Protein AF-A0A0G4J5B7-F1 (afdb_monomer_lite)

Secondary structure (DSSP, 8-state):
---HHHHHHHHHHHHHHHHHHHHHS--GGGTTS-HHHHHHHHHHHHHHHHHHHHTTPPPPTT--HHHHHHHHHHHHHHHHHHHHS----TTSHHHHHHHHHHHHHHHHHHHHHHHHHHHHHHHT-----PPP-PPPPPP---------------------------------------------------------HHHHHHHHHHHHHHHHHHHHHHHHHHHHHHHHHHHHHHHHHHHHHHHHHHHHHHHHHHHHHHHHHHHHHHHHHHHHHHHHHHHHHHHHHHHHHHHHHH-TTSHHHHHHHHHHHHHHHHHHHHHHHHHHHHHHHHHHHHTS---------------------S-TTSTT-S-TT--S-TTTHHHHHHHHHHTT-TT--EEEEE--SSTTSS-SHHHHHHHHHHHHHHHHHTT-EEEEE--SSS--HHHHEEESSS---S-HHHHHHHS-EEEEEE-SSS--HHHHHHHHHSHHHH-SEEEEEE----HIIIIIT-HHHHHHHHHHT---SHHHHH-HHHHHHHHHHHHHHHEEE-HHHHHHHHHHHHHTT-TTS--EEEE--B--S--TTSSPPBPGGGHHHHHHHHHHHHHHHHTT-S-PPPB--------TT--SS-SHHHHHHHHHHHHHHHHSSEEEE-S-HHHHHHHHHTS-TTT----EEETTS--HHHHHHHH-

Sequence (696 aa):
MADPLHVVCVNFIRLLDRCYAAVVDERPARQDLPLEKYLSVLQEQLETLEREQARHRPLPRRVDLEEGRRRVAFIAQVLRMRSSAPTLPPASAKHAAGTAEMQACVRHHSRVLQERRDELMTAAKPFAMQPERAQAPAAGSDDETENDDSDTVNDVGSDAESSVSSEDTSALMSPAAAAKRAKSSPRLRRRATGSTQADAQMERDKHEQLGGKLVDLSEQLKTRVAMIAEHLAMDNQMVSDLDEAASGAVADVDRQHKTLVAHMRDASRCVCGTYFLLVFVAVSFVFTYMILKLFPKVTRIVAVVALSTLLTVVSLVSIVTWTSRRSSSSALHASCERRPAIAASGSSPGDLPSNRTTTSALASSWPQTLSVAWPFSRYVAFHAERRRAPHARYLVWQCPAGIWKCGGIGDRARGIVYAFLLAVATERVFLIDLPANPVPLSETVRPNALDWLTDTAAVLALHDNVTIATRSGSTNPLLVHNMTEGALASAPVVIVRTSFEGWCTAVLEVGAFAAALDRFGVPNGPDVCRSGLLAELMLTWAWTTLMRPSPALLQATDAMRARLGVAGHEYVAVHMRGGDGEFRMNHERHRPETVVEFAACARTVGRVISGDKPRRLPVVVPFHVDRGLMHEGDPSPANLLTWAEWLLLAQARCIVTSSSGFSRLAVAASRHPGTGARCAFHFQACDEADVVAGWQ

Foldseek 3Di:
DDDPLLVLQVCLVVLLVVLLCVLQVPDPPPPPPPSVVSLVVNVVSLVVNVVCVVVVNDHPPPDDSVVSVVSSVLSVVLVVLVVPQPPDPCPDPSNVVSVVVSVVSSVVVVVVVVVVVVVVVVVPDPDDPDDDDDDDDDDDDDDDDDDDDDDDDDDDDDDDDDDDDDDDDDDDDDDDDDDDDDDDDDDDDDDDDDPDPVVVVVVVVVVVVVVVVVVVVVVVVVVVVVVVVVVVVVVVVVVVVVVVVVVVVVVVVVVVVVVVVVVVVVVVVVVVVVVVLVVVVVVVVVVLVVVCVVCVPCNVVSVVVVVVVVVVSVVVVVVVVVVVVVVVVVVVVVVPPDDDDDDDDDDDDDDDDDDDDDQPPQLPPPPLPPPDQPLQNLVLVLLVVQVPPPQAAAEEEEDDDDPDFQDDPLLVLLSLLLSVLVCLLLVHNYAYHYPCVLHPPCLWKAFDSHHRVPPVVVVPVPFDEDEDGDRDQPQPVVVLCCCQPRPVSPGSYYYYGGSYNNCQPNPQQDPSSPVSCVVSRHHGHNVCVVPPLNSLLSSQSSDNNTTDTDPLLSVLLQVVCVVQVNNSFAEEEEEAAADPCPPVPDFDHDHPVCVVLRVVLRQLLQCLVCDPPPPRGHYGYLYDYPCPDDDPDNCVVVSSNLSSSLVNLLPHQAYEYGDDSSNSSSQSNNADNPPSDGHYHHSVQRDSVSSNVNND

InterPro domains:
  IPR019150 Vesicle transport protein, Use1 [PF09753] (10-295)
  IPR019150 Vesicle transport protein, Use1 [PTHR13050] (10-295)

Structure (mmCIF, N/CA/C/O backbone):
data_AF-A0A0G4J5B7-F1
#
_entry.id   AF-A0A0G4J5B7-F1
#
loop_
_atom_site.group_PDB
_atom_site.id
_atom_site.type_symbol
_atom_site.label_atom_id
_atom_site.label_alt_id
_atom_site.label_comp_id
_atom_site.label_asym_id
_atom_site.label_entity_id
_atom_site.label_seq_id
_atom_site.pdbx_PDB_ins_code
_atom_site.Cartn_x
_atom_site.Cartn_y
_atom_site.Cartn_z
_atom_site.occupancy
_atom_site.B_iso_or_equiv
_atom_site.auth_seq_id
_atom_site.auth_comp_id
_atom_site.auth_asym_id
_atom_site.auth_atom_id
_atom_site.pdbx_PDB_model_num
ATOM 1 N N . MET A 1 1 ? -31.363 -11.128 -2.312 1.00 49.62 1 MET A N 1
ATOM 2 C CA . MET A 1 1 ? -31.372 -10.344 -3.569 1.00 49.62 1 MET A CA 1
ATOM 3 C C . MET A 1 1 ? -31.420 -8.877 -3.181 1.00 49.62 1 MET A C 1
ATOM 5 O O . MET A 1 1 ? -32.197 -8.554 -2.293 1.00 49.62 1 MET A O 1
ATOM 9 N N . ALA A 1 2 ? -30.558 -8.026 -3.742 1.00 63.50 2 ALA A N 1
ATOM 10 C CA . ALA A 1 2 ? -30.567 -6.598 -3.413 1.00 63.50 2 ALA A CA 1
ATOM 11 C C . ALA A 1 2 ? -31.867 -5.942 -3.912 1.00 63.50 2 ALA A C 1
ATOM 13 O O . ALA A 1 2 ? -32.334 -6.285 -4.998 1.00 63.50 2 ALA A O 1
ATOM 14 N N . ASP A 1 3 ? -32.436 -5.019 -3.130 1.00 86.19 3 ASP A N 1
ATOM 15 C CA . ASP A 1 3 ? -33.592 -4.216 -3.546 1.00 86.19 3 ASP A CA 1
ATOM 16 C C . ASP A 1 3 ? -33.251 -3.486 -4.862 1.00 86.19 3 ASP A C 1
ATOM 18 O O . ASP A 1 3 ? -32.259 -2.746 -4.895 1.00 86.19 3 ASP A O 1
ATOM 22 N N . PRO A 1 4 ? -34.032 -3.670 -5.945 1.00 86.06 4 PRO A N 1
ATOM 23 C CA . PRO A 1 4 ? -33.811 -2.983 -7.215 1.00 86.06 4 PRO A CA 1
ATOM 24 C C . PRO A 1 4 ? -33.657 -1.465 -7.060 1.00 86.06 4 PRO A C 1
ATOM 26 O O . PRO A 1 4 ? -32.837 -0.861 -7.750 1.00 86.06 4 PRO A O 1
ATOM 29 N N . LEU A 1 5 ? -34.374 -0.854 -6.109 1.00 89.31 5 LEU A N 1
ATOM 30 C CA . LEU A 1 5 ? -34.280 0.581 -5.838 1.00 89.31 5 LEU A CA 1
ATOM 31 C C . LEU A 1 5 ? -32.902 0.976 -5.298 1.00 89.31 5 LEU A C 1
ATOM 33 O O . LEU A 1 5 ? -32.332 1.977 -5.725 1.00 89.31 5 LEU A O 1
ATOM 37 N N . HIS A 1 6 ? -32.323 0.160 -4.416 1.00 85.12 6 HIS A N 1
ATOM 38 C CA . HIS A 1 6 ? -30.994 0.410 -3.862 1.00 85.12 6 HIS A CA 1
ATOM 39 C C . HIS A 1 6 ? -29.911 0.369 -4.951 1.00 85.12 6 HIS A C 1
ATOM 41 O O . HIS A 1 6 ? -29.003 1.202 -4.966 1.00 85.12 6 HIS A O 1
ATOM 47 N N . VAL A 1 7 ? -30.033 -0.559 -5.907 1.00 84.38 7 VAL A N 1
ATOM 48 C CA . VAL A 1 7 ? -29.125 -0.648 -7.062 1.00 84.38 7 VAL A CA 1
ATOM 49 C C . VAL A 1 7 ? -29.222 0.608 -7.932 1.00 84.38 7 VAL A C 1
ATOM 51 O O . VAL A 1 7 ? -28.191 1.155 -8.325 1.00 84.38 7 VAL A O 1
ATOM 54 N N . VAL A 1 8 ? -30.437 1.109 -8.183 1.00 90.94 8 VAL A N 1
ATOM 55 C CA . VAL A 1 8 ? -30.655 2.362 -8.927 1.00 90.94 8 VAL A CA 1
ATOM 56 C C . VAL A 1 8 ? -30.034 3.554 -8.192 1.00 90.94 8 VAL A C 1
ATOM 58 O O . VAL A 1 8 ? -29.316 4.328 -8.819 1.00 90.94 8 VAL A O 1
ATOM 61 N N . CYS A 1 9 ? -30.212 3.672 -6.870 1.00 89.38 9 CYS A N 1
ATOM 62 C CA . CYS A 1 9 ? -29.625 4.755 -6.071 1.00 89.38 9 CYS A CA 1
ATOM 63 C C . CYS A 1 9 ? -28.091 4.783 -6.137 1.00 89.38 9 CYS A C 1
ATOM 65 O O . CYS A 1 9 ? -27.494 5.831 -6.385 1.00 89.38 9 CYS A O 1
ATOM 67 N N . VAL A 1 10 ? -27.440 3.633 -5.929 1.00 83.44 10 VAL A N 1
ATOM 68 C CA . VAL A 1 10 ? -25.971 3.538 -5.945 1.00 83.44 10 VAL A CA 1
ATOM 69 C C . VAL A 1 10 ? -25.419 3.820 -7.342 1.00 83.44 10 VAL A C 1
ATOM 71 O O . VAL A 1 10 ? -24.410 4.517 -7.476 1.00 83.44 10 VAL A O 1
ATOM 74 N N . ASN A 1 11 ? -26.080 3.305 -8.382 1.00 89.62 11 ASN A N 1
ATOM 75 C CA . ASN A 1 11 ? -25.683 3.554 -9.764 1.00 89.62 11 ASN A CA 1
ATOM 76 C C . ASN A 1 11 ? -25.845 5.028 -10.142 1.00 89.62 11 ASN A C 1
ATOM 78 O O . ASN A 1 11 ? -24.926 5.585 -10.740 1.00 89.62 11 ASN A O 1
ATOM 82 N N . PHE A 1 12 ? -26.950 5.662 -9.738 1.00 96.38 12 PHE A N 1
ATOM 83 C CA . PHE A 1 12 ? -27.205 7.080 -9.980 1.00 96.38 12 PHE A CA 1
ATOM 84 C C . PHE A 1 12 ? -26.121 7.964 -9.358 1.00 96.38 12 PHE A C 1
ATOM 86 O O . PHE A 1 12 ? -25.495 8.734 -10.080 1.00 96.38 12 PHE A O 1
ATOM 93 N N . ILE A 1 13 ? -25.818 7.801 -8.062 1.00 90.19 13 ILE A N 1
ATOM 94 C CA . ILE A 1 13 ? -24.788 8.606 -7.376 1.00 90.19 13 ILE A CA 1
ATOM 95 C C . ILE A 1 13 ? -23.424 8.444 -8.060 1.00 90.19 13 ILE A C 1
ATOM 97 O O . ILE A 1 13 ? -22.779 9.428 -8.418 1.00 90.19 13 ILE A O 1
ATOM 101 N N . ARG A 1 14 ? -22.990 7.198 -8.297 1.00 86.88 14 ARG A N 1
ATOM 102 C CA . ARG A 1 14 ? -21.676 6.920 -8.901 1.00 86.88 14 ARG A CA 1
ATOM 103 C C . ARG A 1 14 ? -21.554 7.483 -10.312 1.00 86.88 14 ARG A C 1
ATOM 105 O O . ARG A 1 14 ? -20.499 8.005 -10.677 1.00 86.88 14 ARG A O 1
ATOM 112 N N . LEU A 1 15 ? -22.606 7.340 -11.119 1.00 93.00 15 LEU A N 1
ATOM 113 C CA . LEU A 1 15 ? -22.616 7.850 -12.484 1.00 93.00 15 LEU A CA 1
ATOM 114 C C . LEU A 1 15 ? -22.659 9.381 -12.498 1.00 93.00 15 LEU A C 1
ATOM 116 O O . LEU A 1 15 ? -21.939 9.993 -13.289 1.00 93.00 15 LEU A O 1
ATOM 120 N N . LEU A 1 16 ? -23.442 9.984 -11.599 1.00 95.31 16 LEU A N 1
ATOM 121 C CA . LEU A 1 16 ? -23.575 11.428 -11.464 1.00 95.31 16 LEU A CA 1
ATOM 122 C C . LEU A 1 16 ? -22.239 12.058 -11.080 1.00 95.31 16 LEU A C 1
ATOM 124 O O . LEU A 1 16 ? -21.785 12.959 -11.777 1.00 95.31 16 LEU A O 1
ATOM 128 N N . ASP A 1 17 ? -21.568 11.542 -10.048 1.00 88.44 17 ASP A N 1
ATOM 129 C CA . ASP A 1 17 ? -20.265 12.049 -9.606 1.00 88.44 17 ASP A CA 1
ATOM 130 C C . ASP A 1 17 ? -19.203 11.920 -10.701 1.00 88.44 17 ASP A C 1
ATOM 132 O O . ASP A 1 17 ? -18.402 12.832 -10.912 1.00 88.44 17 ASP A O 1
ATOM 136 N N . ARG A 1 18 ? -19.215 10.815 -11.457 1.00 86.50 18 ARG A N 1
ATOM 137 C CA . ARG A 1 18 ? -18.272 10.603 -12.560 1.00 86.50 18 ARG A CA 1
ATOM 138 C C . ARG A 1 18 ? -18.499 11.580 -13.713 1.00 86.50 18 ARG A C 1
ATOM 140 O O . ARG A 1 18 ? -17.525 12.128 -14.229 1.00 86.50 18 ARG A O 1
ATOM 147 N N . CYS A 1 19 ? -19.750 11.788 -14.125 1.00 91.62 19 CYS A N 1
ATOM 148 C CA . CYS A 1 19 ? -20.085 12.727 -15.200 1.00 91.62 19 CYS A CA 1
ATOM 149 C C . CYS A 1 19 ? -19.838 14.171 -14.764 1.00 91.62 19 CYS A C 1
ATOM 151 O O . CYS A 1 19 ? -19.271 14.956 -15.517 1.00 91.62 19 CYS A O 1
ATOM 153 N N . TYR A 1 20 ? -20.197 14.500 -13.525 1.00 91.00 20 TYR A N 1
ATOM 154 C CA . TYR A 1 20 ? -19.986 15.817 -12.946 1.00 91.00 20 TYR A CA 1
ATOM 155 C C . TYR A 1 20 ? -18.492 16.154 -12.848 1.00 91.00 20 TYR A C 1
ATOM 157 O O . TYR A 1 20 ? -18.064 17.200 -13.332 1.00 91.00 20 TYR A O 1
ATOM 165 N N . ALA A 1 21 ? -17.668 15.235 -12.333 1.00 83.56 21 ALA A N 1
ATOM 166 C CA . ALA A 1 21 ? -16.217 15.405 -12.300 1.00 83.56 21 ALA A CA 1
ATOM 167 C C . ALA A 1 21 ? -15.624 15.565 -13.707 1.00 83.56 21 ALA A C 1
ATOM 169 O O . ALA A 1 21 ? -14.752 16.398 -13.898 1.00 83.56 21 ALA A O 1
ATOM 170 N N . ALA A 1 22 ? -16.113 14.828 -14.709 1.00 85.38 22 ALA A N 1
ATOM 171 C CA . ALA A 1 22 ? -15.645 14.974 -16.090 1.00 85.38 22 ALA A CA 1
ATOM 172 C C . ALA A 1 22 ? -15.991 16.339 -16.719 1.00 85.38 22 ALA A C 1
ATOM 174 O O . ALA A 1 22 ? -15.313 16.777 -17.647 1.00 85.38 22 ALA A O 1
ATOM 175 N N . VAL A 1 23 ? -17.044 17.004 -16.235 1.00 88.56 23 VAL A N 1
ATOM 176 C CA . VAL A 1 23 ? -17.430 18.353 -16.669 1.00 88.56 23 VAL A CA 1
ATOM 177 C C . VAL A 1 23 ? -16.630 19.434 -15.933 1.00 88.56 23 VAL A C 1
ATOM 179 O O . VAL A 1 23 ? -16.287 20.443 -16.545 1.00 88.56 23 VAL A O 1
ATOM 182 N N . VAL A 1 24 ? -16.326 19.227 -14.648 1.00 85.25 24 VAL A N 1
ATOM 183 C CA . VAL A 1 24 ? -15.639 20.211 -13.792 1.00 85.25 24 VAL A CA 1
ATOM 184 C C . VAL A 1 24 ? -14.110 20.127 -13.885 1.00 85.25 24 VAL A C 1
ATOM 186 O O . VAL A 1 24 ? -13.452 21.163 -13.956 1.00 85.25 24 VAL A O 1
ATOM 189 N N . ASP A 1 25 ? -13.524 18.926 -13.902 1.00 77.62 25 ASP A N 1
ATOM 190 C CA . ASP A 1 25 ? -12.078 18.748 -14.071 1.00 77.62 25 ASP A CA 1
ATOM 191 C C . ASP A 1 25 ? -11.713 18.956 -15.548 1.00 77.62 25 ASP A C 1
ATOM 193 O O . ASP A 1 25 ? -11.866 18.057 -16.374 1.00 77.62 25 ASP A O 1
ATOM 197 N N . GLU A 1 26 ? -11.156 20.122 -15.883 1.00 59.28 26 GLU A N 1
ATOM 198 C CA . GLU A 1 26 ? -10.725 20.531 -17.235 1.00 59.28 26 GLU A CA 1
ATOM 199 C C . GLU A 1 26 ? -9.599 19.665 -17.858 1.00 59.28 26 GLU A C 1
ATOM 201 O O . GLU A 1 26 ? -8.939 20.078 -18.812 1.00 59.28 26 GLU A O 1
ATOM 206 N N . ARG A 1 27 ? -9.315 18.460 -17.344 1.00 55.44 27 ARG A N 1
ATOM 207 C CA . ARG A 1 27 ? -8.203 17.640 -17.839 1.00 55.44 27 ARG A CA 1
ATOM 208 C C . ARG A 1 27 ? -8.546 17.037 -19.211 1.00 55.44 27 ARG A C 1
ATOM 210 O O . ARG A 1 27 ? -9.444 16.198 -19.295 1.00 55.44 27 ARG A O 1
ATOM 217 N N . PRO A 1 28 ? -7.773 17.338 -20.271 1.00 46.94 28 PRO A N 1
ATOM 218 C CA . PRO A 1 28 ? -8.044 16.848 -21.627 1.00 46.94 28 PRO A CA 1
ATOM 219 C C . PRO A 1 28 ? -7.929 15.319 -21.778 1.00 46.94 28 PRO A C 1
ATOM 221 O O . PRO A 1 28 ? -8.467 14.753 -22.719 1.00 46.94 28 PRO A O 1
ATOM 224 N N . ALA A 1 29 ? -7.294 14.620 -20.833 1.00 43.12 29 ALA A N 1
ATOM 225 C CA . ALA A 1 29 ? -7.028 13.179 -20.912 1.00 43.12 29 ALA A CA 1
ATOM 226 C C . ALA A 1 29 ? -8.220 12.254 -20.553 1.00 43.12 29 ALA A C 1
ATOM 228 O O . ALA A 1 29 ? -8.047 11.039 -20.517 1.00 43.12 29 ALA A O 1
ATOM 229 N N . ARG A 1 30 ? -9.413 12.788 -20.247 1.00 49.94 30 ARG A N 1
ATOM 230 C CA . ARG A 1 30 ? -10.635 12.002 -19.940 1.00 49.94 30 ARG A CA 1
ATOM 231 C C . ARG A 1 30 ? -11.814 12.306 -20.880 1.00 49.94 30 ARG A C 1
ATOM 233 O O . ARG A 1 30 ? -12.964 12.080 -20.511 1.00 49.94 30 ARG A O 1
ATOM 240 N N . GLN A 1 31 ? -11.544 12.819 -22.081 1.00 56.09 31 GLN A N 1
ATOM 241 C CA . GLN A 1 31 ? -12.583 13.228 -23.039 1.00 56.09 31 GLN A CA 1
ATOM 242 C C . GLN A 1 31 ? -13.354 12.067 -23.702 1.00 56.09 31 GLN A C 1
ATOM 244 O O . GLN A 1 31 ? -14.356 12.326 -24.356 1.00 56.09 31 GLN A O 1
ATOM 249 N N . ASP A 1 32 ? -12.982 10.804 -23.467 1.00 60.09 32 ASP A N 1
ATOM 250 C CA . ASP A 1 32 ? -13.644 9.639 -24.085 1.00 60.09 32 ASP A CA 1
ATOM 251 C C . ASP A 1 32 ? -14.942 9.187 -23.388 1.00 60.09 32 ASP A C 1
ATOM 253 O O . ASP A 1 32 ? -15.517 8.159 -23.749 1.00 60.09 32 ASP A O 1
ATOM 257 N N . LEU A 1 33 ? -15.421 9.894 -22.356 1.00 77.94 33 LEU A N 1
ATOM 258 C CA . LEU A 1 33 ? -16.724 9.566 -21.774 1.00 77.94 33 LEU A CA 1
ATOM 259 C C . LEU A 1 33 ? -17.841 10.053 -22.720 1.00 77.94 33 LEU A C 1
ATOM 261 O O . LEU A 1 33 ? -17.936 11.263 -22.921 1.00 77.94 33 LEU A O 1
ATOM 265 N N . PRO A 1 34 ? -18.731 9.175 -23.235 1.00 88.44 34 PRO A N 1
ATOM 266 C CA . PRO A 1 34 ? -19.907 9.589 -24.006 1.00 88.44 34 PRO A CA 1
ATOM 267 C C . PRO A 1 34 ? -20.935 10.268 -23.087 1.00 88.44 34 PRO A C 1
ATOM 269 O O . PRO A 1 34 ? -21.921 9.658 -22.662 1.00 88.44 34 PRO A O 1
ATOM 272 N N . LEU A 1 35 ? -20.664 11.522 -22.718 1.00 91.38 35 LEU A N 1
ATOM 273 C CA . LEU A 1 35 ? -21.431 12.300 -21.747 1.00 91.38 35 LEU A CA 1
ATOM 274 C C . LEU A 1 35 ? -22.892 12.463 -22.171 1.00 91.38 35 LEU A C 1
ATOM 276 O O . LEU A 1 35 ? -23.764 12.417 -21.310 1.00 91.38 35 LEU A O 1
ATOM 280 N N . GLU A 1 36 ? -23.181 12.571 -23.469 1.00 93.00 36 GLU A N 1
ATOM 281 C CA . GLU A 1 36 ? -24.550 12.644 -23.986 1.00 93.00 36 GLU A CA 1
ATOM 282 C C . GLU A 1 36 ? -25.339 11.368 -23.664 1.00 93.00 36 GLU A C 1
ATOM 284 O O . GLU A 1 36 ? -26.480 11.430 -23.203 1.00 93.00 36 GLU A O 1
ATOM 289 N N . LYS A 1 37 ? -24.709 10.195 -23.832 1.00 92.69 37 LYS A N 1
ATOM 290 C CA . LYS A 1 37 ? -25.331 8.906 -23.504 1.00 92.69 37 LYS A CA 1
ATOM 291 C C . LYS A 1 37 ? -25.574 8.796 -22.002 1.00 92.69 37 LYS A C 1
ATOM 293 O O . LYS A 1 37 ? -26.662 8.409 -21.587 1.00 92.69 37 LYS A O 1
ATOM 298 N N . TYR A 1 38 ? -24.593 9.160 -21.180 1.00 94.69 38 TYR A N 1
ATOM 299 C CA . TYR A 1 38 ? -24.751 9.091 -19.728 1.00 94.69 38 TYR A CA 1
ATOM 300 C C . TYR A 1 38 ? -25.737 10.115 -19.175 1.00 94.69 38 TYR A C 1
ATOM 302 O O . TYR A 1 38 ? -26.423 9.803 -18.206 1.00 94.69 38 TYR A O 1
ATOM 310 N N . LEU A 1 39 ? -25.864 11.290 -19.796 1.00 96.75 39 LEU A N 1
ATOM 311 C CA . LEU A 1 39 ? -26.865 12.275 -19.404 1.00 96.75 39 LEU A CA 1
ATOM 312 C C . LEU A 1 39 ? -28.282 11.706 -19.538 1.00 96.75 39 LEU A C 1
ATOM 314 O O . LEU A 1 39 ? -29.068 11.859 -18.609 1.00 96.75 39 LEU A O 1
ATOM 318 N N . SER A 1 40 ? -28.584 10.998 -20.633 1.00 95.19 40 SER A N 1
ATOM 319 C CA . SER A 1 40 ? -29.899 10.361 -20.808 1.00 95.19 40 SER A CA 1
ATOM 320 C C . SER A 1 40 ? -30.198 9.323 -19.716 1.00 95.19 40 SER A C 1
ATOM 322 O O . SER A 1 40 ? -31.278 9.333 -19.132 1.00 95.19 40 SER A O 1
ATOM 324 N N . VAL A 1 41 ? -29.202 8.504 -19.352 1.00 96.12 41 VAL A N 1
ATOM 325 C CA . VAL A 1 41 ? -29.319 7.516 -18.266 1.00 96.12 41 VAL A CA 1
ATOM 326 C C . VAL A 1 41 ? -29.509 8.201 -16.910 1.00 96.12 41 VAL A C 1
ATOM 328 O O . VAL A 1 41 ? -30.313 7.750 -16.101 1.00 96.12 41 VAL A O 1
ATOM 331 N N . LEU A 1 42 ? -28.790 9.298 -16.650 1.00 97.62 42 LEU A N 1
ATOM 332 C CA . LEU A 1 42 ? -28.931 10.068 -15.413 1.00 97.62 42 LEU A CA 1
ATOM 333 C C . LEU A 1 42 ? -30.315 10.710 -15.289 1.00 97.62 42 LEU A C 1
ATOM 335 O O . LEU A 1 42 ? -30.870 10.717 -14.194 1.00 97.62 42 LEU A O 1
ATOM 339 N N . GLN A 1 43 ? -30.875 11.220 -16.386 1.00 97.75 43 GLN A N 1
ATOM 340 C CA . GLN A 1 43 ? -32.231 11.771 -16.416 1.00 97.75 43 GLN A CA 1
ATOM 341 C C . GLN A 1 43 ? -33.275 10.684 -16.134 1.00 97.75 43 GLN A C 1
ATOM 343 O O . GLN A 1 43 ? -34.103 10.858 -15.244 1.00 97.75 43 GLN A O 1
ATOM 348 N N . GLU A 1 44 ? -33.174 9.527 -16.794 1.00 97.38 44 GLU A N 1
ATOM 349 C CA . GLU A 1 44 ? -34.084 8.393 -16.577 1.00 97.38 44 GLU A CA 1
ATOM 350 C C . GLU A 1 44 ? -34.016 7.856 -15.134 1.00 97.38 44 GLU A C 1
ATOM 352 O O . GLU A 1 44 ? -35.040 7.567 -14.502 1.00 97.38 44 GLU A O 1
ATOM 357 N N . GLN A 1 45 ? -32.806 7.739 -14.578 1.00 96.75 45 GLN A N 1
ATOM 358 C CA . GLN A 1 45 ? -32.608 7.314 -13.193 1.00 96.75 45 GLN A CA 1
ATOM 359 C C . GLN A 1 45 ? -33.154 8.341 -12.201 1.00 96.75 45 GLN A C 1
ATOM 361 O O . GLN A 1 45 ? -33.813 7.948 -11.241 1.00 96.75 45 GLN A O 1
ATOM 366 N N . LEU A 1 46 ? -32.933 9.637 -12.440 1.00 97.62 46 LEU A N 1
ATOM 367 C CA . LEU A 1 46 ? -33.467 10.704 -11.597 1.00 97.62 46 LEU A CA 1
ATOM 368 C C . LEU A 1 46 ? -35.002 10.693 -11.594 1.00 97.62 46 LEU A C 1
ATOM 370 O O . LEU A 1 46 ? -35.594 10.652 -10.520 1.00 97.62 46 LEU A O 1
ATOM 374 N N . GLU A 1 47 ? -35.643 10.612 -12.762 1.00 97.19 47 GLU A N 1
ATOM 375 C CA . GLU A 1 47 ? -37.105 10.506 -12.877 1.00 97.19 47 GLU A CA 1
ATOM 376 C C . GLU A 1 47 ? -37.653 9.248 -12.189 1.00 97.19 47 GLU A C 1
ATOM 378 O O . GLU A 1 47 ? -38.745 9.249 -11.619 1.00 97.19 47 GLU A O 1
ATOM 383 N N . THR A 1 48 ? -36.914 8.137 -12.246 1.00 96.31 48 THR A N 1
ATOM 384 C CA . THR A 1 48 ? -37.281 6.905 -11.535 1.00 96.31 48 THR A CA 1
ATOM 385 C C . THR A 1 48 ? -37.240 7.107 -10.023 1.00 96.31 48 THR A C 1
ATOM 387 O O . THR A 1 48 ? -38.177 6.716 -9.329 1.00 96.31 48 THR A O 1
ATOM 390 N N . LEU A 1 49 ? -36.193 7.752 -9.507 1.00 95.94 49 LEU A N 1
ATOM 391 C CA . LEU A 1 49 ? -36.053 8.027 -8.079 1.00 95.94 49 LEU A CA 1
ATOM 392 C C . LEU A 1 49 ? -37.092 9.040 -7.578 1.00 95.94 49 LEU A C 1
ATOM 394 O O . LEU A 1 49 ? -37.654 8.843 -6.503 1.00 95.94 49 LEU A O 1
ATOM 398 N N . GLU A 1 50 ? -37.399 10.076 -8.362 1.00 96.12 50 GLU A N 1
ATOM 399 C CA . GLU A 1 50 ? -38.455 11.050 -8.057 1.00 96.12 50 GLU A CA 1
ATOM 400 C C . GLU A 1 50 ? -39.838 10.386 -8.015 1.00 96.12 50 GLU A C 1
ATOM 402 O O . GLU A 1 50 ? -40.616 10.636 -7.094 1.00 96.12 50 GLU A O 1
ATOM 407 N N . ARG A 1 51 ? -40.134 9.474 -8.953 1.00 97.12 51 ARG A N 1
ATOM 408 C CA . ARG A 1 51 ? -41.380 8.687 -8.940 1.00 97.12 51 ARG A CA 1
ATOM 409 C C . ARG A 1 51 ? -41.497 7.801 -7.704 1.00 97.12 51 ARG A C 1
ATOM 411 O O . ARG A 1 51 ? -42.574 7.714 -7.119 1.00 97.12 51 ARG A O 1
ATOM 418 N N . GLU A 1 52 ? -40.415 7.143 -7.300 1.00 95.94 52 GLU A N 1
ATOM 419 C CA . GLU A 1 52 ? -40.419 6.289 -6.107 1.00 95.94 52 GLU A CA 1
ATOM 420 C C . GLU A 1 52 ? -40.536 7.117 -4.816 1.00 95.94 52 GLU A C 1
ATOM 422 O O . GLU A 1 52 ? -41.281 6.729 -3.914 1.00 95.94 52 GLU A O 1
ATOM 427 N N . GLN A 1 53 ? -39.912 8.300 -4.754 1.00 94.12 53 GLN A N 1
ATOM 428 C CA . GLN A 1 53 ? -40.104 9.237 -3.643 1.00 94.12 53 GLN A CA 1
ATOM 429 C C . GLN A 1 53 ? -41.549 9.757 -3.578 1.00 94.12 53 GLN A C 1
ATOM 431 O O . GLN A 1 53 ? -42.130 9.813 -2.494 1.00 94.12 53 GLN A O 1
ATOM 436 N N . ALA A 1 54 ? -42.155 10.087 -4.724 1.00 94.06 54 ALA A N 1
ATOM 437 C CA . ALA A 1 54 ? -43.550 10.527 -4.810 1.00 94.06 54 ALA A CA 1
ATOM 438 C C . ALA A 1 54 ? -44.544 9.436 -4.376 1.00 94.06 54 ALA A C 1
ATOM 440 O O . ALA A 1 54 ? -45.621 9.737 -3.871 1.00 94.06 54 ALA A O 1
ATOM 441 N N . ARG A 1 55 ? -44.165 8.160 -4.506 1.00 96.50 55 ARG A N 1
ATOM 442 C CA . ARG A 1 55 ? -44.905 7.007 -3.961 1.00 96.50 55 ARG A CA 1
ATOM 443 C C . ARG A 1 55 ? -44.682 6.796 -2.457 1.00 96.50 55 ARG A C 1
ATOM 445 O O . ARG A 1 55 ? -45.058 5.751 -1.934 1.00 96.50 55 ARG A O 1
ATOM 452 N N . HIS A 1 56 ? -44.062 7.755 -1.768 1.00 90.69 56 HIS A N 1
ATOM 453 C CA . HIS A 1 56 ? -43.684 7.689 -0.354 1.00 90.69 56 HIS A CA 1
ATOM 454 C C . HIS A 1 56 ? -42.760 6.515 -0.003 1.00 90.69 56 HIS A C 1
ATOM 456 O O . HIS A 1 56 ? -42.683 6.110 1.159 1.00 90.69 56 HIS A O 1
ATOM 462 N N . ARG A 1 57 ? -42.022 5.971 -0.980 1.00 87.94 57 ARG A N 1
ATOM 463 C CA . ARG A 1 57 ? -41.010 4.958 -0.694 1.00 87.94 57 ARG A CA 1
ATOM 464 C C . ARG A 1 57 ? -39.754 5.666 -0.178 1.00 87.94 57 ARG A C 1
ATOM 466 O O . ARG A 1 57 ? -39.218 6.525 -0.881 1.00 87.94 57 ARG A O 1
ATOM 473 N N . PRO A 1 58 ? -39.280 5.358 1.042 1.00 83.38 58 PRO A N 1
ATOM 474 C CA . PRO A 1 58 ? -38.110 6.022 1.594 1.00 83.38 58 PRO A CA 1
ATOM 475 C C . PRO A 1 58 ? -36.887 5.680 0.742 1.00 83.38 58 PRO A C 1
ATOM 477 O O . PRO A 1 58 ? -36.498 4.517 0.624 1.00 83.38 58 PRO A O 1
ATOM 480 N N . LEU A 1 59 ? -36.288 6.703 0.136 1.00 87.31 59 LEU A N 1
ATOM 481 C CA . LEU A 1 59 ? -35.004 6.558 -0.534 1.00 87.31 59 LEU A CA 1
ATOM 482 C C . LEU A 1 59 ? -33.898 6.368 0.518 1.00 87.31 59 LEU A C 1
ATOM 484 O O . LEU A 1 59 ? -33.999 6.910 1.624 1.00 87.31 59 LEU A O 1
ATOM 488 N N . PRO A 1 60 ? -32.820 5.633 0.200 1.00 82.00 60 PRO A N 1
ATOM 489 C CA . PRO A 1 60 ? -31.643 5.570 1.057 1.00 82.00 60 PRO A CA 1
ATOM 490 C C . PRO A 1 60 ? -31.151 6.983 1.411 1.00 82.00 60 PRO A C 1
ATOM 492 O O . PRO A 1 60 ? -31.036 7.827 0.522 1.00 82.00 60 PRO A O 1
ATOM 495 N N . ARG A 1 61 ? -30.796 7.225 2.687 1.00 67.69 61 ARG A N 1
ATOM 496 C CA . ARG A 1 61 ? -30.361 8.535 3.242 1.00 67.69 61 ARG A CA 1
ATOM 497 C C . ARG A 1 61 ? -29.263 9.263 2.446 1.00 67.69 61 ARG A C 1
ATOM 499 O O . ARG A 1 61 ? -29.029 10.440 2.683 1.00 67.69 61 ARG A O 1
ATOM 506 N N . ARG A 1 62 ? -28.574 8.574 1.533 1.00 62.50 62 ARG A N 1
ATOM 507 C CA . ARG A 1 62 ? -27.455 9.093 0.736 1.00 62.50 62 ARG A CA 1
ATOM 508 C C . ARG A 1 62 ? -27.870 9.797 -0.567 1.00 62.50 62 ARG A C 1
ATOM 510 O O . ARG A 1 62 ? -26.999 10.359 -1.219 1.00 62.50 62 ARG A O 1
ATOM 517 N N . VAL A 1 63 ? -29.145 9.763 -0.973 1.00 83.56 63 VAL A N 1
ATOM 518 C CA . VAL A 1 63 ? -29.606 10.387 -2.230 1.00 83.56 63 VAL A CA 1
ATOM 519 C C . VAL A 1 63 ? -30.344 11.699 -1.946 1.00 83.56 63 VAL A C 1
ATOM 521 O O . VAL A 1 63 ? -31.520 11.689 -1.589 1.00 83.56 63 VAL A O 1
ATOM 524 N N . ASP A 1 64 ? -29.670 12.831 -2.149 1.00 91.50 64 ASP A N 1
ATOM 525 C CA . ASP A 1 64 ? -30.309 14.153 -2.223 1.00 91.50 64 ASP A CA 1
ATOM 526 C C . ASP A 1 64 ? -30.787 14.396 -3.666 1.00 91.50 64 ASP A C 1
ATOM 528 O O . ASP A 1 64 ? -29.986 14.665 -4.565 1.00 91.50 64 ASP A O 1
ATOM 532 N N . LEU A 1 65 ? -32.096 14.255 -3.904 1.00 94.25 65 LEU A N 1
ATOM 533 C CA . LEU A 1 65 ? -32.682 14.414 -5.241 1.00 94.25 65 LEU A CA 1
ATOM 534 C C . LEU A 1 65 ? -32.628 15.851 -5.758 1.00 94.25 65 LEU A C 1
ATOM 536 O O . LEU A 1 65 ? -32.517 16.053 -6.966 1.00 94.25 65 LEU A O 1
ATOM 540 N N . GLU A 1 66 ? -32.649 16.843 -4.869 1.00 93.88 66 GLU A N 1
ATOM 541 C CA . GLU A 1 66 ? -32.539 18.244 -5.266 1.00 93.88 66 GLU A CA 1
ATOM 542 C C . GLU A 1 66 ? -31.126 18.536 -5.781 1.00 93.88 66 GLU A C 1
ATOM 544 O O . GLU A 1 66 ? -30.936 19.174 -6.819 1.00 93.88 66 GLU A O 1
ATOM 549 N N . GLU A 1 67 ? -30.114 18.016 -5.086 1.00 90.88 67 GLU A N 1
ATOM 550 C CA . GLU A 1 67 ? -28.729 18.085 -5.546 1.00 90.88 67 GLU A CA 1
ATOM 551 C C . GLU A 1 67 ? -28.499 17.274 -6.824 1.00 90.88 67 GLU A C 1
ATOM 553 O O . GLU A 1 67 ? -27.843 17.757 -7.752 1.00 90.88 67 GLU A O 1
ATOM 558 N N . GLY A 1 68 ? -29.103 16.086 -6.914 1.00 94.69 68 GLY A N 1
ATOM 559 C CA . GLY A 1 68 ? -29.129 15.277 -8.128 1.00 94.69 68 GLY A CA 1
ATOM 560 C C . GLY A 1 68 ? -29.640 16.067 -9.334 1.00 94.69 68 GLY A C 1
ATOM 561 O O . GLY A 1 68 ? -28.953 16.157 -10.354 1.00 94.69 68 GLY A O 1
ATOM 562 N N . ARG A 1 69 ? -30.804 16.714 -9.195 1.00 97.25 69 ARG A N 1
ATOM 563 C CA . ARG A 1 69 ? -31.432 17.528 -10.245 1.00 97.25 69 ARG A CA 1
ATOM 564 C C . ARG A 1 69 ? -30.550 18.689 -10.684 1.00 97.25 69 ARG A C 1
ATOM 566 O O . ARG A 1 69 ? -30.354 18.884 -11.885 1.00 97.25 69 ARG A O 1
ATOM 573 N N . ARG A 1 70 ? -29.967 19.426 -9.733 1.00 94.69 70 ARG A N 1
ATOM 574 C CA . ARG A 1 70 ? -29.052 20.540 -10.033 1.00 94.69 70 ARG A CA 1
ATOM 575 C C . ARG A 1 70 ? -27.842 20.088 -10.846 1.00 94.69 70 ARG A C 1
ATOM 577 O O . ARG A 1 70 ? -27.533 20.703 -11.866 1.00 94.69 70 ARG A O 1
ATOM 584 N N . ARG A 1 71 ? -27.177 19.007 -10.430 1.00 94.75 71 ARG A N 1
ATOM 585 C CA . ARG A 1 71 ? -25.976 18.504 -11.116 1.00 94.75 71 ARG A CA 1
ATOM 586 C C . ARG A 1 71 ? -26.288 17.968 -12.510 1.00 94.75 71 ARG A C 1
ATOM 588 O O . ARG A 1 71 ? -25.541 18.256 -13.443 1.00 94.75 71 ARG A O 1
ATOM 595 N N . VAL A 1 72 ? -27.397 17.245 -12.679 1.00 97.00 72 VAL A N 1
ATOM 596 C CA . VAL A 1 72 ? -27.853 16.775 -14.000 1.00 97.00 72 VAL A CA 1
ATOM 597 C C . VAL A 1 72 ? -28.158 17.958 -14.926 1.00 97.00 72 VAL A C 1
ATOM 599 O O . VAL A 1 72 ? -27.716 17.964 -16.076 1.00 97.00 72 VAL A O 1
ATOM 602 N N . ALA A 1 73 ? -28.842 18.992 -14.426 1.00 95.69 73 ALA A N 1
ATOM 603 C CA . ALA A 1 73 ? -29.131 20.203 -15.194 1.00 95.69 73 ALA A CA 1
ATOM 604 C C . ALA A 1 73 ? -27.855 20.954 -15.610 1.00 95.69 73 ALA A C 1
ATOM 606 O O . ALA A 1 73 ? -27.741 21.383 -16.759 1.00 95.69 73 ALA A O 1
ATOM 607 N N . PHE A 1 74 ? -26.870 21.056 -14.714 1.00 94.12 74 PHE A N 1
ATOM 608 C CA . PHE A 1 74 ? -25.573 21.660 -15.017 1.00 94.12 74 PHE A CA 1
ATOM 609 C C . PHE A 1 74 ? -24.814 20.891 -16.110 1.00 94.12 74 PHE A C 1
ATOM 611 O O . PHE A 1 74 ? -24.350 21.496 -17.077 1.00 94.12 74 PHE A O 1
ATOM 618 N N . ILE A 1 75 ? -24.748 19.556 -16.019 1.00 94.56 75 ILE A N 1
ATOM 619 C CA . ILE A 1 75 ? -24.130 18.712 -17.058 1.00 94.56 75 ILE A CA 1
ATOM 620 C C . ILE A 1 75 ? -24.822 18.945 -18.411 1.00 94.56 75 ILE A C 1
ATOM 622 O O . ILE A 1 75 ? -24.148 19.156 -19.422 1.00 94.56 75 ILE A O 1
ATOM 626 N N . ALA A 1 76 ? -26.159 18.977 -18.433 1.00 95.81 76 ALA A N 1
ATOM 627 C CA . ALA A 1 76 ? -26.932 19.256 -19.642 1.00 95.81 76 ALA A CA 1
ATOM 628 C C . ALA A 1 76 ? -26.642 20.647 -20.226 1.00 95.81 76 ALA A C 1
ATOM 630 O O . ALA A 1 76 ? -26.508 20.790 -21.442 1.00 95.81 76 ALA A O 1
ATOM 631 N N . GLN A 1 77 ? -26.512 21.668 -19.377 1.00 94.00 77 GLN A N 1
ATOM 632 C CA . GLN A 1 77 ? -26.176 23.025 -19.802 1.00 94.00 77 GLN A CA 1
ATOM 633 C C . GLN A 1 77 ? -24.786 23.086 -20.445 1.00 94.00 77 GLN A C 1
ATOM 635 O O . GLN A 1 77 ? -24.639 23.682 -21.513 1.00 94.00 77 GLN A O 1
ATOM 640 N N . VAL A 1 78 ? -23.782 22.435 -19.850 1.00 91.06 78 VAL A N 1
ATOM 641 C CA . VAL A 1 78 ? -22.426 22.404 -20.418 1.00 91.06 78 VAL A CA 1
ATOM 642 C C . VAL A 1 78 ? -22.393 21.677 -21.762 1.00 91.06 78 VAL A C 1
ATOM 644 O O . VAL A 1 78 ? -21.761 22.165 -22.699 1.00 91.06 78 VAL A O 1
ATOM 647 N N . LEU A 1 79 ? -23.119 20.566 -21.906 1.00 91.31 79 LEU A N 1
ATOM 648 C CA . LEU A 1 79 ? -23.226 19.869 -23.191 1.00 91.31 79 LEU A CA 1
ATOM 649 C C . LEU A 1 79 ? -23.932 20.714 -24.258 1.00 91.31 79 LEU A C 1
ATOM 651 O O . LEU A 1 79 ? -23.468 20.758 -25.397 1.00 91.31 79 LEU A O 1
ATOM 655 N N . ARG A 1 80 ? -24.989 21.456 -23.897 1.00 93.00 80 ARG A N 1
ATOM 656 C CA . ARG A 1 80 ? -25.639 22.400 -24.821 1.00 93.00 80 ARG A CA 1
ATOM 657 C C . ARG A 1 80 ? -24.666 23.474 -25.295 1.00 93.00 80 ARG A C 1
ATOM 659 O O . ARG A 1 80 ? -24.550 23.656 -26.503 1.00 93.00 80 ARG A O 1
ATOM 666 N N . MET A 1 81 ? -23.918 24.099 -24.381 1.00 87.88 81 MET A N 1
ATOM 667 C CA . MET A 1 81 ? -22.902 25.104 -24.728 1.00 87.88 81 MET A CA 1
ATOM 668 C C . MET A 1 81 ? -21.834 24.542 -25.678 1.00 87.88 81 MET A C 1
ATOM 670 O O . MET A 1 81 ? -21.451 25.220 -26.632 1.00 87.88 81 MET A O 1
ATOM 674 N N . ARG A 1 82 ? -21.403 23.287 -25.474 1.00 87.50 82 ARG A N 1
ATOM 675 C CA . ARG A 1 82 ? -20.478 22.592 -26.388 1.00 87.50 82 ARG A CA 1
ATOM 676 C C . ARG A 1 82 ? -21.090 22.349 -27.765 1.00 87.50 82 ARG A C 1
ATOM 678 O O . ARG A 1 82 ? -20.424 22.592 -28.762 1.00 87.50 82 ARG A O 1
ATOM 685 N N . SER A 1 83 ? -22.346 21.909 -27.829 1.00 86.12 83 SER A N 1
ATOM 686 C CA . SER A 1 83 ? -23.038 21.641 -29.099 1.00 86.12 83 SER A CA 1
ATOM 687 C C . SER A 1 83 ? -23.360 22.908 -29.901 1.00 86.12 83 SER A C 1
ATOM 689 O O . SER A 1 83 ? -23.395 22.867 -31.126 1.00 86.12 83 SER A O 1
ATOM 691 N N . SER A 1 84 ? -23.570 24.042 -29.221 1.00 81.25 84 SER A N 1
ATOM 692 C CA . SER A 1 84 ? -23.809 25.344 -29.852 1.00 81.25 84 SER A CA 1
ATOM 693 C C . SER A 1 84 ? -22.527 26.075 -30.248 1.00 81.25 84 SER A C 1
ATOM 695 O O . SER A 1 84 ? -22.601 27.098 -30.931 1.00 81.25 84 SER A O 1
ATOM 697 N N . ALA A 1 85 ? -21.357 25.595 -29.813 1.00 77.12 85 ALA A N 1
ATOM 698 C CA . ALA A 1 85 ? -20.090 26.184 -30.210 1.00 77.12 85 ALA A CA 1
ATOM 699 C C . ALA A 1 85 ? -19.911 25.981 -31.727 1.00 77.12 85 ALA A C 1
ATOM 701 O O . ALA A 1 85 ? -19.932 24.841 -32.198 1.00 77.12 85 ALA A O 1
ATOM 702 N N . PRO A 1 86 ? -19.766 27.057 -32.522 1.00 67.06 86 PRO A N 1
ATOM 703 C CA . PRO A 1 86 ? -19.618 26.925 -33.963 1.00 67.06 86 PRO A CA 1
ATOM 704 C C . PRO A 1 86 ? -18.374 26.084 -34.270 1.00 67.06 86 PRO A C 1
ATOM 706 O O . PRO A 1 86 ? -17.307 26.347 -33.714 1.00 67.06 86 PRO A O 1
ATOM 709 N N . THR A 1 87 ? -18.502 25.116 -35.182 1.00 64.25 87 THR A N 1
ATOM 710 C CA . THR A 1 87 ? -17.432 24.252 -35.729 1.00 64.25 87 THR A CA 1
ATOM 711 C C . THR A 1 87 ? -16.429 25.037 -36.588 1.00 64.25 87 THR A C 1
ATOM 713 O O . THR A 1 87 ? -16.068 24.648 -37.697 1.00 64.25 87 THR A O 1
ATOM 716 N N . LEU A 1 88 ? -16.009 26.200 -36.101 1.00 57.25 88 LEU A N 1
ATOM 717 C CA . LEU A 1 88 ? -14.980 27.036 -36.688 1.00 57.25 88 LEU A CA 1
ATOM 718 C C . LEU A 1 88 ? -13.608 26.569 -36.190 1.00 57.25 88 LEU A C 1
ATOM 720 O O . LEU A 1 88 ? -13.493 26.082 -35.064 1.00 57.25 88 LEU A O 1
ATOM 724 N N . PRO A 1 89 ? -12.550 26.744 -36.997 1.00 63.06 89 PRO A N 1
ATOM 725 C CA . PRO A 1 89 ? -11.200 26.381 -36.596 1.00 63.06 89 PRO A CA 1
ATOM 726 C C . PRO A 1 89 ? -10.801 27.075 -35.277 1.00 63.06 89 PRO A C 1
ATOM 728 O O . PRO A 1 89 ? -11.214 28.219 -35.032 1.00 63.06 89 PRO A O 1
ATOM 731 N N . PRO A 1 90 ? -9.960 26.424 -34.448 1.00 59.47 90 PRO A N 1
ATOM 732 C CA . PRO A 1 90 ? -9.631 26.853 -33.082 1.00 59.47 90 PRO A CA 1
ATOM 733 C C . PRO A 1 90 ? -8.977 28.243 -32.981 1.00 59.47 90 PRO A C 1
ATOM 735 O O . PRO A 1 90 ? -8.861 28.789 -31.889 1.00 59.47 90 PRO A O 1
ATOM 738 N N . ALA A 1 91 ? -8.587 28.843 -34.110 1.00 54.12 91 ALA A N 1
ATOM 739 C CA . ALA A 1 91 ? -8.012 30.184 -34.196 1.00 54.12 91 ALA A CA 1
ATOM 740 C C . ALA A 1 91 ? -9.048 31.324 -34.327 1.00 54.12 91 ALA A C 1
ATOM 742 O O . ALA A 1 91 ? -8.660 32.490 -34.372 1.00 54.12 91 ALA A O 1
ATOM 743 N N . SER A 1 92 ? -10.355 31.040 -34.420 1.00 69.00 92 SER A N 1
ATOM 744 C CA . SER A 1 92 ? -11.360 32.107 -34.554 1.00 69.00 92 SER A CA 1
ATOM 745 C C . SER A 1 92 ? -11.717 32.748 -33.204 1.00 69.00 92 SER A C 1
ATOM 747 O O . SER A 1 92 ? -11.955 32.060 -32.212 1.00 69.00 92 SER A O 1
ATOM 749 N N . ALA A 1 93 ? -11.843 34.079 -33.172 1.00 61.38 93 ALA A N 1
ATOM 750 C CA . ALA A 1 93 ? -12.255 34.825 -31.975 1.00 61.38 93 ALA A CA 1
ATOM 751 C C . ALA A 1 93 ? -13.623 34.373 -31.414 1.00 61.38 93 ALA A C 1
ATOM 753 O O . ALA A 1 93 ? -13.857 34.451 -30.210 1.00 61.38 93 ALA A O 1
ATOM 754 N N . LYS A 1 94 ? -14.510 33.841 -32.270 1.00 60.41 94 LYS A N 1
ATOM 755 C CA . LYS A 1 94 ? -15.809 33.275 -31.867 1.00 60.41 94 LYS A CA 1
ATOM 756 C C . LYS A 1 94 ? -15.668 31.951 -31.106 1.00 60.41 94 LYS A C 1
ATOM 758 O O . LYS A 1 94 ? -16.399 31.737 -30.146 1.00 60.41 94 LYS A O 1
ATOM 763 N N . HIS A 1 95 ? -14.715 31.096 -31.490 1.00 65.19 95 HIS A N 1
ATOM 764 C CA . HIS A 1 95 ? -14.403 29.868 -30.752 1.00 65.19 95 HIS A CA 1
ATOM 765 C C . HIS A 1 95 ? -13.834 30.198 -29.363 1.00 65.19 95 HIS A C 1
ATOM 767 O O . HIS A 1 95 ? -14.292 29.648 -28.366 1.00 65.19 95 HIS A O 1
ATOM 773 N N . ALA A 1 96 ? -12.910 31.166 -29.288 1.00 64.56 96 ALA A N 1
ATOM 774 C CA . ALA A 1 96 ? -12.338 31.636 -28.024 1.00 64.56 96 ALA A CA 1
ATOM 775 C C . ALA A 1 96 ? -13.402 32.205 -27.062 1.00 64.56 96 ALA A C 1
ATOM 777 O O . ALA A 1 96 ? -13.381 31.901 -25.867 1.00 64.56 96 ALA A O 1
ATOM 778 N N . ALA A 1 97 ? -14.365 32.976 -27.584 1.00 66.56 97 ALA A N 1
ATOM 779 C CA . ALA A 1 97 ? -15.478 33.514 -26.802 1.00 66.56 97 ALA A CA 1
ATOM 780 C C . ALA A 1 97 ? -16.386 32.407 -26.232 1.00 66.56 97 ALA A C 1
ATOM 782 O O . ALA A 1 97 ? -16.669 32.415 -25.035 1.00 66.56 97 ALA A O 1
ATOM 783 N N . GLY A 1 98 ? -16.762 31.412 -27.047 1.00 71.12 98 GLY A N 1
ATOM 784 C CA . GLY A 1 98 ? -17.575 30.275 -26.592 1.00 71.12 98 GLY A CA 1
ATOM 785 C C . GLY A 1 98 ? -16.878 29.425 -25.522 1.00 71.12 98 GLY A C 1
ATOM 786 O O . GLY A 1 98 ? -17.497 29.025 -24.536 1.00 71.12 98 GLY A O 1
ATOM 787 N N . THR A 1 99 ? -15.564 29.207 -25.648 1.00 74.69 99 THR A N 1
ATOM 788 C CA . THR A 1 99 ? -14.785 28.528 -24.599 1.00 74.69 99 THR A CA 1
ATOM 789 C C . THR A 1 99 ? -14.694 29.340 -23.306 1.00 74.69 99 THR A C 1
ATOM 791 O O . THR A 1 99 ? -14.782 28.760 -22.225 1.00 74.69 99 THR A O 1
ATOM 794 N N . ALA A 1 100 ? -14.569 30.669 -23.389 1.00 77.62 100 ALA A N 1
ATOM 795 C CA . ALA A 1 100 ? -14.482 31.534 -22.214 1.00 77.62 100 ALA A CA 1
ATOM 796 C C . ALA A 1 100 ? -15.805 31.589 -21.430 1.00 77.62 100 ALA A C 1
ATOM 798 O O . ALA A 1 100 ? -15.789 31.560 -20.198 1.00 77.62 100 ALA A O 1
ATOM 799 N N . GLU A 1 101 ? -16.943 31.616 -22.128 1.00 79.62 101 GLU A N 1
ATOM 800 C CA . GLU A 1 101 ? -18.277 31.591 -21.518 1.00 79.62 101 GLU A CA 1
ATOM 801 C C . GLU A 1 101 ? -18.547 30.259 -20.801 1.00 79.62 101 GLU A C 1
ATOM 803 O O . GLU A 1 101 ? -18.945 30.245 -19.633 1.00 79.62 101 GLU A O 1
ATOM 808 N N . MET A 1 102 ? -18.210 29.132 -21.441 1.00 81.94 102 MET A N 1
ATOM 809 C CA . MET A 1 102 ? -18.282 27.810 -20.811 1.00 81.94 102 MET A CA 1
ATOM 810 C C . MET A 1 102 ? -17.399 27.736 -19.553 1.00 81.94 102 MET A C 1
ATOM 812 O O . MET A 1 102 ? -17.855 27.286 -18.502 1.00 81.94 102 MET A O 1
ATOM 816 N N . GLN A 1 103 ? -16.157 28.225 -19.622 1.00 81.69 103 GLN A N 1
ATOM 817 C CA . GLN A 1 103 ? -15.248 28.271 -18.469 1.00 81.69 103 GLN A CA 1
ATOM 818 C C . GLN A 1 103 ? -15.754 29.184 -17.347 1.00 81.69 103 GLN A C 1
ATOM 820 O O . GLN A 1 103 ? -15.514 28.913 -16.169 1.00 81.69 103 GLN A O 1
ATOM 825 N N . ALA A 1 104 ? -16.424 30.290 -17.676 1.00 82.44 104 ALA A N 1
ATOM 826 C CA . ALA A 1 104 ? -17.036 31.167 -16.683 1.00 82.44 104 ALA A CA 1
ATOM 827 C C . ALA A 1 104 ? -18.207 30.465 -15.975 1.00 82.44 104 ALA A C 1
ATOM 829 O O . ALA A 1 104 ? -18.297 30.525 -14.748 1.00 82.44 104 ALA A O 1
ATOM 830 N N . CYS A 1 105 ? -19.038 29.731 -16.722 1.00 81.50 105 CYS A N 1
ATOM 831 C CA . CYS A 1 105 ? -20.134 28.930 -16.176 1.00 81.50 105 CYS A CA 1
ATOM 832 C C . CYS A 1 105 ? -19.628 27.837 -15.214 1.00 81.50 105 CYS A C 1
ATOM 834 O O . CYS A 1 105 ? -20.114 27.738 -14.086 1.00 81.50 105 CYS A O 1
ATOM 836 N N . VAL A 1 106 ? -18.596 27.078 -15.607 1.00 82.38 106 VAL A N 1
ATOM 837 C CA . VAL A 1 106 ? -17.995 26.030 -14.757 1.00 82.38 106 VAL A CA 1
ATOM 838 C C . VAL A 1 106 ? -17.396 26.618 -13.474 1.00 82.38 106 VAL A C 1
ATOM 840 O O . VAL A 1 106 ? -17.618 26.089 -12.379 1.00 82.38 106 VAL A O 1
ATOM 843 N N . ARG A 1 107 ? -16.685 27.749 -13.579 1.00 81.12 107 ARG A N 1
ATOM 844 C CA . ARG A 1 107 ? -16.103 28.447 -12.421 1.00 81.12 107 ARG A CA 1
ATOM 845 C C . ARG A 1 107 ? -17.164 28.992 -11.470 1.00 81.12 107 ARG A C 1
ATOM 847 O O . ARG A 1 107 ? -17.019 28.841 -10.259 1.00 81.12 107 ARG A O 1
ATOM 854 N N . HIS A 1 108 ? -18.228 29.591 -12.000 1.00 84.00 108 HIS A N 1
ATOM 855 C CA . HIS A 1 108 ? -19.334 30.096 -11.191 1.00 84.00 108 HIS A CA 1
ATOM 856 C C . HIS A 1 108 ? -20.019 28.967 -10.413 1.00 84.00 108 HIS A C 1
ATOM 858 O O . HIS A 1 108 ? -20.180 29.074 -9.200 1.00 84.00 108 HIS A O 1
ATOM 864 N N . HIS A 1 109 ? -20.347 27.857 -11.079 1.00 81.00 109 HIS A N 1
ATOM 865 C CA . HIS A 1 109 ? -21.021 26.733 -10.430 1.00 81.00 109 HIS A CA 1
ATOM 866 C C . HIS A 1 109 ? -20.148 26.071 -9.349 1.00 81.00 109 HIS A C 1
ATOM 868 O O . HIS A 1 109 ? -20.626 25.776 -8.254 1.00 81.00 109 HIS A O 1
ATOM 874 N N . SER A 1 110 ? -18.842 25.938 -9.609 1.00 74.19 110 SER A N 1
ATOM 875 C CA . SER A 1 110 ? -17.874 25.452 -8.615 1.00 74.19 110 SER A CA 1
ATOM 876 C C . SER A 1 110 ? -17.804 26.359 -7.380 1.00 74.19 110 SER A C 1
ATOM 878 O O . SER A 1 110 ? -17.713 25.863 -6.259 1.00 74.19 110 SER A O 1
ATOM 880 N N . ARG A 1 111 ? -17.887 27.685 -7.569 1.00 81.69 111 ARG A N 1
ATOM 881 C CA . ARG A 1 111 ? -17.892 28.660 -6.469 1.00 81.69 111 ARG A CA 1
ATOM 882 C C . ARG A 1 111 ? -19.157 28.559 -5.614 1.00 81.69 111 ARG A C 1
ATOM 884 O O . ARG A 1 111 ? -19.043 28.500 -4.398 1.00 81.69 111 ARG A O 1
ATOM 891 N N . VAL A 1 112 ? -20.333 28.471 -6.238 1.00 77.25 112 VAL A N 1
ATOM 892 C CA . VAL A 1 112 ? -21.624 28.351 -5.531 1.00 77.25 112 VAL A CA 1
ATOM 893 C C . VAL A 1 112 ? -21.676 27.089 -4.662 1.00 77.25 112 VAL A C 1
ATOM 895 O O . VAL A 1 112 ? -22.170 27.125 -3.537 1.00 77.25 112 VAL A O 1
ATOM 898 N N . LEU A 1 113 ? -21.136 25.966 -5.144 1.00 72.25 113 LEU A N 1
ATOM 899 C CA . LEU A 1 113 ? -21.064 24.740 -4.342 1.00 72.25 113 LEU A CA 1
ATOM 900 C C . LEU A 1 113 ? -20.082 24.849 -3.177 1.00 72.25 113 LEU A C 1
ATOM 902 O O . LEU A 1 113 ? -20.355 24.309 -2.106 1.00 72.25 113 LEU A O 1
ATOM 906 N N . GLN A 1 114 ? -18.957 25.535 -3.379 1.00 70.88 114 GLN A N 1
ATOM 907 C CA . GLN A 1 114 ? -17.995 25.790 -2.313 1.00 70.88 114 GLN A CA 1
ATOM 908 C C . GLN A 1 114 ? -18.621 26.664 -1.217 1.00 70.88 114 GLN A C 1
ATOM 910 O O . GLN A 1 114 ? -18.589 26.275 -0.056 1.00 70.88 114 GLN A O 1
ATOM 915 N N . GLU A 1 115 ? -19.276 27.766 -1.595 1.00 78.38 115 GLU A N 1
ATOM 916 C CA . GLU A 1 115 ? -19.997 28.659 -0.674 1.00 78.38 115 GLU A CA 1
ATOM 917 C C . GLU A 1 115 ? -21.050 27.886 0.136 1.00 78.38 115 GLU A C 1
ATOM 919 O O . GLU A 1 115 ? -21.088 27.976 1.358 1.00 78.38 115 GLU A O 1
ATOM 924 N N . ARG A 1 116 ? -21.844 27.032 -0.518 1.00 71.50 116 ARG A N 1
ATOM 925 C CA . ARG A 1 116 ? -22.898 26.259 0.152 1.00 71.50 116 ARG A CA 1
ATOM 926 C C . ARG A 1 116 ? -22.368 25.146 1.053 1.00 71.50 116 ARG A C 1
ATOM 928 O O . ARG A 1 116 ? -22.967 24.835 2.081 1.00 71.50 116 ARG A O 1
ATOM 935 N N . ARG A 1 117 ? -21.244 24.532 0.678 1.00 68.81 117 ARG A N 1
ATOM 936 C CA . ARG A 1 117 ? -20.520 23.608 1.557 1.00 68.81 117 ARG A CA 1
ATOM 937 C C . ARG A 1 117 ? -20.038 24.350 2.800 1.00 68.81 117 ARG A C 1
ATOM 939 O O . ARG A 1 117 ? -20.228 23.847 3.901 1.00 68.81 117 ARG A O 1
ATOM 946 N N . ASP A 1 118 ? -19.468 25.537 2.633 1.00 66.50 118 ASP A N 1
ATOM 947 C CA . ASP A 1 118 ? -18.980 26.356 3.741 1.00 66.50 118 ASP A CA 1
ATOM 948 C C . ASP A 1 118 ? -20.143 26.833 4.641 1.00 66.50 118 ASP A C 1
ATOM 950 O O . ASP A 1 118 ? -20.024 26.793 5.868 1.00 66.50 118 ASP A O 1
ATOM 954 N N . GLU A 1 119 ? -21.309 27.161 4.073 1.00 72.88 119 GLU A N 1
ATOM 955 C CA . GLU A 1 119 ? -22.549 27.454 4.811 1.00 72.88 119 GLU A CA 1
ATOM 956 C C . GLU A 1 119 ? -23.054 26.252 5.620 1.00 72.88 119 GLU A C 1
ATOM 958 O O . GLU A 1 119 ? -23.336 26.398 6.809 1.00 72.88 119 GLU A O 1
ATOM 963 N N . LEU A 1 120 ? -23.126 25.056 5.023 1.00 64.31 120 LEU A N 1
ATOM 964 C CA . LEU A 1 120 ? -23.538 23.829 5.722 1.00 64.31 120 LEU A CA 1
ATOM 965 C C . LEU A 1 120 ? -22.580 23.479 6.868 1.00 64.31 120 LEU A C 1
ATOM 967 O O . LEU A 1 120 ? -23.022 23.102 7.953 1.00 64.31 120 LEU A O 1
ATOM 971 N N . MET A 1 121 ? -21.275 23.659 6.654 1.00 57.88 121 MET A N 1
ATOM 972 C CA . MET A 1 121 ? -20.261 23.460 7.693 1.00 57.88 121 MET A CA 1
ATOM 973 C C . MET A 1 121 ? -20.355 24.515 8.805 1.00 57.88 121 MET A C 1
ATOM 975 O O . MET A 1 121 ? -20.045 24.221 9.958 1.00 57.88 121 MET A O 1
ATOM 979 N N . THR A 1 122 ? -20.804 25.731 8.486 1.00 67.19 122 THR A N 1
ATOM 980 C CA . THR A 1 122 ? -20.994 26.812 9.466 1.00 67.19 122 THR A CA 1
ATOM 981 C C . THR A 1 122 ? -22.293 26.639 10.261 1.00 67.19 122 THR A C 1
ATOM 983 O O . THR A 1 122 ? -22.304 26.870 11.470 1.00 67.19 122 THR A O 1
ATOM 986 N N . ALA A 1 123 ? -23.366 26.173 9.614 1.00 57.00 123 ALA A N 1
ATOM 987 C CA . ALA A 1 123 ? -24.665 25.894 10.228 1.00 57.00 123 ALA A CA 1
ATOM 988 C C . ALA A 1 123 ? -24.649 24.667 11.160 1.00 57.00 123 ALA A C 1
ATOM 990 O O . ALA A 1 123 ? -25.490 24.560 12.048 1.00 57.00 123 ALA A O 1
ATOM 991 N N . ALA A 1 124 ? -23.678 23.763 10.999 1.00 50.00 124 ALA A N 1
ATOM 992 C CA . ALA A 1 124 ? -23.513 22.576 11.838 1.00 50.00 124 ALA A CA 1
ATOM 993 C C . ALA A 1 124 ? -22.806 22.833 13.189 1.00 50.00 124 ALA A C 1
ATOM 995 O O . ALA A 1 124 ? -22.557 21.881 13.929 1.00 50.00 124 ALA A O 1
ATOM 996 N N . LYS A 1 125 ? -22.482 24.087 13.551 1.00 43.53 125 LYS A N 1
ATOM 997 C CA . LYS A 1 125 ? -21.976 24.409 14.899 1.00 43.53 125 LYS A CA 1
ATOM 998 C C . LYS A 1 125 ? -23.084 24.191 15.945 1.00 43.53 125 LYS A C 1
ATOM 1000 O O . LYS A 1 125 ? -24.094 24.892 15.889 1.00 43.53 125 LYS A O 1
ATOM 1005 N N . PRO A 1 126 ? -22.918 23.284 16.927 1.00 43.69 126 PRO A N 1
ATOM 1006 C CA . PRO A 1 126 ? -23.872 23.167 18.018 1.00 43.69 126 PRO A CA 1
ATOM 1007 C C . PRO A 1 126 ? -23.784 24.395 18.930 1.00 43.69 126 PRO A C 1
ATOM 1009 O O . PRO A 1 126 ? -22.706 24.959 19.124 1.00 43.69 126 PRO A O 1
ATOM 1012 N N . PHE A 1 127 ? -24.938 24.776 19.481 1.00 38.50 127 PHE A N 1
ATOM 1013 C CA . PHE A 1 127 ? -25.131 25.742 20.563 1.00 38.50 127 PHE A CA 1
ATOM 1014 C C . PHE A 1 127 ? -23.927 25.800 21.518 1.00 38.50 127 PHE A C 1
ATOM 1016 O O . PHE A 1 127 ? -23.696 24.881 22.303 1.00 38.50 127 PHE A O 1
ATOM 1023 N N . ALA A 1 128 ? -23.182 26.905 21.476 1.00 36.97 128 ALA A N 1
ATOM 1024 C CA . ALA A 1 128 ? -22.276 27.257 22.554 1.00 36.97 128 ALA A CA 1
ATOM 1025 C C . ALA A 1 128 ? -23.133 27.556 23.792 1.00 36.97 128 ALA A C 1
ATOM 1027 O O . ALA A 1 128 ? -23.849 28.559 23.825 1.00 36.97 128 ALA A O 1
ATOM 1028 N N . MET A 1 129 ? -23.092 26.666 24.787 1.00 35.38 129 MET A N 1
ATOM 1029 C CA . MET A 1 129 ? -23.568 26.968 26.135 1.00 35.38 129 MET A CA 1
ATOM 1030 C C . MET A 1 129 ? -22.835 28.223 26.617 1.00 35.38 129 MET A C 1
ATOM 1032 O O . MET A 1 129 ? -21.610 28.227 26.740 1.00 35.38 129 MET A O 1
ATOM 1036 N N . GLN A 1 130 ? -23.584 29.301 26.846 1.00 33.72 130 GLN A N 1
ATOM 1037 C CA . GLN A 1 130 ? -23.065 30.452 27.572 1.00 33.72 130 GLN A CA 1
ATOM 1038 C C . GLN A 1 130 ? -22.758 30.012 29.011 1.00 33.72 130 GLN A C 1
ATOM 1040 O O . GLN A 1 130 ? -23.602 29.351 29.618 1.00 33.72 130 GLN A O 1
ATOM 1045 N N . PRO A 1 131 ? -21.583 30.348 29.566 1.00 38.56 131 PRO A N 1
ATOM 1046 C CA . PRO A 1 131 ? -21.270 30.018 30.944 1.00 38.56 131 PRO A CA 1
ATOM 1047 C C . PRO A 1 131 ? -22.132 30.875 31.872 1.00 38.56 131 PRO A C 1
ATOM 1049 O O . PRO A 1 131 ? -22.060 32.107 31.872 1.00 38.56 131 PRO A O 1
ATOM 1052 N N . GLU A 1 132 ? -22.965 30.197 32.652 1.00 30.38 132 GLU A N 1
ATOM 1053 C CA . GLU A 1 132 ? -23.699 30.778 33.762 1.00 30.38 132 GLU A CA 1
ATOM 1054 C C . GLU A 1 132 ? -22.695 31.264 34.818 1.00 30.38 132 GLU A C 1
ATOM 1056 O O . GLU A 1 132 ? -21.735 30.589 35.194 1.00 30.38 132 GLU A O 1
ATOM 1061 N N . ARG A 1 133 ? -22.876 32.518 35.215 1.00 36.41 133 ARG A N 1
ATOM 1062 C CA . ARG A 1 133 ? -21.946 33.330 35.993 1.00 36.41 133 ARG A CA 1
ATOM 1063 C C . ARG A 1 133 ? -22.000 32.913 37.465 1.00 36.41 133 ARG A C 1
ATOM 1065 O O . ARG A 1 133 ? -22.812 33.443 38.216 1.00 36.41 133 ARG A O 1
ATOM 1072 N N . ALA A 1 134 ? -21.130 31.999 37.889 1.00 34.50 134 ALA A N 1
ATOM 1073 C CA . ALA A 1 134 ? -20.915 31.727 39.308 1.00 34.50 134 ALA A CA 1
ATOM 1074 C C . ALA A 1 134 ? -20.137 32.890 39.951 1.00 34.50 134 ALA A C 1
ATOM 1076 O O . ALA A 1 134 ? -19.007 33.196 39.567 1.00 34.50 134 ALA A O 1
ATOM 1077 N N . GLN A 1 135 ? -20.774 33.573 40.902 1.00 35.69 135 GLN A N 1
ATOM 1078 C CA . GLN A 1 135 ? -20.148 34.572 41.765 1.00 35.69 135 GLN A CA 1
ATOM 1079 C C . GLN A 1 135 ? -19.217 33.869 42.761 1.00 35.69 135 GLN A C 1
ATOM 1081 O O . GLN A 1 135 ? -19.649 32.994 43.506 1.00 35.69 135 GLN A O 1
ATOM 1086 N N . ALA A 1 136 ? -17.945 34.265 42.773 1.00 33.09 136 ALA A N 1
ATOM 1087 C CA . ALA A 1 136 ? -16.989 33.895 43.811 1.00 33.09 136 ALA A CA 1
ATOM 1088 C C . ALA A 1 136 ? -17.215 34.761 45.067 1.00 33.09 136 ALA A C 1
ATOM 1090 O O . ALA A 1 136 ? -17.384 35.977 44.921 1.00 33.09 136 ALA A O 1
ATOM 1091 N N . PRO A 1 137 ? -17.193 34.193 46.287 1.00 38.53 137 PRO A N 1
ATOM 1092 C CA . PRO A 1 137 ? -17.088 34.981 47.502 1.00 38.53 137 PRO A CA 1
ATOM 1093 C C . PRO A 1 137 ? -15.638 35.413 47.754 1.00 38.53 137 PRO A C 1
ATOM 1095 O O . PRO A 1 137 ? -14.678 34.768 47.335 1.00 38.53 137 PRO A O 1
ATOM 1098 N N . ALA A 1 138 ? -15.532 36.569 48.402 1.00 33.50 138 ALA A N 1
ATOM 1099 C CA . ALA A 1 138 ? -14.334 37.363 48.592 1.00 33.50 138 ALA A CA 1
ATOM 1100 C C . ALA A 1 138 ? -13.264 36.692 49.465 1.00 33.50 138 ALA A C 1
ATOM 1102 O O . ALA A 1 138 ? -13.559 35.990 50.429 1.00 33.50 138 ALA A O 1
ATOM 1103 N N . ALA A 1 139 ? -12.016 37.010 49.125 1.00 34.81 139 ALA A N 1
ATOM 1104 C CA . ALA A 1 139 ? -10.840 36.820 49.953 1.00 34.81 139 ALA A CA 1
ATOM 1105 C C . ALA A 1 139 ? -10.948 37.643 51.249 1.00 34.81 139 ALA A C 1
ATOM 1107 O O . ALA A 1 139 ? -11.182 38.851 51.197 1.00 34.81 139 ALA A O 1
ATOM 1108 N N . GLY A 1 140 ? -10.749 36.978 52.385 1.00 33.38 140 GLY A N 1
ATOM 1109 C CA . GLY A 1 140 ? -10.353 37.586 53.652 1.00 33.38 140 GLY A CA 1
ATOM 1110 C C . GLY A 1 140 ? -8.947 37.096 53.979 1.00 33.38 140 GLY A C 1
ATOM 1111 O O . GLY A 1 140 ? -8.705 35.891 53.982 1.00 33.38 140 GLY A O 1
ATOM 1112 N N . SER A 1 141 ? -8.035 38.046 54.133 1.00 36.62 141 SER A N 1
ATOM 1113 C CA . SER A 1 141 ? -6.647 37.881 54.540 1.00 36.62 141 SER A CA 1
ATOM 1114 C C . SER A 1 141 ? -6.519 37.834 56.067 1.00 36.62 141 SER A C 1
ATOM 1116 O O . SER A 1 141 ? -7.484 38.122 56.774 1.00 36.62 141 SER A O 1
ATOM 1118 N N . ASP A 1 142 ? -5.287 37.557 56.503 1.00 34.34 142 ASP A N 1
ATOM 1119 C CA . ASP A 1 142 ? -4.715 37.748 57.844 1.00 34.34 142 ASP A CA 1
ATOM 1120 C C . ASP A 1 142 ? -4.802 36.508 58.746 1.00 34.34 142 ASP A C 1
ATOM 1122 O O . ASP A 1 142 ? -5.798 35.791 58.754 1.00 34.34 142 ASP A O 1
ATOM 1126 N N . ASP A 1 143 ? -3.856 36.228 59.630 1.00 36.22 143 ASP A N 1
ATOM 1127 C CA . ASP A 1 143 ? -2.389 36.276 59.645 1.00 36.22 143 ASP A CA 1
ATOM 1128 C C . ASP A 1 143 ? -2.009 35.388 60.860 1.00 36.22 143 ASP A C 1
ATOM 1130 O O . ASP A 1 143 ? -2.868 35.031 61.670 1.00 36.22 143 ASP A O 1
ATOM 1134 N N . GLU A 1 144 ? -0.743 35.009 60.950 1.00 36.69 144 GLU A N 1
ATOM 1135 C CA . GLU A 1 144 ? -0.055 34.140 61.928 1.00 36.69 144 GLU A CA 1
ATOM 1136 C C . GLU A 1 144 ? -0.539 34.222 63.410 1.00 36.69 144 GLU A C 1
ATOM 1138 O O . GLU A 1 144 ? -0.902 35.282 63.910 1.00 36.69 144 GLU A O 1
ATOM 1143 N N . THR A 1 145 ? -0.538 33.166 64.241 1.00 33.38 145 THR A N 1
ATOM 1144 C CA . THR A 1 145 ? 0.654 32.615 64.932 1.00 33.38 145 THR A CA 1
ATOM 1145 C C . THR A 1 145 ? 0.268 31.502 65.939 1.00 33.38 145 THR A C 1
ATOM 1147 O O . THR A 1 145 ? -0.762 31.576 66.599 1.00 33.38 145 THR A O 1
ATOM 1150 N N . GLU A 1 146 ? 1.142 30.491 66.018 1.00 34.91 146 GLU A N 1
ATOM 1151 C CA . GLU A 1 146 ? 1.649 29.710 67.172 1.00 34.91 146 GLU A CA 1
ATOM 1152 C C . GLU A 1 146 ? 0.822 29.375 68.445 1.00 34.91 146 GLU A C 1
ATOM 1154 O O . GLU A 1 146 ? 0.352 30.243 69.175 1.00 34.91 146 GLU A O 1
ATOM 1159 N N . ASN A 1 147 ? 0.918 28.075 68.787 1.00 32.84 147 ASN A N 1
ATOM 1160 C CA . ASN A 1 147 ? 1.212 27.446 70.094 1.00 32.84 147 ASN A CA 1
ATOM 1161 C C . ASN A 1 147 ? 0.174 26.539 70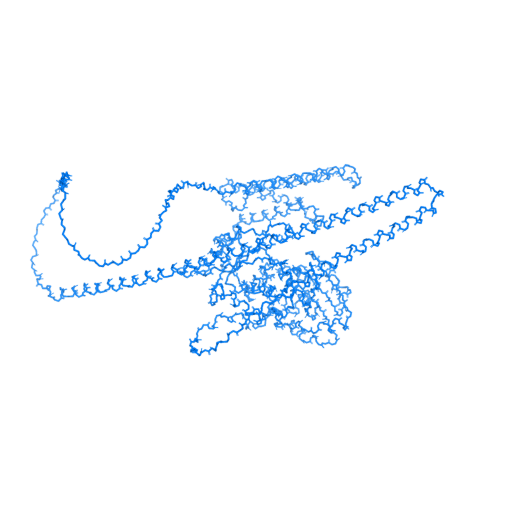.791 1.00 32.84 147 ASN A C 1
ATOM 1163 O O . ASN A 1 147 ? -0.945 26.929 71.102 1.00 32.84 147 ASN A O 1
ATOM 1167 N N . ASP A 1 148 ? 0.714 25.349 71.095 1.00 31.91 148 ASP A N 1
ATOM 1168 C CA . ASP A 1 148 ? 0.623 24.498 72.289 1.00 31.91 148 ASP A CA 1
ATOM 1169 C C . ASP A 1 148 ? -0.687 23.846 72.762 1.00 31.91 148 ASP A C 1
ATOM 1171 O O . ASP A 1 148 ? -1.668 24.485 73.130 1.00 31.91 148 ASP A O 1
ATOM 1175 N N . ASP A 1 149 ? -0.585 22.510 72.832 1.00 36.53 149 ASP A N 1
ATOM 1176 C CA . ASP A 1 149 ? -0.880 21.624 73.964 1.00 36.53 149 ASP A CA 1
ATOM 117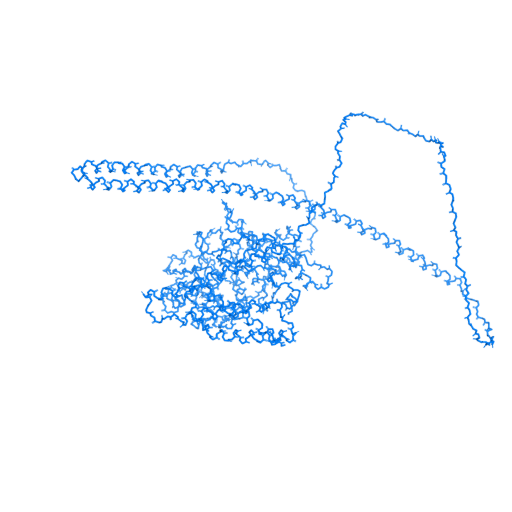7 C C . ASP A 1 149 ? -2.006 22.013 74.935 1.00 36.53 149 ASP A C 1
ATOM 1179 O O . ASP A 1 149 ? -1.900 22.949 75.725 1.00 36.53 149 ASP A O 1
ATOM 1183 N N . SER A 1 150 ? -3.013 21.143 75.043 1.00 35.56 150 SER A N 1
ATOM 1184 C CA . SER A 1 150 ? -3.181 20.236 76.197 1.00 35.56 150 SER A CA 1
ATOM 1185 C C . SER A 1 150 ? -4.620 19.731 76.341 1.00 35.56 150 SER A C 1
ATOM 1187 O O . SER A 1 150 ? -5.601 20.409 76.039 1.00 35.56 150 SER A O 1
ATOM 1189 N N . ASP A 1 151 ? -4.711 18.493 76.823 1.00 37.28 151 ASP A N 1
ATOM 1190 C CA . ASP A 1 151 ? -5.907 17.838 77.341 1.00 37.28 151 ASP A CA 1
ATOM 1191 C C . ASP A 1 151 ? -6.685 18.715 78.334 1.00 37.28 151 ASP A C 1
ATOM 1193 O O . ASP A 1 151 ? -6.084 19.352 79.196 1.00 37.28 151 ASP A O 1
ATOM 1197 N N . THR A 1 152 ? -8.020 18.631 78.339 1.00 33.94 152 THR A N 1
ATOM 1198 C CA . THR A 1 152 ? -8.778 18.311 79.566 1.00 33.94 152 THR A CA 1
ATOM 1199 C C . THR A 1 152 ? -10.275 18.111 79.331 1.00 33.94 152 THR A C 1
ATOM 1201 O O . THR A 1 152 ? -10.935 18.745 78.514 1.00 33.94 152 THR A O 1
ATOM 1204 N N . VAL A 1 153 ? -10.780 17.175 80.126 1.00 41.84 153 VAL A N 1
ATOM 1205 C CA . VAL A 1 153 ? -12.161 16.769 80.371 1.00 41.84 153 VAL A CA 1
ATOM 1206 C C . VAL A 1 153 ? -12.893 17.827 81.213 1.00 41.84 153 VAL A C 1
ATOM 1208 O O . VAL A 1 153 ? -12.302 18.318 82.171 1.00 41.84 153 VAL A O 1
ATOM 1211 N N . ASN A 1 154 ? -14.170 18.120 80.918 1.00 34.00 154 ASN A N 1
ATOM 1212 C CA . ASN A 1 154 ? -15.293 18.141 81.884 1.00 34.00 154 ASN A CA 1
ATOM 1213 C C . ASN A 1 154 ? -16.593 18.705 81.275 1.00 34.00 154 ASN A C 1
ATOM 1215 O O . ASN A 1 154 ? -16.671 19.854 80.861 1.00 34.00 154 ASN A O 1
ATOM 1219 N N . ASP A 1 155 ? -17.581 17.819 81.191 1.00 33.69 155 ASP A N 1
ATOM 1220 C CA . ASP A 1 155 ? -18.888 17.828 81.868 1.00 33.69 155 ASP A CA 1
ATOM 1221 C C . ASP A 1 155 ? -19.564 19.141 82.359 1.00 33.69 155 ASP A C 1
ATOM 1223 O O . ASP A 1 155 ? -18.938 20.047 82.901 1.00 33.69 155 ASP A O 1
ATOM 1227 N N . VAL A 1 156 ? -20.907 19.070 82.330 1.00 33.91 156 VAL A N 1
ATOM 1228 C CA . VAL A 1 156 ? -21.952 19.873 83.012 1.00 33.91 156 VAL A CA 1
ATOM 1229 C C . VAL A 1 156 ? -22.451 21.182 82.360 1.00 33.91 156 VAL A C 1
ATOM 1231 O O . VAL A 1 156 ? -21.941 22.266 82.603 1.00 33.91 156 VAL A O 1
ATOM 1234 N N . GLY A 1 157 ? -23.597 21.073 81.669 1.00 30.91 157 GLY A N 1
ATOM 1235 C CA . GLY A 1 157 ? -24.900 21.461 82.243 1.00 30.91 157 GLY A CA 1
ATOM 1236 C C . GLY A 1 157 ? -25.485 22.869 82.007 1.00 30.91 157 GLY A C 1
ATOM 1237 O O . GLY A 1 157 ? -24.826 23.892 82.147 1.00 30.91 157 GLY A O 1
ATOM 1238 N N . SER A 1 158 ? -26.815 22.850 81.835 1.00 32.72 158 SER A N 1
ATOM 1239 C CA . SER A 1 158 ? -27.851 23.890 82.036 1.00 32.72 158 SER A CA 1
ATOM 1240 C C . SER A 1 158 ? -28.163 24.938 80.945 1.00 32.72 158 SER A C 1
ATOM 1242 O O . SER A 1 158 ? -27.472 25.933 80.765 1.00 32.72 158 SER A O 1
ATOM 1244 N N . ASP A 1 159 ? -29.311 24.679 80.305 1.00 32.06 159 ASP A N 1
ATOM 1245 C CA . ASP A 1 159 ? -30.533 25.502 80.246 1.00 32.06 159 ASP A CA 1
ATOM 1246 C C . ASP A 1 159 ? -30.538 26.885 79.571 1.00 32.06 159 ASP A C 1
ATOM 1248 O O . ASP A 1 159 ? -30.052 27.878 80.104 1.00 32.06 159 ASP A O 1
ATOM 1252 N N . ALA A 1 160 ? -31.310 26.971 78.480 1.00 35.88 160 ALA A N 1
ATOM 1253 C CA . ALA A 1 160 ? -32.212 28.095 78.222 1.00 35.88 160 ALA A CA 1
ATOM 1254 C C . ALA A 1 160 ? -33.414 27.636 77.372 1.00 35.88 160 ALA A C 1
ATOM 1256 O O . ALA A 1 160 ? -33.269 27.147 76.252 1.00 35.88 160 ALA A O 1
ATOM 1257 N N . GLU A 1 161 ? -34.603 27.781 77.956 1.00 32.78 161 GLU A N 1
ATOM 1258 C CA . GLU A 1 161 ? -35.923 27.458 77.415 1.00 32.78 161 GLU A CA 1
ATOM 1259 C C . GLU A 1 161 ? -36.476 28.491 76.409 1.00 32.78 161 GLU A C 1
ATOM 1261 O O . GLU A 1 161 ? -36.020 29.631 76.304 1.00 32.78 161 GLU A O 1
ATOM 1266 N N . SER A 1 162 ? -37.609 28.080 75.818 1.00 31.08 162 SER A N 1
ATOM 1267 C CA . SER A 1 162 ? -38.658 28.833 75.108 1.00 31.08 162 SER A CA 1
ATOM 1268 C C . SER A 1 162 ? -38.521 28.800 73.574 1.00 31.08 162 SER A C 1
ATOM 1270 O O . SER A 1 162 ? -37.472 29.095 73.027 1.00 31.08 162 SER A O 1
ATOM 1272 N N . SER A 1 163 ? -39.538 28.472 72.775 1.00 32.31 163 SER A N 1
ATOM 1273 C CA . SER A 1 163 ? -40.968 28.272 73.027 1.00 32.31 163 SER A CA 1
ATOM 1274 C C . SER A 1 163 ? -41.667 27.727 71.758 1.00 32.31 163 SER A C 1
ATOM 1276 O O . SER A 1 163 ? -41.134 27.833 70.659 1.00 32.31 163 SER A O 1
ATOM 1278 N N . VAL A 1 164 ? -42.913 27.265 71.946 1.00 33.69 164 VAL A N 1
ATOM 1279 C CA . VAL A 1 164 ? -44.054 27.267 70.995 1.00 33.69 164 VAL A CA 1
ATOM 1280 C C . VAL A 1 164 ? -44.449 25.952 70.279 1.00 33.69 164 VAL A C 1
ATOM 1282 O O . VAL A 1 164 ? -43.890 25.543 69.271 1.00 33.69 164 VAL A O 1
ATOM 1285 N N . SER A 1 165 ? -45.541 25.405 70.835 1.00 30.75 165 SER A N 1
ATOM 1286 C CA . SER A 1 165 ? -46.738 24.748 70.270 1.00 30.75 165 SER A CA 1
ATOM 1287 C C . SER A 1 165 ? -46.669 23.439 69.470 1.00 30.75 165 SER A C 1
ATOM 1289 O O . SER A 1 165 ? -46.315 23.385 68.297 1.00 30.75 165 SER A O 1
ATOM 1291 N N . SER A 1 166 ? -47.230 22.433 70.138 1.00 35.28 166 SER A N 1
ATOM 1292 C CA . SER A 1 166 ? -47.945 21.241 69.681 1.00 35.28 166 SER A CA 1
ATOM 1293 C C . SER A 1 166 ? -49.003 21.463 68.594 1.00 35.28 166 SER A C 1
ATOM 1295 O O . SER A 1 166 ? -49.797 22.393 68.718 1.00 35.28 166 SER A O 1
ATOM 1297 N N . GLU A 1 167 ? -49.142 20.491 67.687 1.00 35.84 167 GLU A N 1
ATOM 1298 C CA . GLU A 1 167 ? -50.449 19.989 67.238 1.00 35.84 167 GLU A CA 1
ATOM 1299 C C . GLU A 1 167 ? -50.344 18.522 66.773 1.00 35.84 167 GLU A C 1
ATOM 1301 O O . GLU A 1 167 ? -49.529 18.160 65.925 1.00 35.84 167 GLU A O 1
ATOM 1306 N N . ASP A 1 168 ? -51.172 17.684 67.401 1.00 36.22 168 ASP A N 1
ATOM 1307 C CA . ASP A 1 168 ? -51.488 16.298 67.061 1.00 36.22 168 ASP A CA 1
ATOM 1308 C C . ASP A 1 168 ? -52.279 16.208 65.746 1.00 36.22 168 ASP A C 1
ATOM 1310 O O . ASP A 1 168 ? -53.069 17.094 65.430 1.00 36.22 168 ASP A O 1
ATOM 1314 N N . THR A 1 169 ? -52.193 15.074 65.041 1.00 34.31 169 THR A N 1
ATOM 1315 C CA . THR A 1 169 ? -53.386 14.259 64.716 1.00 34.31 169 THR A CA 1
ATOM 1316 C C . THR A 1 169 ? -53.020 12.964 63.992 1.00 34.31 169 THR A C 1
ATOM 1318 O O . THR A 1 169 ? -52.497 12.939 62.881 1.00 34.31 169 THR A O 1
ATOM 1321 N N . SER A 1 170 ? -53.374 11.855 64.639 1.00 32.12 170 SER A N 1
ATOM 1322 C CA . SER A 1 170 ? -53.570 10.544 64.028 1.00 32.12 170 SER A CA 1
ATOM 1323 C C . SER A 1 170 ? -55.043 10.338 63.658 1.00 32.12 170 SER A C 1
ATOM 1325 O O . SER A 1 170 ? -55.932 10.827 64.348 1.00 32.12 170 SER A O 1
ATOM 1327 N N . ALA A 1 171 ? -55.245 9.476 62.656 1.00 32.31 171 ALA A N 1
ATOM 1328 C CA . ALA A 1 171 ? -56.435 8.669 62.363 1.00 32.31 171 ALA A CA 1
ATOM 1329 C C . ALA A 1 171 ? -57.671 9.347 61.738 1.00 32.31 171 ALA A C 1
ATOM 1331 O O . ALA A 1 171 ? -58.353 10.140 62.372 1.00 32.31 171 ALA A O 1
ATOM 1332 N N . LEU A 1 172 ? -58.035 8.877 60.533 1.00 30.92 172 LEU A N 1
ATOM 1333 C CA . LEU A 1 172 ? -59.403 8.520 60.114 1.00 30.92 172 LEU A CA 1
ATOM 1334 C C . LEU A 1 172 ? -59.393 8.040 58.652 1.00 30.92 172 LEU A C 1
ATOM 1336 O O . LEU A 1 172 ? -59.107 8.827 57.761 1.00 30.92 172 LEU A O 1
ATOM 1340 N N . MET A 1 173 ? -59.788 6.787 58.399 1.00 35.50 173 MET A N 1
ATOM 1341 C CA . MET A 1 173 ? -60.724 6.444 57.315 1.00 35.50 173 MET A CA 1
ATOM 1342 C C . MET A 1 173 ? -61.520 5.195 57.715 1.00 35.50 173 MET A C 1
ATOM 1344 O O . MET A 1 173 ? -60.965 4.171 58.107 1.00 35.50 173 MET A O 1
ATOM 1348 N N . SER A 1 174 ? -62.842 5.347 57.655 1.00 32.31 174 SER A N 1
ATOM 1349 C CA . SER A 1 174 ? -63.898 4.441 58.119 1.00 32.31 174 SER A CA 1
ATOM 1350 C C . SER A 1 174 ? -64.733 3.936 56.914 1.00 32.31 174 SER A C 1
ATOM 1352 O O . SER A 1 174 ? -64.614 4.519 55.833 1.00 32.31 174 SER A O 1
ATOM 1354 N N . PRO A 1 175 ? -65.571 2.883 57.053 1.00 56.75 175 PRO A N 1
ATOM 1355 C CA . PRO A 1 175 ? -66.189 2.128 55.953 1.00 56.75 175 PRO A CA 1
ATOM 1356 C C . PRO A 1 175 ? -67.715 2.336 55.795 1.00 56.75 175 PRO A C 1
ATOM 1358 O O . PRO A 1 175 ? -68.361 2.847 56.704 1.00 56.75 175 PRO A O 1
ATOM 1361 N N . ALA A 1 176 ? -68.286 1.854 54.672 1.00 35.31 176 ALA A N 1
ATOM 1362 C CA . ALA A 1 176 ? -69.680 1.379 54.432 1.00 35.31 176 ALA A CA 1
ATOM 1363 C C . ALA A 1 176 ? -69.943 1.311 52.898 1.00 35.31 176 ALA A C 1
ATOM 1365 O O . ALA A 1 176 ? -69.390 2.130 52.180 1.00 35.31 176 ALA A O 1
ATOM 1366 N N . ALA A 1 177 ? -70.774 0.467 52.264 1.00 37.84 177 ALA A N 1
ATOM 1367 C CA . ALA A 1 177 ? -71.597 -0.689 52.628 1.00 37.84 177 ALA A CA 1
ATOM 1368 C C . ALA A 1 177 ? -72.174 -1.365 51.343 1.00 37.84 177 ALA A C 1
ATOM 1370 O O . ALA A 1 177 ? -72.278 -0.731 50.299 1.00 37.84 177 ALA A O 1
ATOM 1371 N N . ALA A 1 178 ? -72.671 -2.603 51.524 1.00 33.56 178 ALA A N 1
ATOM 1372 C CA . ALA A 1 178 ? -73.809 -3.271 50.852 1.00 33.56 178 ALA A CA 1
ATOM 1373 C C . ALA A 1 178 ? -73.636 -4.071 49.530 1.00 33.56 178 ALA A C 1
ATOM 1375 O O . ALA A 1 178 ? -73.588 -3.503 48.449 1.00 33.56 178 ALA A O 1
ATOM 1376 N N . ALA A 1 179 ? -73.797 -5.408 49.621 1.00 33.22 179 ALA A N 1
ATOM 1377 C CA . ALA A 1 179 ? -74.814 -6.201 48.889 1.00 33.22 179 ALA A CA 1
ATOM 1378 C C . ALA A 1 179 ? -74.925 -7.655 49.431 1.00 33.22 179 ALA A C 1
ATOM 1380 O O . ALA A 1 179 ? -74.025 -8.161 50.088 1.00 33.22 179 ALA A O 1
ATOM 1381 N N . LYS A 1 180 ? -76.085 -8.291 49.211 1.00 43.16 180 LYS A N 1
ATOM 1382 C CA . LYS A 1 180 ? -76.713 -9.402 49.970 1.00 43.16 180 LYS A CA 1
ATOM 1383 C C . LYS A 1 180 ? -76.616 -10.807 49.320 1.00 43.16 180 LYS A C 1
ATOM 1385 O O . LYS A 1 180 ? -76.598 -10.896 48.102 1.00 43.16 180 LYS A O 1
ATOM 1390 N N . ARG A 1 181 ? -76.884 -11.838 50.164 1.00 37.53 181 ARG A N 1
ATOM 1391 C CA . ARG A 1 181 ? -77.458 -13.208 49.914 1.00 37.53 181 ARG A CA 1
ATOM 1392 C C . ARG A 1 181 ? -76.521 -14.247 49.241 1.00 37.53 181 ARG A C 1
ATOM 1394 O O . ARG A 1 181 ? -75.813 -13.891 48.325 1.00 37.53 181 ARG A O 1
ATOM 1401 N N . ALA A 1 182 ? -76.473 -15.548 49.587 1.00 35.19 182 ALA A N 1
ATOM 1402 C CA . ALA A 1 182 ? -77.416 -16.451 50.267 1.00 35.19 182 ALA A CA 1
ATOM 1403 C C . ALA A 1 182 ? -76.751 -17.691 50.953 1.00 35.19 182 ALA A C 1
ATOM 1405 O O . ALA A 1 182 ? -75.702 -18.159 50.539 1.00 35.19 182 ALA A O 1
ATOM 1406 N N . LYS A 1 183 ? -77.450 -18.198 51.987 1.00 44.66 183 LYS A N 1
ATOM 1407 C CA . LYS A 1 183 ? -77.593 -19.565 52.567 1.00 44.66 183 LYS A CA 1
ATOM 1408 C C . LYS A 1 183 ? -76.721 -20.743 52.055 1.00 44.66 183 LYS A C 1
ATOM 1410 O O . LYS A 1 183 ? -76.871 -21.119 50.905 1.00 44.66 183 LYS A O 1
ATOM 1415 N N . SER A 1 184 ? -76.043 -21.464 52.970 1.00 35.72 184 SER A N 1
ATOM 1416 C CA . SER A 1 184 ? -76.439 -22.786 53.546 1.00 35.72 184 SER A CA 1
ATOM 1417 C C . SER A 1 184 ? -75.245 -23.555 54.165 1.00 35.72 184 SER A C 1
ATOM 1419 O O . SER A 1 184 ? -74.219 -23.730 53.521 1.00 35.72 184 SER A O 1
ATOM 1421 N N . SER A 1 185 ? -75.400 -24.037 55.406 1.00 37.34 185 SER A N 1
ATOM 1422 C CA . SER A 1 185 ? -74.548 -25.040 56.105 1.00 37.34 185 SER A CA 1
ATOM 1423 C C . SER A 1 185 ? -74.840 -26.473 55.567 1.00 37.34 185 SER A C 1
ATOM 1425 O O . SER A 1 185 ? -75.857 -26.572 54.877 1.00 37.34 185 SER A O 1
ATOM 1427 N N . PRO A 1 186 ? -74.114 -27.590 55.888 1.00 54.56 186 PRO A N 1
ATOM 1428 C CA . PRO A 1 186 ? -73.399 -27.851 57.155 1.00 54.56 186 PRO A CA 1
ATOM 1429 C C . PRO A 1 186 ? -72.105 -28.728 57.141 1.00 54.56 186 PRO A C 1
ATOM 1431 O O . PRO A 1 186 ? -71.828 -29.499 56.235 1.00 54.56 186 PRO A O 1
ATOM 1434 N N . ARG A 1 187 ? -71.380 -28.660 58.273 1.00 42.94 187 ARG A N 1
ATOM 1435 C CA . ARG A 1 187 ? -70.637 -29.731 58.994 1.00 42.94 187 ARG A CA 1
ATOM 1436 C C . ARG A 1 187 ? -69.809 -30.789 58.220 1.00 42.94 187 ARG A C 1
ATOM 1438 O O . ARG A 1 187 ? -70.343 -31.785 57.749 1.00 42.94 187 ARG A O 1
ATOM 1445 N N . LEU A 1 188 ? -68.488 -30.726 58.433 1.00 43.59 188 LEU A N 1
ATOM 1446 C CA . LEU A 1 188 ? -67.545 -31.859 58.583 1.00 43.59 188 LEU A CA 1
ATOM 1447 C C . LEU A 1 188 ? -66.406 -31.368 59.505 1.00 43.59 188 LEU A C 1
ATOM 1449 O O . LEU A 1 188 ? -65.647 -30.488 59.136 1.00 43.59 188 LEU A O 1
ATOM 1453 N N . ARG A 1 189 ? -66.459 -31.564 60.827 1.00 39.28 189 ARG A N 1
ATOM 1454 C CA . ARG A 1 189 ? -66.000 -32.722 61.623 1.00 39.28 189 ARG A CA 1
ATOM 1455 C C . ARG A 1 189 ? -64.534 -33.160 61.361 1.00 39.28 189 ARG A C 1
ATOM 1457 O O . ARG A 1 189 ? -64.299 -34.045 60.559 1.00 39.28 189 ARG A O 1
ATOM 1464 N N . ARG A 1 190 ? -63.648 -32.668 62.249 1.00 40.56 190 ARG A N 1
ATOM 1465 C CA . ARG A 1 190 ? -62.556 -33.375 62.976 1.00 40.56 190 ARG A CA 1
ATOM 1466 C C . ARG A 1 190 ? -61.269 -33.811 62.235 1.00 40.56 190 ARG A C 1
ATOM 1468 O O . ARG A 1 190 ? -61.338 -34.447 61.198 1.00 40.56 190 ARG A O 1
ATOM 1475 N N . ARG A 1 191 ? -60.161 -33.688 63.002 1.00 38.16 191 ARG A N 1
ATOM 1476 C CA . ARG A 1 191 ? -58.799 -34.283 62.887 1.00 38.16 191 ARG A CA 1
ATOM 1477 C C . ARG A 1 191 ? -57.847 -33.545 61.923 1.00 38.16 191 ARG A C 1
ATOM 1479 O O . ARG A 1 191 ? -58.233 -33.280 60.805 1.00 38.16 191 ARG A O 1
ATOM 1486 N N . ALA A 1 192 ? -56.604 -33.197 62.263 1.00 40.50 192 ALA A N 1
ATOM 1487 C CA . ALA A 1 192 ? -55.759 -33.563 63.394 1.00 40.50 192 ALA A CA 1
ATOM 1488 C C . ALA A 1 192 ? -54.791 -32.414 63.742 1.00 40.50 192 ALA A C 1
ATOM 1490 O O . ALA A 1 192 ? -54.078 -31.897 62.890 1.00 40.50 192 ALA A O 1
ATOM 1491 N N . THR A 1 193 ? -54.766 -32.054 65.021 1.00 51.19 193 THR A N 1
ATOM 1492 C CA . THR A 1 193 ? -53.615 -31.467 65.708 1.00 51.19 193 THR A CA 1
ATOM 1493 C C . THR A 1 193 ? -52.461 -32.461 65.653 1.00 51.19 193 THR A C 1
ATOM 1495 O O . THR A 1 193 ? -52.587 -33.575 66.163 1.00 51.19 193 THR A O 1
ATOM 1498 N N . GLY A 1 194 ? -51.366 -32.062 65.018 1.00 51.34 194 GLY A N 1
ATOM 1499 C CA . GLY A 1 194 ? -50.156 -32.867 64.902 1.00 51.34 194 GLY A CA 1
ATOM 1500 C C . GLY A 1 194 ? -49.117 -32.230 63.985 1.00 51.34 194 GLY A C 1
ATOM 1501 O O . GLY A 1 194 ? -48.432 -32.957 63.282 1.00 51.34 194 GLY A O 1
ATOM 1502 N N . SER A 1 195 ? -49.027 -30.893 63.948 1.00 51.62 195 SER A N 1
ATOM 1503 C CA . SER A 1 195 ? -47.821 -30.238 63.434 1.00 51.62 195 SER A CA 1
ATOM 1504 C C . SER A 1 195 ? -46.766 -30.413 64.511 1.00 51.62 195 SER A C 1
ATOM 1506 O O . SER A 1 195 ? -46.874 -29.889 65.621 1.00 51.62 195 SER A O 1
ATOM 1508 N N . THR A 1 196 ? -45.842 -31.308 64.214 1.00 62.62 196 THR A N 1
ATOM 1509 C CA . THR A 1 196 ? -44.773 -31.705 65.107 1.00 62.62 196 THR A CA 1
ATOM 1510 C C . THR A 1 196 ? -43.866 -30.516 65.385 1.00 62.62 196 THR A C 1
ATOM 1512 O O . THR A 1 196 ? -43.568 -29.727 64.496 1.00 62.62 196 THR A O 1
ATOM 1515 N N . GLN A 1 197 ? -43.368 -30.419 66.615 1.00 65.06 197 GLN A N 1
ATOM 1516 C CA . GLN A 1 197 ? -42.311 -29.491 67.030 1.00 65.06 197 GLN A CA 1
ATOM 1517 C C . GLN A 1 197 ? -41.100 -29.484 66.063 1.00 65.06 197 GLN A C 1
ATOM 1519 O O . GLN A 1 197 ? -40.379 -28.495 65.989 1.00 65.06 197 GLN A O 1
ATOM 1524 N N . ALA A 1 198 ? -40.929 -30.552 65.274 1.00 67.94 198 ALA A N 1
ATOM 1525 C CA . ALA A 1 198 ? -39.964 -30.668 64.186 1.00 67.94 198 ALA A CA 1
ATOM 1526 C C . ALA A 1 198 ? -40.189 -29.676 63.024 1.00 67.94 198 ALA A C 1
ATOM 1528 O O . ALA A 1 198 ? -39.212 -29.152 62.499 1.00 67.94 198 ALA A O 1
ATOM 1529 N N . ASP A 1 199 ? -41.433 -29.352 62.654 1.00 71.88 199 ASP A N 1
ATOM 1530 C CA . ASP A 1 199 ? -41.713 -28.404 61.561 1.00 71.88 199 ASP A CA 1
ATOM 1531 C C . ASP A 1 199 ? -41.372 -26.966 61.975 1.00 71.88 199 ASP A C 1
ATOM 1533 O O . ASP A 1 199 ? -40.796 -26.201 61.204 1.00 71.88 199 ASP A O 1
ATOM 1537 N N . ALA A 1 200 ? -41.659 -26.618 63.233 1.00 75.56 200 ALA A N 1
ATOM 1538 C CA . ALA A 1 200 ? -41.291 -25.326 63.805 1.00 75.56 200 ALA A CA 1
ATOM 1539 C C . ALA A 1 200 ? -39.768 -25.176 63.974 1.00 75.56 200 ALA A C 1
ATOM 1541 O O . ALA A 1 200 ? -39.248 -24.066 63.865 1.00 75.56 200 ALA A O 1
ATOM 1542 N N . GLN A 1 201 ? -39.054 -26.278 64.224 1.00 81.38 201 GLN A N 1
ATOM 1543 C CA . GLN A 1 201 ? -37.594 -26.279 64.289 1.00 81.38 201 GLN A CA 1
ATOM 1544 C C . GLN A 1 201 ? -36.976 -26.139 62.890 1.00 81.38 201 GLN A C 1
ATOM 1546 O O . GLN A 1 201 ? -36.098 -25.307 62.694 1.00 81.38 201 GLN A O 1
ATOM 1551 N N . MET A 1 202 ? -37.505 -26.856 61.894 1.00 85.00 202 MET A N 1
ATOM 1552 C CA . MET A 1 202 ? -37.037 -26.773 60.507 1.00 85.00 202 MET A CA 1
ATOM 1553 C C . MET A 1 202 ? -37.201 -25.365 59.905 1.00 85.00 202 MET A C 1
ATOM 1555 O O . MET A 1 202 ? -36.340 -24.907 59.153 1.00 85.00 202 MET A O 1
ATOM 1559 N N . GLU A 1 203 ? -38.287 -24.657 60.229 1.00 83.31 203 GLU A N 1
ATOM 1560 C CA . GLU A 1 203 ? -38.482 -23.255 59.826 1.00 83.31 203 GLU A CA 1
ATOM 1561 C C . GLU A 1 203 ? -37.450 -22.318 60.479 1.00 83.31 203 GLU A C 1
ATOM 1563 O O . GLU A 1 203 ? -36.909 -21.439 59.805 1.00 83.31 203 GLU A O 1
ATOM 1568 N N . ARG A 1 204 ? -37.106 -22.529 61.759 1.00 84.50 204 ARG A N 1
ATOM 1569 C CA . ARG A 1 204 ? -36.059 -21.742 62.438 1.00 84.50 204 ARG A CA 1
ATOM 1570 C C . ARG A 1 204 ? -34.687 -21.963 61.815 1.00 84.50 204 ARG A C 1
ATOM 1572 O O . ARG A 1 204 ? -34.014 -20.982 61.512 1.00 84.50 204 ARG A O 1
ATOM 1579 N N . ASP A 1 205 ? -34.325 -23.212 61.539 1.00 88.94 205 ASP A N 1
ATOM 1580 C CA . ASP A 1 205 ? -33.038 -23.549 60.924 1.00 88.94 205 ASP A CA 1
ATOM 1581 C C . ASP A 1 205 ? -32.923 -22.934 59.512 1.00 88.94 205 ASP A C 1
ATOM 1583 O O . ASP A 1 205 ? -31.866 -22.443 59.110 1.00 88.94 205 ASP A O 1
ATOM 1587 N N . LYS A 1 206 ? -34.034 -22.874 58.759 1.00 87.31 206 LYS A N 1
ATOM 1588 C CA . LYS A 1 206 ? -34.099 -22.154 57.475 1.00 87.31 206 LYS A CA 1
ATOM 1589 C C . LYS A 1 206 ? -33.897 -20.651 57.634 1.00 87.31 206 LYS A C 1
ATOM 1591 O O . LYS A 1 206 ? -33.179 -20.057 56.829 1.00 87.31 206 LYS A O 1
ATOM 1596 N N . HIS A 1 207 ? -34.532 -20.035 58.629 1.00 87.94 207 HIS A N 1
ATOM 1597 C CA . HIS A 1 207 ? -34.375 -18.606 58.897 1.00 87.94 207 HIS A CA 1
ATOM 1598 C C . HIS A 1 207 ? -32.947 -18.255 59.326 1.00 87.94 207 HIS A C 1
ATOM 1600 O O . HIS A 1 207 ? -32.415 -17.243 58.871 1.00 87.94 207 HIS A O 1
ATOM 1606 N N . GLU A 1 208 ? -32.296 -19.111 60.111 1.00 90.38 208 GLU A N 1
ATOM 1607 C CA . GLU A 1 208 ? -30.898 -18.944 60.513 1.00 90.38 208 GLU A CA 1
ATOM 1608 C C . GLU A 1 208 ? -29.945 -19.106 59.317 1.00 90.38 208 GLU A C 1
ATOM 1610 O O . GLU A 1 208 ? -29.059 -18.276 59.100 1.00 90.38 208 GLU A O 1
ATOM 1615 N N . GLN A 1 209 ? -30.199 -20.088 58.444 1.00 91.75 209 GLN A N 1
ATOM 1616 C CA . GLN A 1 209 ? -29.426 -20.275 57.214 1.00 91.75 209 GLN A CA 1
ATOM 1617 C C . GLN A 1 209 ? -29.598 -19.111 56.219 1.00 91.75 209 GLN A C 1
ATOM 1619 O O . GLN A 1 209 ? -28.643 -18.716 55.545 1.00 91.75 209 GLN A O 1
ATOM 1624 N N . LEU A 1 210 ? -30.806 -18.550 56.109 1.00 90.31 210 LEU A N 1
ATOM 1625 C CA . LEU A 1 210 ? -31.073 -17.352 55.304 1.00 90.31 210 LEU A CA 1
ATOM 1626 C C . LEU A 1 210 ? -30.394 -16.112 55.895 1.00 90.31 210 LEU A C 1
ATOM 1628 O O . LEU A 1 210 ? -29.832 -15.324 55.135 1.00 90.31 210 LEU A O 1
ATOM 1632 N N . GLY A 1 211 ? -30.394 -15.976 57.224 1.00 91.75 211 GLY A N 1
ATOM 1633 C CA . GLY A 1 211 ? -29.680 -14.917 57.936 1.00 91.75 211 GLY A CA 1
ATOM 1634 C C . GLY A 1 211 ? -28.178 -14.947 57.655 1.00 91.75 211 GLY A C 1
ATOM 1635 O O . GLY A 1 211 ? -27.617 -13.930 57.253 1.00 91.75 211 GLY A O 1
ATOM 1636 N N . GLY A 1 212 ? -27.549 -16.125 57.750 1.00 93.06 212 GLY A N 1
ATOM 1637 C CA . GLY A 1 212 ? -26.127 -16.298 57.432 1.00 93.06 212 GLY A CA 1
ATOM 1638 C C . GLY A 1 212 ? -25.787 -15.916 55.988 1.00 93.06 212 GLY A C 1
ATOM 1639 O O . GLY A 1 212 ? -24.849 -15.161 55.746 1.00 93.06 212 GLY A O 1
ATOM 1640 N N . LYS A 1 213 ? -26.612 -16.336 55.018 1.00 90.88 213 LYS A N 1
ATOM 1641 C CA . LYS A 1 213 ? -26.413 -15.970 53.604 1.00 90.88 213 LYS A CA 1
ATOM 1642 C C . LYS A 1 213 ? -26.538 -14.469 53.347 1.00 90.88 213 LYS A C 1
ATOM 1644 O O . LYS A 1 213 ? -25.835 -13.956 52.485 1.00 90.88 213 LYS A O 1
ATOM 1649 N N . LEU A 1 214 ? -27.430 -13.773 54.050 1.00 91.44 214 LEU A N 1
ATOM 1650 C CA . LEU A 1 214 ? -27.604 -12.322 53.921 1.00 91.44 214 LEU A CA 1
ATOM 1651 C C . LEU A 1 214 ? -26.387 -11.552 54.448 1.00 91.44 214 LEU A C 1
ATOM 1653 O O . LEU A 1 214 ? -25.973 -10.573 53.826 1.00 91.44 214 LEU A O 1
ATOM 1657 N N . VAL A 1 215 ? -25.793 -12.023 55.547 1.00 91.75 215 VAL A N 1
ATOM 1658 C CA . VAL A 1 215 ? -24.567 -11.445 56.115 1.00 91.75 215 VAL A CA 1
ATOM 1659 C C . VAL A 1 215 ? -23.377 -11.659 55.175 1.00 91.75 215 VAL A C 1
ATOM 1661 O O . VAL A 1 215 ? -22.707 -10.684 54.837 1.00 91.75 215 VAL A O 1
ATOM 1664 N N . ASP A 1 216 ? -23.184 -12.874 54.653 1.00 91.06 216 ASP A N 1
ATOM 1665 C CA . ASP A 1 216 ? -22.120 -13.169 53.678 1.00 91.06 216 ASP A CA 1
ATOM 1666 C C . ASP A 1 216 ? -22.250 -12.317 52.406 1.00 91.06 216 ASP A C 1
ATOM 1668 O O . ASP A 1 216 ? -21.262 -11.808 51.870 1.00 91.06 216 ASP A O 1
ATOM 1672 N N . LEU A 1 217 ? -23.479 -12.129 51.909 1.00 90.19 217 LEU A N 1
ATOM 1673 C CA . LEU A 1 217 ? -23.725 -11.317 50.716 1.00 90.19 217 LEU A CA 1
ATOM 1674 C C . LEU A 1 217 ? -23.435 -9.836 50.979 1.00 90.19 217 LEU A C 1
ATOM 1676 O O . LEU A 1 217 ? -22.894 -9.156 50.108 1.00 90.19 217 LEU A O 1
ATOM 1680 N N . SER A 1 218 ? -23.763 -9.349 52.179 1.00 91.19 218 SER A N 1
ATOM 1681 C CA . SER A 1 218 ? -23.440 -7.994 52.630 1.00 91.19 218 SER A CA 1
ATOM 1682 C C . SER A 1 218 ? -21.927 -7.776 52.727 1.00 91.19 218 SER A C 1
ATOM 1684 O O . SER A 1 218 ? -21.428 -6.759 52.239 1.00 91.19 218 SER A O 1
ATOM 1686 N N . GLU A 1 219 ? -21.174 -8.729 53.288 1.00 91.88 219 GLU A N 1
ATOM 1687 C CA . GLU A 1 219 ? -19.708 -8.651 53.314 1.00 91.88 219 GLU A CA 1
ATOM 1688 C C . GLU A 1 219 ? -19.115 -8.659 51.906 1.00 91.88 219 GLU A C 1
ATOM 1690 O O . GLU A 1 219 ? -18.323 -7.775 51.580 1.00 91.88 219 GLU A O 1
ATOM 1695 N N . GLN A 1 220 ? -19.555 -9.568 51.029 1.00 88.06 220 GLN A N 1
ATOM 1696 C CA . GLN A 1 220 ? -19.092 -9.591 49.639 1.00 88.06 220 GLN A CA 1
ATOM 1697 C C . GLN A 1 220 ? -19.397 -8.286 48.899 1.00 88.06 220 GLN A C 1
ATOM 1699 O O . GLN A 1 220 ? -18.571 -7.820 48.108 1.00 88.06 220 GLN A O 1
ATOM 1704 N N . LEU A 1 221 ? -20.566 -7.683 49.140 1.00 90.25 221 LEU A N 1
ATOM 1705 C CA . LEU A 1 221 ? -20.919 -6.397 48.548 1.00 90.25 221 LEU A CA 1
ATOM 1706 C C . LEU A 1 221 ? -19.976 -5.298 49.051 1.00 90.25 221 LEU A C 1
ATOM 1708 O O . LEU A 1 221 ? -19.453 -4.533 48.244 1.00 90.25 221 LEU A O 1
ATOM 1712 N N . LYS A 1 222 ? -19.694 -5.266 50.359 1.00 93.25 222 LYS A N 1
ATOM 1713 C CA . LYS A 1 222 ? -18.766 -4.311 50.976 1.00 93.25 222 LYS A CA 1
ATOM 1714 C C . LYS A 1 222 ? -17.353 -4.442 50.401 1.00 93.25 222 LYS A C 1
ATOM 1716 O O . LYS A 1 222 ? -16.760 -3.432 50.027 1.00 93.25 222 LYS A O 1
ATOM 1721 N N . THR A 1 223 ? -16.839 -5.665 50.246 1.00 89.50 223 THR A N 1
ATOM 1722 C CA . THR A 1 223 ? -15.519 -5.909 49.639 1.00 89.50 223 THR A CA 1
ATOM 1723 C C . THR A 1 223 ? -15.478 -5.467 48.176 1.00 89.50 223 THR A C 1
ATOM 1725 O O . THR A 1 223 ? -14.502 -4.861 47.740 1.00 89.50 223 THR A O 1
ATOM 1728 N N . ARG A 1 224 ? -16.547 -5.716 47.406 1.00 90.69 224 ARG A N 1
ATOM 1729 C CA . ARG A 1 224 ? -16.626 -5.277 46.003 1.00 90.69 224 ARG A CA 1
ATOM 1730 C C . ARG A 1 224 ? -16.721 -3.762 45.867 1.00 90.69 224 ARG A C 1
ATOM 1732 O O . ARG A 1 224 ? -16.085 -3.210 44.978 1.00 90.69 224 ARG A O 1
ATOM 1739 N N . VAL A 1 225 ? -17.474 -3.088 46.735 1.00 90.06 225 VAL A N 1
ATOM 1740 C CA . VAL A 1 225 ? -17.561 -1.619 46.739 1.00 90.06 225 VAL A CA 1
ATOM 1741 C C . VAL A 1 225 ? -16.205 -0.998 47.082 1.00 90.06 225 VAL A C 1
ATOM 1743 O O . VAL A 1 225 ? -15.795 -0.058 46.407 1.00 90.06 225 VAL A O 1
ATOM 1746 N N . ALA A 1 226 ? -15.471 -1.560 48.049 1.00 88.50 226 ALA A N 1
ATOM 1747 C CA . ALA A 1 226 ? -14.116 -1.111 48.373 1.00 88.50 226 ALA A CA 1
ATOM 1748 C C . ALA A 1 226 ? -13.149 -1.278 47.184 1.00 88.50 226 ALA A C 1
ATOM 1750 O O . ALA A 1 226 ? -12.437 -0.340 46.838 1.00 88.50 226 ALA A O 1
ATOM 1751 N N . MET A 1 227 ? -13.193 -2.425 46.498 1.00 88.06 227 MET A N 1
ATOM 1752 C CA . MET A 1 227 ? -12.381 -2.674 45.299 1.00 88.06 227 MET A CA 1
ATOM 1753 C C . MET A 1 227 ? -12.724 -1.713 44.147 1.00 88.06 227 MET A C 1
ATOM 1755 O O . MET A 1 227 ? -11.833 -1.258 43.435 1.00 88.06 227 MET A O 1
ATOM 1759 N N . ILE A 1 228 ? -14.007 -1.380 43.958 1.00 85.25 228 ILE A N 1
ATOM 1760 C CA . ILE A 1 228 ? -14.435 -0.400 42.946 1.00 85.25 228 ILE A CA 1
ATOM 1761 C C . ILE A 1 228 ? -13.922 1.002 43.296 1.00 85.25 228 ILE A C 1
ATOM 1763 O O . ILE A 1 228 ? -13.469 1.714 42.405 1.00 85.25 228 ILE A O 1
ATOM 1767 N N . ALA A 1 229 ? -13.965 1.396 44.572 1.00 86.88 229 ALA A N 1
ATOM 1768 C CA . ALA A 1 229 ? -13.443 2.687 45.016 1.00 86.88 229 ALA A CA 1
ATOM 1769 C C . ALA A 1 229 ? -11.925 2.807 44.783 1.00 86.88 229 ALA A C 1
ATOM 1771 O O . ALA A 1 229 ? -11.462 3.845 44.316 1.00 86.88 229 ALA A O 1
ATOM 1772 N N . GLU A 1 230 ? -11.165 1.737 45.033 1.00 90.31 230 GLU A N 1
ATOM 1773 C CA . GLU A 1 230 ? -9.723 1.679 44.758 1.00 90.31 230 GLU A CA 1
ATOM 1774 C C . GLU A 1 230 ? -9.420 1.774 43.253 1.00 90.31 230 GLU A C 1
ATOM 1776 O O . GLU A 1 230 ? -8.565 2.556 42.836 1.00 90.31 230 GLU A O 1
ATOM 1781 N N . HIS A 1 231 ? -10.185 1.063 42.417 1.00 80.88 231 HIS A N 1
ATOM 1782 C CA . HIS A 1 231 ? -10.068 1.161 40.960 1.00 80.88 231 HIS A CA 1
ATOM 1783 C C . HIS A 1 231 ? -10.376 2.570 40.437 1.00 80.88 231 HIS A C 1
ATOM 1785 O O . HIS A 1 231 ? -9.650 3.078 39.588 1.00 80.88 231 HIS A O 1
ATOM 1791 N N . LEU A 1 232 ? -11.414 3.227 40.966 1.00 82.88 232 LEU A N 1
ATOM 1792 C CA . LEU A 1 232 ? -11.754 4.604 40.596 1.00 82.88 232 LEU A CA 1
ATOM 1793 C C . LEU A 1 232 ? -10.667 5.602 41.018 1.00 82.88 232 LEU A C 1
ATOM 1795 O O . LEU A 1 232 ? -10.411 6.563 40.295 1.00 82.88 232 LEU A O 1
ATOM 1799 N N . ALA A 1 233 ? -10.007 5.376 42.157 1.00 86.44 233 ALA A N 1
ATOM 1800 C CA . ALA A 1 233 ? -8.874 6.194 42.582 1.00 86.44 233 ALA A CA 1
ATOM 1801 C C . ALA A 1 233 ? -7.669 6.034 41.637 1.00 86.44 233 ALA A C 1
ATOM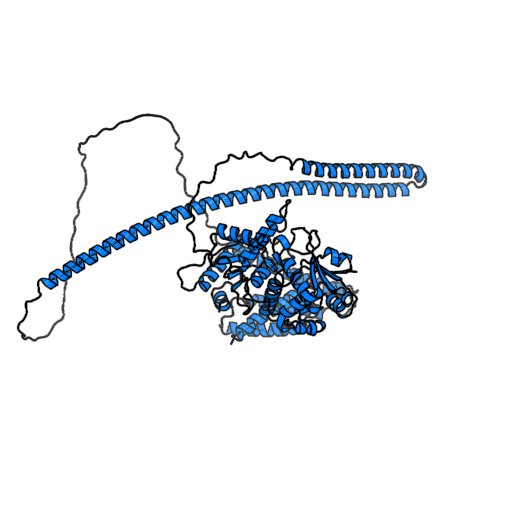 1803 O O . ALA A 1 233 ? -7.075 7.035 41.236 1.00 86.44 233 ALA A O 1
ATOM 1804 N N . MET A 1 234 ? -7.352 4.801 41.221 1.00 85.69 234 MET A N 1
ATOM 1805 C CA . MET A 1 234 ? -6.303 4.542 40.225 1.00 85.69 234 MET A CA 1
ATOM 1806 C C . MET A 1 234 ? -6.626 5.156 38.857 1.00 85.69 234 MET A C 1
ATOM 1808 O O . MET A 1 234 ? -5.746 5.750 38.235 1.00 85.69 234 MET A O 1
ATOM 1812 N N . ASP A 1 235 ? -7.875 5.053 38.399 1.00 83.44 235 ASP A N 1
ATOM 1813 C CA . ASP A 1 235 ? -8.300 5.632 37.121 1.00 83.44 235 ASP A CA 1
ATOM 1814 C C . ASP A 1 235 ? -8.201 7.166 37.145 1.00 83.44 235 ASP A C 1
ATOM 1816 O O . ASP A 1 235 ? -7.717 7.766 36.185 1.00 83.44 235 ASP A O 1
ATOM 1820 N N . ASN A 1 236 ? -8.578 7.809 38.256 1.00 82.25 236 ASN A N 1
ATOM 1821 C CA . ASN A 1 236 ? -8.417 9.256 38.424 1.00 82.25 236 ASN A CA 1
ATOM 1822 C C . ASN A 1 236 ? -6.942 9.681 38.411 1.00 82.25 236 ASN A C 1
ATOM 1824 O O . ASN A 1 236 ? -6.610 10.688 37.785 1.00 82.25 236 ASN A O 1
ATOM 1828 N N . GLN A 1 237 ? -6.054 8.902 39.038 1.00 87.25 237 GLN A N 1
ATOM 1829 C CA . GLN A 1 237 ? -4.614 9.159 38.976 1.00 87.25 237 GLN A CA 1
ATOM 1830 C C . GLN A 1 237 ? -4.094 9.039 37.537 1.00 87.25 237 GLN A C 1
ATOM 1832 O O . GLN A 1 237 ? -3.395 9.927 37.061 1.00 87.25 237 GLN A O 1
ATOM 1837 N N . MET A 1 238 ? -4.505 8.000 36.801 1.00 81.19 238 MET A N 1
ATOM 1838 C CA . MET A 1 238 ? -4.099 7.812 35.405 1.00 81.19 238 MET A CA 1
ATOM 1839 C C . MET A 1 238 ? -4.581 8.954 34.498 1.00 81.19 238 MET A C 1
ATOM 1841 O O . MET A 1 238 ? -3.861 9.365 33.589 1.00 81.19 238 MET A O 1
ATOM 1845 N N . VAL A 1 239 ? -5.792 9.474 34.726 1.00 81.00 239 VAL A N 1
ATOM 1846 C CA . VAL A 1 239 ? -6.312 10.638 33.991 1.00 81.00 239 VAL A CA 1
ATOM 1847 C C . VAL A 1 239 ? -5.486 11.890 34.294 1.00 81.00 239 VAL A C 1
ATOM 1849 O O . VAL A 1 239 ? -5.171 12.626 33.362 1.00 81.00 239 VAL A O 1
ATOM 1852 N N . SER A 1 240 ? -5.085 12.099 35.551 1.00 83.50 240 SER A N 1
ATOM 1853 C CA . SER A 1 240 ? -4.202 13.208 35.937 1.00 83.50 240 SER A CA 1
ATOM 1854 C C . SER A 1 240 ? -2.831 13.109 35.259 1.00 83.50 240 SER A C 1
ATOM 1856 O O . SER A 1 240 ? -2.366 14.082 34.668 1.00 83.50 240 SER A O 1
ATOM 1858 N N . ASP A 1 241 ? -2.214 11.924 35.267 1.00 83.94 241 ASP A N 1
ATOM 1859 C CA . ASP A 1 241 ? -0.909 11.691 34.634 1.00 83.94 241 ASP A CA 1
ATOM 1860 C C . ASP A 1 241 ? -0.980 11.891 33.102 1.00 83.94 241 ASP A C 1
ATOM 1862 O O . ASP A 1 241 ? -0.044 12.394 32.472 1.00 83.94 241 ASP A O 1
ATOM 1866 N N . LEU A 1 242 ? -2.107 11.516 32.480 1.00 78.38 242 LEU A N 1
ATOM 1867 C CA . LEU A 1 242 ? -2.364 11.745 31.055 1.00 78.38 242 LEU A CA 1
ATOM 1868 C C . LEU A 1 242 ? -2.545 13.229 30.723 1.00 78.38 242 LEU A C 1
ATOM 1870 O O . LEU A 1 242 ? -2.064 13.662 29.674 1.00 78.38 242 LEU A O 1
ATOM 1874 N N . ASP A 1 243 ? -3.218 13.996 31.580 1.00 82.38 243 ASP A N 1
ATOM 1875 C CA . ASP A 1 243 ? -3.411 15.437 31.392 1.00 82.38 243 ASP A CA 1
ATOM 1876 C C . ASP A 1 243 ? -2.083 16.202 31.511 1.00 82.38 243 ASP A C 1
ATOM 1878 O O . ASP A 1 243 ? -1.780 17.076 30.692 1.00 82.38 243 ASP A O 1
ATOM 1882 N N . GLU A 1 244 ? -1.221 15.799 32.449 1.00 86.25 244 GLU A N 1
ATOM 1883 C CA . GLU A 1 244 ? 0.125 16.360 32.597 1.00 86.25 244 GLU A CA 1
ATOM 1884 C C . GLU A 1 244 ? 1.017 16.019 31.388 1.00 86.25 244 GLU A C 1
ATOM 1886 O O . GLU A 1 244 ? 1.670 16.898 30.813 1.00 86.25 244 GLU A O 1
ATOM 1891 N N . ALA A 1 245 ? 0.983 14.767 30.915 1.00 76.38 245 ALA A N 1
ATOM 1892 C CA . ALA A 1 245 ? 1.708 14.352 29.715 1.00 76.38 245 ALA A CA 1
ATOM 1893 C C . ALA A 1 245 ? 1.203 15.063 28.444 1.00 76.38 245 ALA A C 1
ATOM 1895 O O . ALA A 1 245 ? 2.004 15.461 27.590 1.00 76.38 245 ALA A O 1
ATOM 1896 N N . ALA A 1 246 ? -0.115 15.249 28.313 1.00 72.94 246 ALA A N 1
ATOM 1897 C CA . ALA A 1 246 ? -0.722 15.976 27.202 1.00 72.94 246 ALA A CA 1
ATOM 1898 C C . ALA A 1 246 ? -0.331 17.459 27.228 1.00 72.94 246 ALA A C 1
ATOM 1900 O O . ALA A 1 246 ? 0.076 18.003 26.199 1.00 72.94 246 ALA A O 1
ATOM 1901 N N . SER A 1 247 ? -0.364 18.090 28.402 1.00 81.31 247 SER A N 1
ATOM 1902 C CA . SER A 1 247 ? 0.064 19.478 28.600 1.00 81.31 247 SER A CA 1
ATOM 1903 C C . SER A 1 247 ? 1.542 19.674 28.250 1.00 81.31 247 SER A C 1
ATOM 1905 O O . SER A 1 247 ? 1.894 20.625 27.545 1.00 81.31 247 SER A O 1
ATOM 1907 N N . GLY A 1 248 ? 2.408 18.734 28.646 1.00 84.75 248 GLY A N 1
ATOM 1908 C CA . GLY A 1 248 ? 3.822 18.726 28.266 1.00 84.75 248 GLY A CA 1
ATOM 1909 C C . GLY A 1 248 ? 4.035 18.610 26.753 1.00 84.75 248 GLY A C 1
ATOM 1910 O O . GLY A 1 248 ? 4.833 19.352 26.178 1.00 84.75 248 GLY A O 1
ATOM 1911 N N . ALA A 1 249 ? 3.279 17.736 26.082 1.00 72.50 249 ALA A N 1
ATOM 1912 C CA . ALA A 1 249 ? 3.346 17.581 24.629 1.00 72.50 249 ALA A CA 1
ATOM 1913 C C . ALA A 1 249 ? 2.861 18.836 23.882 1.00 72.50 249 ALA A C 1
ATOM 1915 O O . ALA A 1 249 ? 3.481 19.243 22.899 1.00 72.50 249 ALA A O 1
ATOM 1916 N N . VAL A 1 250 ? 1.791 19.484 24.357 1.00 82.25 250 VAL A N 1
ATOM 1917 C CA . VAL A 1 250 ? 1.286 20.743 23.782 1.00 82.25 250 VAL A CA 1
ATOM 1918 C C . VAL A 1 250 ? 2.318 21.864 23.930 1.00 82.25 250 VAL A C 1
ATOM 1920 O O . VAL A 1 250 ? 2.567 22.594 22.969 1.00 82.25 250 VAL A O 1
ATOM 1923 N N . ALA A 1 251 ? 2.971 21.972 25.091 1.00 82.75 251 ALA A N 1
ATOM 1924 C CA . ALA A 1 251 ? 4.030 22.954 25.314 1.00 82.75 251 ALA A CA 1
ATOM 1925 C C . ALA A 1 251 ? 5.249 22.725 24.401 1.00 82.75 251 ALA A C 1
ATOM 1927 O O . ALA A 1 251 ? 5.837 23.689 23.902 1.00 82.75 251 ALA A O 1
ATOM 1928 N N . ASP A 1 252 ? 5.616 21.466 24.144 1.00 81.75 252 ASP A N 1
ATOM 1929 C CA . ASP A 1 252 ? 6.726 21.142 23.244 1.00 81.75 252 ASP A CA 1
ATOM 1930 C C . ASP A 1 252 ? 6.385 21.458 21.778 1.00 81.75 252 ASP A C 1
ATOM 1932 O O . ASP A 1 252 ? 7.195 22.052 21.062 1.00 81.75 252 ASP A O 1
ATOM 1936 N N . VAL A 1 253 ? 5.146 21.183 21.350 1.00 77.62 253 VAL A N 1
ATOM 1937 C CA . VAL A 1 253 ? 4.644 21.577 20.022 1.00 77.62 253 VAL A CA 1
ATOM 1938 C C . VAL A 1 253 ? 4.632 23.101 19.858 1.00 77.62 253 VAL A C 1
ATOM 1940 O O . VAL A 1 253 ? 5.078 23.600 18.824 1.00 77.62 253 VAL A O 1
ATOM 1943 N N . ASP A 1 254 ? 4.193 23.862 20.866 1.00 85.12 254 ASP A N 1
ATOM 1944 C CA . ASP A 1 254 ? 4.215 25.333 20.822 1.00 85.12 254 ASP A CA 1
ATOM 1945 C C . ASP A 1 254 ? 5.653 25.883 20.749 1.00 85.12 254 ASP A C 1
ATOM 1947 O O . ASP A 1 254 ? 5.951 26.797 19.969 1.00 85.12 254 ASP A O 1
ATOM 1951 N N . ARG A 1 255 ? 6.591 25.278 21.490 1.00 87.56 255 ARG A N 1
ATOM 1952 C CA . ARG A 1 255 ? 8.018 25.631 21.424 1.00 87.56 255 ARG A CA 1
ATOM 1953 C C . ARG A 1 255 ? 8.607 25.348 20.037 1.00 87.56 255 ARG A C 1
ATOM 1955 O O . ARG A 1 255 ? 9.338 26.187 19.501 1.00 87.56 255 ARG A O 1
ATOM 1962 N N . GLN A 1 256 ? 8.285 24.207 19.432 1.00 82.69 256 GLN A N 1
ATOM 1963 C CA . GLN A 1 256 ? 8.726 23.870 18.075 1.00 82.69 256 GLN A CA 1
ATOM 1964 C C . GLN A 1 256 ? 8.112 24.808 17.029 1.00 82.69 256 GLN A C 1
ATOM 1966 O O . GLN A 1 256 ? 8.822 25.289 16.143 1.00 82.69 256 GLN A O 1
ATOM 1971 N N . HIS A 1 257 ? 6.827 25.144 17.169 1.00 83.00 257 HIS A N 1
ATOM 1972 C CA . HIS A 1 257 ? 6.144 26.084 16.285 1.00 83.00 257 HIS A CA 1
ATOM 1973 C C . HIS A 1 257 ? 6.801 27.471 16.313 1.00 83.00 257 HIS A C 1
ATOM 1975 O O . HIS A 1 257 ? 7.111 28.030 15.259 1.00 83.00 257 HIS A O 1
ATOM 1981 N N . LYS A 1 258 ? 7.107 28.005 17.503 1.00 87.00 258 LYS A N 1
ATOM 1982 C CA . LYS A 1 258 ? 7.810 29.292 17.657 1.00 87.00 258 LYS A CA 1
ATOM 1983 C C . LYS A 1 258 ? 9.192 29.286 16.998 1.00 87.00 258 LYS A C 1
ATOM 1985 O O . LYS A 1 258 ? 9.543 30.251 16.315 1.00 87.00 258 LYS A O 1
ATOM 1990 N N . THR A 1 259 ? 9.947 28.198 17.147 1.00 85.56 259 THR A N 1
ATOM 1991 C CA . THR A 1 259 ? 11.263 28.030 16.507 1.00 85.56 259 THR A CA 1
ATOM 1992 C C . THR A 1 259 ? 11.145 27.990 14.981 1.00 85.56 259 THR A C 1
ATOM 1994 O O . THR A 1 259 ? 11.880 28.691 14.283 1.00 85.56 259 THR A O 1
ATOM 1997 N N . LEU A 1 260 ? 10.167 27.255 14.443 1.00 81.19 260 LEU A N 1
ATOM 1998 C CA . LEU A 1 260 ? 9.926 27.183 13.000 1.00 81.19 260 LEU A CA 1
ATOM 1999 C C . LEU A 1 260 ? 9.521 28.544 12.414 1.00 81.19 260 LEU A C 1
ATOM 2001 O O . LEU A 1 260 ? 10.030 28.947 11.368 1.00 81.19 260 LEU A O 1
ATOM 2005 N N . VAL A 1 261 ? 8.644 29.283 13.100 1.00 81.50 261 VAL A N 1
ATOM 2006 C CA . VAL A 1 261 ? 8.230 30.635 12.691 1.00 81.50 261 VAL A CA 1
ATOM 2007 C C . VAL A 1 261 ? 9.423 31.597 12.679 1.00 81.50 261 VAL A C 1
ATOM 2009 O O . VAL A 1 261 ? 9.540 32.412 11.759 1.00 81.50 261 VAL A O 1
ATOM 2012 N N . ALA A 1 262 ? 10.338 31.491 13.649 1.00 84.50 262 ALA A N 1
ATOM 2013 C CA . ALA A 1 262 ? 11.570 32.277 13.659 1.00 84.50 262 ALA A CA 1
ATOM 2014 C C . ALA A 1 262 ? 12.462 31.949 12.446 1.00 84.50 262 ALA A C 1
ATOM 2016 O O . ALA A 1 262 ? 12.858 32.862 11.717 1.00 84.50 262 ALA A O 1
ATOM 2017 N N . HIS A 1 263 ? 12.678 30.663 12.149 1.00 79.50 263 HIS A N 1
ATOM 2018 C CA . HIS A 1 263 ? 13.456 30.240 10.981 1.00 79.50 263 HIS A CA 1
ATOM 2019 C C . HIS A 1 263 ? 12.828 30.673 9.652 1.00 79.50 263 HIS A C 1
ATOM 2021 O O . HIS A 1 263 ? 13.542 31.146 8.766 1.00 79.50 263 HIS A O 1
ATOM 2027 N N . MET A 1 264 ? 11.501 30.583 9.504 1.00 73.69 264 MET A N 1
ATOM 2028 C CA . MET A 1 264 ? 10.819 31.072 8.301 1.00 73.69 264 MET A CA 1
ATOM 2029 C C . MET A 1 264 ? 10.947 32.587 8.143 1.00 73.69 264 MET A C 1
ATOM 2031 O O . MET A 1 264 ? 11.159 33.076 7.030 1.00 73.69 264 MET A O 1
ATOM 2035 N N . ARG A 1 265 ? 10.866 33.347 9.242 1.00 83.75 265 ARG A N 1
ATOM 2036 C CA . ARG A 1 265 ? 11.054 34.801 9.209 1.00 83.75 265 ARG A CA 1
ATOM 2037 C C . ARG A 1 265 ? 12.465 35.162 8.743 1.00 83.75 265 ARG A C 1
ATOM 2039 O O . ARG A 1 265 ? 12.599 36.036 7.884 1.00 83.75 265 ARG A O 1
ATOM 2046 N N . ASP A 1 266 ? 13.490 34.468 9.226 1.00 81.38 266 ASP A N 1
ATOM 2047 C CA . ASP A 1 266 ? 14.879 34.721 8.829 1.00 81.38 266 ASP A CA 1
ATOM 2048 C C . ASP A 1 266 ? 15.182 34.266 7.396 1.00 81.38 266 ASP A C 1
ATOM 2050 O O . ASP A 1 266 ? 15.826 34.999 6.638 1.00 81.38 266 ASP A O 1
ATOM 2054 N N . ALA A 1 267 ? 14.622 33.134 6.963 1.00 74.38 267 ALA A N 1
ATOM 2055 C CA . ALA A 1 267 ? 14.693 32.701 5.570 1.00 74.38 267 ALA A CA 1
ATOM 2056 C C . ALA A 1 267 ? 14.026 33.718 4.626 1.00 74.38 267 ALA A C 1
ATOM 2058 O O . ALA A 1 267 ? 14.598 34.069 3.592 1.00 74.38 267 ALA A O 1
ATOM 2059 N N . SER A 1 268 ? 12.862 34.266 5.002 1.00 79.12 268 SER A N 1
ATOM 2060 C CA . SER A 1 268 ? 12.161 35.271 4.189 1.00 79.12 268 SER A CA 1
ATOM 2061 C C . SER A 1 268 ? 12.982 36.553 4.005 1.00 79.12 268 SER A C 1
ATOM 2063 O O . SER A 1 268 ? 13.024 37.108 2.907 1.00 79.12 268 SER A O 1
ATOM 2065 N N . ARG A 1 269 ? 13.710 36.991 5.043 1.00 82.94 269 ARG A N 1
ATOM 2066 C CA . ARG A 1 269 ? 14.602 38.160 4.969 1.00 82.94 269 ARG A CA 1
ATOM 2067 C C . ARG A 1 269 ? 15.759 37.919 4.000 1.00 82.94 269 ARG A C 1
ATOM 2069 O O . ARG A 1 269 ? 16.111 38.820 3.241 1.00 82.94 269 ARG A O 1
ATOM 2076 N N . CYS A 1 270 ? 16.306 36.703 3.974 1.00 80.44 270 CYS A N 1
ATOM 2077 C CA . CYS A 1 270 ? 17.374 36.323 3.048 1.00 80.44 270 CYS A CA 1
ATOM 2078 C C . CYS A 1 270 ? 16.886 36.269 1.585 1.00 80.44 270 CYS A C 1
ATOM 2080 O O . CYS A 1 270 ? 17.536 36.808 0.683 1.00 80.44 270 CYS A O 1
ATOM 2082 N N . VAL A 1 271 ? 15.706 35.688 1.345 1.00 76.75 271 VAL A N 1
ATOM 2083 C CA . VAL A 1 271 ? 15.113 35.600 -0.001 1.00 76.75 271 VAL A CA 1
ATOM 2084 C C . VAL A 1 271 ? 14.719 36.983 -0.529 1.00 76.75 271 VAL A C 1
ATOM 2086 O O . VAL A 1 271 ? 15.047 37.322 -1.664 1.00 76.75 271 VAL A O 1
ATOM 2089 N N . CYS A 1 272 ? 14.099 37.833 0.293 1.00 82.31 272 CYS A N 1
ATOM 2090 C CA . CYS A 1 272 ? 13.814 39.213 -0.105 1.00 82.31 272 CYS A CA 1
ATOM 2091 C C . CYS A 1 272 ? 15.103 39.986 -0.420 1.00 82.31 272 CYS A C 1
ATOM 2093 O O . CYS A 1 272 ? 15.178 40.640 -1.459 1.00 82.31 272 CYS A O 1
ATOM 2095 N N . GLY A 1 273 ? 16.141 39.875 0.418 1.00 83.50 273 GLY A N 1
ATOM 2096 C CA . GLY A 1 273 ? 17.424 40.549 0.186 1.00 83.50 273 GLY A CA 1
ATOM 2097 C C . GLY A 1 273 ? 18.103 40.133 -1.123 1.00 83.50 273 GLY A C 1
ATOM 2098 O O . GLY A 1 273 ? 18.578 40.984 -1.875 1.00 83.50 273 GLY A O 1
ATOM 2099 N N . THR A 1 274 ? 18.096 38.836 -1.443 1.00 80.50 274 THR A N 1
ATOM 2100 C CA . THR A 1 274 ? 18.643 38.331 -2.716 1.00 80.50 274 THR A CA 1
ATOM 2101 C C . THR A 1 274 ? 17.831 38.797 -3.925 1.00 80.50 274 THR A C 1
ATOM 2103 O O . THR A 1 274 ? 18.420 39.159 -4.945 1.00 80.50 274 THR A O 1
ATOM 2106 N N . TYR A 1 275 ? 16.503 38.881 -3.808 1.00 83.06 275 TYR A N 1
ATOM 2107 C CA . TYR A 1 275 ? 15.647 39.403 -4.875 1.00 83.06 275 TYR A CA 1
ATOM 2108 C C . TYR A 1 275 ? 15.889 40.898 -5.133 1.00 83.06 275 TYR A C 1
ATOM 2110 O O . TYR A 1 275 ? 16.048 41.305 -6.284 1.00 83.06 275 TYR A O 1
ATOM 2118 N N . PHE A 1 276 ? 16.008 41.713 -4.078 1.00 86.69 276 PHE A N 1
ATOM 2119 C CA . PHE A 1 276 ? 16.367 43.131 -4.209 1.00 86.69 276 PHE A CA 1
ATOM 2120 C C . PHE A 1 276 ? 17.734 43.322 -4.878 1.00 86.69 276 PHE A C 1
ATOM 2122 O O . PHE A 1 276 ? 17.880 44.192 -5.737 1.00 86.69 276 PHE A O 1
ATOM 2129 N N . LEU A 1 277 ? 18.716 42.481 -4.542 1.00 84.50 277 LEU A N 1
ATOM 2130 C CA . LEU A 1 277 ? 20.042 42.530 -5.155 1.00 84.50 277 LEU A CA 1
ATOM 2131 C C . LEU A 1 277 ? 19.998 42.170 -6.650 1.00 84.50 277 LEU A C 1
ATOM 2133 O O . LEU A 1 277 ? 20.620 42.857 -7.458 1.00 84.50 277 LEU A O 1
ATOM 2137 N N . LEU A 1 278 ? 19.215 41.159 -7.042 1.00 83.31 278 LEU A N 1
ATOM 2138 C CA . LEU A 1 278 ? 19.015 40.803 -8.453 1.00 83.31 278 LEU A CA 1
ATOM 2139 C C . LEU A 1 278 ? 18.344 41.927 -9.251 1.00 83.31 278 LEU A C 1
ATOM 2141 O O . LEU A 1 278 ? 18.788 42.239 -10.357 1.00 83.31 278 LEU A O 1
ATOM 2145 N N . VAL A 1 279 ? 17.314 42.565 -8.687 1.00 88.44 279 VAL A N 1
ATOM 2146 C CA . VAL A 1 279 ? 16.651 43.716 -9.320 1.00 88.44 279 VAL A CA 1
ATOM 2147 C C . VAL A 1 279 ? 17.635 44.874 -9.493 1.00 88.44 279 VAL A C 1
ATOM 2149 O O . VAL A 1 279 ? 17.685 45.474 -10.566 1.00 88.44 279 VAL A O 1
ATOM 2152 N N . PHE A 1 280 ? 18.469 45.153 -8.489 1.00 89.00 280 PHE A N 1
ATOM 2153 C CA . PHE A 1 280 ? 19.485 46.201 -8.578 1.00 89.00 280 PHE A CA 1
ATOM 2154 C C . PHE A 1 280 ? 20.517 45.916 -9.681 1.00 89.00 280 PHE A C 1
ATOM 2156 O O . PHE A 1 280 ? 20.821 46.799 -10.486 1.00 89.00 280 PHE A O 1
ATOM 2163 N N . VAL A 1 281 ? 20.996 44.670 -9.787 1.00 85.50 281 VAL A N 1
ATOM 2164 C CA . VAL A 1 281 ? 21.902 44.244 -10.868 1.00 85.50 281 VAL A CA 1
ATOM 2165 C C . VAL A 1 281 ? 21.235 44.419 -12.236 1.00 85.50 281 VAL A C 1
ATOM 2167 O O . VAL A 1 281 ? 21.838 45.006 -13.136 1.00 85.50 281 VAL A O 1
ATOM 2170 N N . ALA A 1 282 ? 19.975 44.006 -12.392 1.00 88.06 282 ALA A N 1
ATOM 2171 C CA . ALA A 1 282 ? 19.241 44.169 -13.646 1.00 88.06 282 ALA A CA 1
ATOM 2172 C C . ALA A 1 282 ? 19.085 45.649 -14.047 1.00 88.06 282 ALA A C 1
ATOM 2174 O O . ALA A 1 282 ? 19.366 46.009 -15.191 1.00 88.06 282 ALA A O 1
ATOM 2175 N N . VAL A 1 283 ? 18.706 46.522 -13.107 1.00 90.94 283 VAL A N 1
ATOM 2176 C CA . VAL A 1 283 ? 18.577 47.970 -13.352 1.00 90.94 283 VAL A CA 1
ATOM 2177 C C . VAL A 1 283 ? 19.924 48.587 -13.728 1.00 90.94 283 VAL A C 1
ATOM 2179 O O . VAL A 1 283 ? 19.998 49.350 -14.692 1.00 90.94 283 VAL A O 1
ATOM 2182 N N . SER A 1 284 ? 20.999 48.223 -13.023 1.00 84.94 284 SER A N 1
ATOM 2183 C CA . SER A 1 284 ? 22.343 48.717 -13.335 1.00 84.94 284 SER A CA 1
ATOM 2184 C C . SER A 1 284 ? 22.791 48.314 -14.744 1.00 84.94 284 SER A C 1
ATOM 2186 O O . SER A 1 284 ? 23.306 49.153 -15.479 1.00 84.94 284 SER A O 1
ATOM 2188 N N . PHE A 1 285 ? 22.486 47.087 -15.182 1.00 87.06 285 PHE A N 1
ATOM 2189 C CA . PHE A 1 285 ? 22.801 46.617 -16.531 1.00 87.06 285 PHE A CA 1
ATOM 2190 C C . PHE A 1 285 ? 22.046 47.402 -17.613 1.00 87.06 285 PHE A C 1
ATOM 2192 O O . PHE A 1 285 ? 22.644 47.832 -18.602 1.00 87.06 285 PHE A O 1
ATOM 2199 N N . VAL A 1 286 ? 20.747 47.649 -17.410 1.00 91.06 286 VAL A N 1
ATOM 2200 C CA . VAL A 1 286 ? 19.932 48.470 -18.322 1.00 91.06 286 VAL A CA 1
ATOM 2201 C C . VAL A 1 286 ? 20.481 49.895 -18.407 1.00 91.06 286 VAL A C 1
ATOM 2203 O O . VAL A 1 286 ? 20.601 50.447 -19.501 1.00 91.06 286 VAL A O 1
ATOM 2206 N N . PHE A 1 287 ? 20.873 50.482 -17.275 1.00 87.62 287 PHE A N 1
ATOM 2207 C CA . PHE A 1 287 ? 21.444 51.826 -17.233 1.00 87.62 287 PHE A CA 1
ATOM 2208 C C . PHE A 1 287 ? 22.796 51.907 -17.959 1.00 87.62 287 PHE A C 1
ATOM 2210 O O . PHE A 1 287 ? 23.000 52.794 -18.791 1.00 87.62 287 PHE A O 1
ATOM 2217 N N . THR A 1 288 ? 23.695 50.943 -17.730 1.00 82.25 288 THR A N 1
ATOM 2218 C CA . THR A 1 288 ? 24.971 50.846 -18.456 1.00 82.25 288 THR A CA 1
ATOM 2219 C C . THR A 1 288 ? 24.746 50.694 -19.960 1.00 82.25 288 THR A C 1
ATOM 2221 O O . THR A 1 288 ? 25.397 51.383 -20.746 1.00 82.25 288 THR A O 1
ATOM 2224 N N . TYR A 1 289 ? 23.792 49.855 -20.376 1.00 87.12 289 TYR A N 1
ATOM 2225 C CA . TYR A 1 289 ? 23.431 49.692 -21.785 1.00 87.12 289 TYR A CA 1
ATOM 2226 C C . TYR A 1 289 ? 22.943 51.007 -22.414 1.00 87.12 289 TYR A C 1
ATOM 2228 O O . TYR A 1 289 ? 23.380 51.373 -23.508 1.00 87.12 289 TYR A O 1
ATOM 2236 N N . MET A 1 290 ? 22.093 51.760 -21.708 1.00 88.19 290 MET A N 1
ATOM 2237 C CA . MET A 1 290 ? 21.612 53.067 -22.165 1.00 88.19 290 MET A CA 1
ATOM 2238 C C . MET A 1 290 ? 22.756 54.076 -22.333 1.00 88.19 290 MET A C 1
ATOM 2240 O O . MET A 1 290 ? 22.821 54.749 -23.363 1.00 88.19 290 MET A O 1
ATOM 2244 N N . ILE A 1 291 ? 23.700 54.142 -21.386 1.00 81.25 291 ILE A N 1
ATOM 2245 C CA . ILE A 1 291 ? 24.881 55.022 -21.481 1.00 81.25 291 ILE A CA 1
ATOM 2246 C C . ILE A 1 291 ? 25.762 54.649 -22.676 1.00 81.25 291 ILE A C 1
ATOM 2248 O O . ILE A 1 291 ? 26.176 55.532 -23.432 1.00 81.25 291 ILE A O 1
ATOM 2252 N N . LEU A 1 292 ? 26.028 53.354 -22.880 1.00 79.56 292 LEU A N 1
ATOM 2253 C CA . LEU A 1 292 ? 26.828 52.877 -24.013 1.00 79.56 292 LEU A CA 1
ATOM 2254 C C . LEU A 1 292 ? 26.198 53.264 -25.357 1.00 79.56 292 LEU A C 1
ATOM 2256 O O . LEU A 1 292 ? 26.916 53.602 -26.298 1.00 79.56 292 LEU A O 1
ATOM 2260 N N . LYS A 1 293 ? 24.864 53.261 -25.433 1.00 84.06 293 LYS A N 1
ATOM 2261 C CA . LYS A 1 293 ? 24.118 53.658 -26.631 1.00 84.06 293 LYS A CA 1
ATOM 2262 C C . LYS A 1 293 ? 24.110 55.175 -26.855 1.00 84.06 293 LYS A C 1
ATOM 2264 O O . LYS A 1 293 ? 24.169 55.611 -28.001 1.00 84.06 293 LYS A O 1
ATOM 2269 N N . LEU A 1 294 ? 24.052 55.972 -25.787 1.00 86.06 294 LEU A N 1
ATOM 2270 C CA . LEU A 1 294 ? 24.016 57.441 -25.849 1.00 86.06 294 LEU A CA 1
ATOM 2271 C C . LEU A 1 294 ? 25.380 58.070 -26.176 1.00 86.06 294 LEU A C 1
ATOM 2273 O O . LEU A 1 294 ? 25.426 59.115 -26.822 1.00 86.06 294 LEU A O 1
ATOM 2277 N N . PHE A 1 295 ? 26.492 57.437 -25.785 1.00 83.19 295 PHE A N 1
ATOM 2278 C CA . PHE A 1 295 ? 27.839 58.005 -25.937 1.00 83.19 295 PHE A CA 1
ATOM 2279 C C . PHE A 1 295 ? 28.813 57.056 -26.661 1.00 83.19 295 PHE A C 1
ATOM 2281 O O . PHE A 1 295 ? 29.820 56.629 -26.086 1.00 83.19 295 PHE A O 1
ATOM 2288 N N . PRO A 1 296 ? 28.589 56.761 -27.958 1.00 77.44 296 PRO A N 1
ATOM 2289 C CA . PRO A 1 296 ? 29.363 55.763 -28.700 1.00 77.44 296 PRO A CA 1
ATOM 2290 C C . PRO A 1 296 ? 30.856 56.103 -28.831 1.00 77.44 296 PRO A C 1
ATOM 2292 O O . PRO A 1 296 ? 31.672 55.202 -29.001 1.00 77.44 296 PRO A O 1
ATOM 2295 N N . LYS A 1 297 ? 31.246 57.380 -28.704 1.00 78.44 297 LYS A N 1
ATOM 2296 C CA . LYS A 1 297 ? 32.652 57.826 -28.776 1.00 78.44 297 LYS A CA 1
ATOM 2297 C C . LYS A 1 297 ? 33.424 57.686 -27.455 1.00 78.44 297 LYS A C 1
ATOM 2299 O O . LYS A 1 297 ? 34.649 57.705 -27.475 1.00 78.44 297 LYS A O 1
ATOM 2304 N N . VAL A 1 298 ? 32.734 57.502 -26.325 1.00 71.44 298 VAL A N 1
ATOM 2305 C CA . VAL A 1 298 ? 33.342 57.331 -24.983 1.00 71.44 298 VAL A CA 1
ATOM 2306 C C . VAL A 1 298 ? 33.410 55.843 -24.584 1.00 71.44 298 VAL A C 1
ATOM 2308 O O . VAL A 1 298 ? 33.894 55.480 -23.513 1.00 71.44 298 VAL A O 1
ATOM 2311 N N . THR A 1 299 ? 32.979 54.950 -25.479 1.00 65.75 299 THR A N 1
ATOM 2312 C CA . THR A 1 299 ? 32.839 53.498 -25.266 1.00 65.75 299 THR A CA 1
ATOM 2313 C C . THR A 1 299 ? 34.089 52.816 -24.724 1.00 65.75 299 THR A C 1
ATOM 2315 O O . THR A 1 299 ? 33.963 51.920 -23.896 1.00 65.75 299 THR A O 1
ATOM 2318 N N . ARG A 1 300 ? 35.295 53.248 -25.112 1.00 73.25 300 ARG A N 1
ATOM 2319 C CA . ARG A 1 300 ? 36.536 52.618 -24.626 1.00 73.25 300 ARG A CA 1
ATOM 2320 C C . ARG A 1 300 ? 36.808 52.875 -23.144 1.00 73.25 300 ARG A C 1
ATOM 2322 O O . ARG A 1 300 ? 37.260 51.967 -22.460 1.00 73.25 300 ARG A O 1
ATOM 2329 N N . ILE A 1 301 ? 36.505 54.070 -22.636 1.00 73.19 301 ILE A N 1
ATOM 2330 C CA . ILE A 1 301 ? 36.722 54.405 -21.219 1.00 73.19 301 ILE A CA 1
ATOM 2331 C C . ILE A 1 301 ? 35.584 53.824 -20.367 1.00 73.19 301 ILE A C 1
ATOM 2333 O O . ILE A 1 301 ? 35.832 53.224 -19.324 1.00 73.19 301 ILE A O 1
ATOM 2337 N N . VAL A 1 302 ? 34.339 53.911 -20.851 1.00 71.12 302 VAL A N 1
ATOM 2338 C CA . VAL A 1 302 ? 33.160 53.389 -20.137 1.00 71.12 302 VAL A CA 1
ATOM 2339 C C . VAL A 1 302 ? 33.187 51.861 -20.030 1.00 71.12 302 VAL A C 1
ATOM 2341 O O . VAL A 1 302 ? 32.822 51.328 -18.986 1.00 71.12 302 VAL A O 1
ATOM 2344 N N . ALA A 1 303 ? 33.672 51.144 -21.050 1.00 73.38 303 ALA A N 1
ATOM 2345 C CA . ALA A 1 303 ? 33.784 49.684 -21.002 1.00 73.38 303 ALA A CA 1
ATOM 2346 C C . ALA A 1 303 ? 34.755 49.199 -19.912 1.00 73.38 303 ALA A C 1
ATOM 2348 O O . ALA A 1 303 ? 34.467 48.218 -19.230 1.00 73.38 303 ALA A O 1
ATOM 2349 N N . VAL A 1 304 ? 35.871 49.907 -19.700 1.00 78.44 304 VAL A N 1
ATOM 2350 C CA . VAL A 1 304 ? 36.849 49.562 -18.655 1.00 78.44 304 VAL A CA 1
ATOM 2351 C C . VAL A 1 304 ? 36.262 49.792 -17.259 1.00 78.44 304 VAL A C 1
ATOM 2353 O O . VAL A 1 304 ? 36.408 48.944 -16.378 1.00 78.44 304 VAL A O 1
ATOM 2356 N N . VAL A 1 305 ? 35.527 50.892 -17.062 1.00 79.06 305 VAL A N 1
ATOM 2357 C CA . VAL A 1 305 ? 34.856 51.186 -15.783 1.00 79.06 305 VAL A CA 1
ATOM 2358 C C . VAL A 1 305 ? 33.715 50.197 -15.507 1.00 79.06 305 VAL A C 1
ATOM 2360 O O . VAL A 1 305 ? 33.583 49.723 -14.378 1.00 79.06 305 VAL A O 1
ATOM 2363 N N . ALA A 1 306 ? 32.936 49.828 -16.529 1.00 75.69 306 ALA A N 1
ATOM 2364 C CA . ALA A 1 306 ? 31.856 48.845 -16.421 1.00 75.69 306 ALA A CA 1
ATOM 2365 C C . ALA A 1 306 ? 32.379 47.439 -16.079 1.00 75.69 306 ALA A C 1
ATOM 2367 O O . ALA A 1 306 ? 31.806 46.749 -15.240 1.00 75.69 306 ALA A O 1
ATOM 2368 N N . LEU A 1 307 ? 33.499 47.022 -16.677 1.00 79.69 307 LEU A N 1
ATOM 2369 C CA . LEU A 1 307 ? 34.111 45.728 -16.373 1.00 79.69 307 LEU A CA 1
ATOM 2370 C C . LEU A 1 307 ? 34.671 45.691 -14.942 1.00 79.69 307 LEU A C 1
ATOM 2372 O O . LEU A 1 307 ? 34.491 44.701 -14.234 1.00 79.69 307 LEU A O 1
ATOM 2376 N N . SER A 1 308 ? 35.290 46.789 -14.496 1.00 81.19 308 SER A N 1
ATOM 2377 C CA . SER A 1 308 ? 35.799 46.930 -13.126 1.00 81.19 308 SER A CA 1
ATOM 2378 C C . SER A 1 308 ? 34.676 46.861 -12.083 1.00 81.19 308 SER A C 1
ATOM 2380 O O . SER A 1 308 ? 34.787 46.120 -11.105 1.00 81.19 308 SER A O 1
ATOM 2382 N N . THR A 1 309 ? 33.556 47.552 -12.329 1.00 78.75 309 THR A N 1
ATOM 2383 C CA . THR A 1 309 ? 32.371 47.510 -11.450 1.00 78.75 309 THR A CA 1
ATOM 2384 C C . THR A 1 309 ? 31.706 46.134 -11.434 1.00 78.75 309 THR A C 1
ATOM 2386 O O . THR A 1 309 ? 31.337 45.648 -10.366 1.00 78.75 309 THR A O 1
ATOM 2389 N N . LEU A 1 310 ? 31.620 45.447 -12.578 1.00 78.75 310 LEU A N 1
ATOM 2390 C CA . LEU A 1 310 ? 31.088 44.082 -12.637 1.00 78.75 310 LEU A CA 1
ATOM 2391 C C . LEU A 1 310 ? 31.941 43.107 -11.809 1.00 78.75 310 LEU A C 1
ATOM 2393 O O . LEU A 1 310 ? 31.404 42.309 -11.042 1.00 78.75 310 LEU A O 1
ATOM 2397 N N . LEU A 1 311 ? 33.270 43.206 -11.909 1.00 81.31 311 LEU A N 1
ATOM 2398 C CA . LEU A 1 311 ? 34.202 42.381 -11.133 1.00 81.31 311 LEU A CA 1
ATOM 2399 C C . LEU A 1 311 ? 34.100 42.646 -9.623 1.00 81.31 311 LEU A C 1
ATOM 2401 O O . LEU A 1 311 ? 34.176 41.702 -8.830 1.00 81.31 311 LEU A O 1
ATOM 2405 N N . THR A 1 312 ? 33.873 43.897 -9.209 1.00 80.88 312 THR A N 1
ATOM 2406 C CA . THR A 1 312 ? 33.659 44.224 -7.787 1.00 80.88 312 THR A CA 1
ATOM 2407 C C . THR A 1 312 ? 32.337 43.661 -7.273 1.00 80.88 312 THR A C 1
ATOM 2409 O O . THR A 1 312 ? 32.307 43.093 -6.182 1.00 80.88 312 THR A O 1
ATOM 2412 N N . VAL A 1 313 ? 31.261 43.735 -8.063 1.00 80.62 313 VAL A N 1
ATOM 2413 C CA . VAL A 1 313 ? 29.959 43.152 -7.699 1.00 80.62 313 VAL A CA 1
ATOM 2414 C C . VAL A 1 313 ? 30.049 41.629 -7.589 1.00 80.62 313 VAL A C 1
ATOM 2416 O O . VAL A 1 313 ? 29.594 41.066 -6.596 1.00 80.62 313 VAL A O 1
ATOM 2419 N N . VAL A 1 314 ? 30.694 40.952 -8.545 1.00 78.94 314 VAL A N 1
ATOM 2420 C CA . VAL A 1 314 ? 30.906 39.492 -8.490 1.00 78.94 314 VAL A CA 1
ATOM 2421 C C . VAL A 1 314 ? 31.726 39.095 -7.259 1.00 78.94 314 VAL A C 1
ATOM 2423 O O . VAL A 1 314 ? 31.406 38.106 -6.593 1.00 78.94 314 VAL A O 1
ATOM 2426 N N . SER A 1 315 ? 32.739 39.888 -6.905 1.00 78.56 315 SER A N 1
ATOM 2427 C CA . SER A 1 315 ? 33.547 39.661 -5.702 1.00 78.56 315 SER A CA 1
ATOM 2428 C C . SER A 1 315 ? 32.728 39.842 -4.420 1.00 78.56 315 SER A C 1
ATOM 2430 O O . SER A 1 315 ? 32.790 38.993 -3.534 1.00 78.56 315 SER A O 1
ATOM 2432 N N . LEU A 1 316 ? 31.893 40.883 -4.333 1.00 78.31 316 LEU A N 1
ATOM 2433 C CA . LEU A 1 316 ? 31.006 41.111 -3.185 1.00 78.31 316 LEU A CA 1
ATOM 2434 C C . LEU A 1 316 ? 29.952 40.007 -3.037 1.00 78.31 316 LEU A C 1
ATOM 2436 O O . LEU A 1 316 ? 29.741 39.516 -1.931 1.00 78.31 316 LEU A O 1
ATOM 2440 N N . VAL A 1 317 ? 29.339 39.558 -4.136 1.00 77.56 317 VAL A N 1
ATOM 2441 C CA . VAL A 1 317 ? 28.393 38.428 -4.120 1.00 77.56 317 VAL A CA 1
ATOM 2442 C C . VAL A 1 317 ? 29.091 37.142 -3.672 1.00 77.56 317 VAL A C 1
ATOM 2444 O O . VAL A 1 317 ? 28.537 36.388 -2.871 1.00 77.56 317 VAL A O 1
ATOM 2447 N N . SER A 1 318 ? 30.327 36.908 -4.115 1.00 74.75 318 SER A N 1
ATOM 2448 C CA . SER A 1 318 ? 31.129 35.755 -3.684 1.00 74.75 318 SER A CA 1
ATOM 2449 C C . SER A 1 318 ? 31.473 35.817 -2.190 1.00 74.75 318 SER A C 1
ATOM 2451 O O . SER A 1 318 ? 31.396 34.805 -1.499 1.00 74.75 318 SER A O 1
ATOM 2453 N N . ILE A 1 319 ? 31.776 37.005 -1.657 1.00 76.69 319 ILE A N 1
ATOM 2454 C CA . ILE A 1 319 ? 32.031 37.205 -0.223 1.00 76.69 319 ILE A CA 1
ATOM 2455 C C . ILE A 1 319 ? 30.752 36.984 0.594 1.00 76.69 319 ILE A C 1
ATOM 2457 O O . ILE A 1 319 ? 30.799 36.262 1.584 1.00 76.69 319 ILE A O 1
ATOM 2461 N N . VAL A 1 320 ? 29.607 37.538 0.179 1.00 74.62 320 VAL A N 1
ATOM 2462 C CA . VAL A 1 320 ? 28.320 37.383 0.888 1.00 74.62 320 VAL A CA 1
ATOM 2463 C C . VAL A 1 320 ? 27.835 35.931 0.869 1.00 74.62 320 VAL A C 1
ATOM 2465 O O . VAL A 1 320 ? 27.380 35.407 1.885 1.00 74.62 320 VAL A O 1
ATOM 2468 N N . THR A 1 321 ? 27.965 35.245 -0.268 1.00 71.00 321 THR A N 1
ATOM 2469 C CA . THR A 1 321 ? 27.622 33.817 -0.362 1.00 71.00 321 THR A CA 1
ATOM 2470 C C . THR A 1 321 ? 28.561 32.959 0.484 1.00 71.00 321 THR A C 1
ATOM 2472 O O . THR A 1 321 ? 28.106 32.025 1.143 1.00 71.00 321 THR A O 1
ATOM 2475 N N . TRP A 1 322 ? 29.851 33.298 0.547 1.00 73.94 322 TRP A N 1
ATOM 2476 C CA . TRP A 1 322 ? 30.817 32.601 1.392 1.00 73.94 322 TRP A CA 1
ATOM 2477 C C . TRP A 1 322 ? 30.596 32.844 2.895 1.00 73.94 322 TRP A C 1
ATOM 2479 O O . TRP A 1 322 ? 30.632 31.888 3.672 1.00 73.94 322 TRP A O 1
ATOM 2489 N N . THR A 1 323 ? 30.306 34.078 3.327 1.00 68.56 323 THR A N 1
ATOM 2490 C CA . THR A 1 323 ? 30.024 34.389 4.742 1.00 68.56 323 THR A CA 1
ATOM 2491 C C . THR A 1 323 ? 28.703 33.785 5.211 1.00 68.56 323 THR A C 1
ATOM 2493 O O . THR A 1 323 ? 28.651 33.249 6.318 1.00 68.56 323 THR A O 1
ATOM 2496 N N . SER A 1 324 ? 27.671 33.771 4.359 1.00 63.72 324 SER A N 1
ATOM 2497 C CA . SER A 1 324 ? 26.414 33.062 4.626 1.00 63.72 324 SER A CA 1
ATOM 2498 C C . SER A 1 324 ? 26.654 31.560 4.816 1.00 63.72 324 SER A C 1
ATOM 2500 O O . SER A 1 324 ? 26.231 30.992 5.822 1.00 63.72 324 SER A O 1
ATOM 2502 N N . ARG A 1 325 ? 27.446 30.934 3.931 1.00 62.84 325 ARG A N 1
ATOM 2503 C CA . ARG A 1 325 ? 27.804 29.510 4.029 1.00 62.84 325 ARG A CA 1
ATOM 2504 C C . ARG A 1 325 ? 28.595 29.194 5.301 1.00 62.84 325 ARG A C 1
ATOM 2506 O O . ARG A 1 325 ? 28.362 28.162 5.921 1.00 62.84 325 ARG A O 1
ATOM 2513 N N . ARG A 1 326 ? 29.499 30.089 5.720 1.00 62.94 326 ARG A N 1
ATOM 2514 C CA . ARG A 1 326 ? 30.306 29.923 6.939 1.00 62.94 326 ARG A CA 1
ATOM 2515 C C . ARG A 1 326 ? 29.481 30.103 8.217 1.00 62.94 326 ARG A C 1
ATOM 2517 O O . ARG A 1 326 ? 29.684 29.348 9.159 1.00 62.94 326 ARG A O 1
ATOM 2524 N N . SER A 1 327 ? 28.529 31.040 8.243 1.00 52.94 327 SER A N 1
ATOM 2525 C CA . SER A 1 327 ? 27.619 31.236 9.383 1.00 52.94 327 SER A CA 1
ATOM 2526 C C . SER A 1 327 ? 26.716 30.021 9.619 1.00 52.94 327 SER A C 1
ATOM 2528 O O . SER A 1 327 ? 26.512 29.646 10.773 1.00 52.94 327 SER A O 1
ATOM 2530 N N . SER A 1 328 ? 26.244 29.365 8.554 1.00 51.06 328 SER A N 1
ATOM 2531 C CA . SER A 1 328 ? 25.480 28.115 8.658 1.00 51.06 328 SER A CA 1
ATOM 2532 C C . SER A 1 328 ? 26.327 26.953 9.191 1.00 51.06 328 SER A C 1
ATOM 2534 O O . SER A 1 328 ? 25.852 26.180 10.018 1.00 51.06 328 SER A O 1
ATOM 2536 N N . SER A 1 329 ? 27.600 26.855 8.789 1.00 50.38 329 SER A N 1
ATOM 2537 C CA . SER A 1 329 ? 28.510 25.805 9.275 1.00 50.38 329 SER A CA 1
ATOM 2538 C C . SER A 1 329 ? 28.912 25.973 10.747 1.00 50.38 329 SER A C 1
ATOM 2540 O O . SER A 1 329 ? 29.068 24.979 11.453 1.00 50.38 329 SER A O 1
ATOM 2542 N N . SER A 1 330 ? 29.058 27.208 11.238 1.00 46.59 330 SER A N 1
ATOM 2543 C CA . SER A 1 330 ? 29.426 27.473 12.639 1.00 46.59 330 SER A CA 1
ATOM 2544 C C . SER A 1 330 ? 28.285 27.184 13.623 1.00 46.59 330 SER A C 1
ATOM 2546 O O . SER A 1 330 ? 28.538 26.705 14.727 1.00 46.59 330 SER A O 1
ATOM 2548 N N . ALA A 1 331 ? 27.030 27.426 13.225 1.00 46.00 331 ALA A N 1
ATOM 2549 C CA . ALA A 1 331 ? 25.852 27.104 14.039 1.00 46.00 331 ALA A CA 1
ATOM 2550 C C . ALA A 1 331 ? 25.647 25.584 14.201 1.00 46.00 331 ALA A C 1
ATOM 2552 O O . ALA A 1 331 ? 25.207 25.127 15.254 1.00 46.00 331 ALA A O 1
ATOM 2553 N N . LEU A 1 332 ? 26.040 24.798 13.191 1.00 43.53 332 LEU A N 1
ATOM 2554 C CA . LEU A 1 332 ? 26.004 23.332 13.226 1.00 43.53 332 LEU A CA 1
ATOM 2555 C C . LEU A 1 332 ? 27.060 22.724 14.165 1.00 43.53 332 LEU A C 1
ATOM 2557 O O . LEU A 1 332 ? 26.793 21.706 14.796 1.00 43.53 332 LEU A O 1
ATOM 2561 N N . HIS A 1 333 ? 28.230 23.353 14.318 1.00 42.44 333 HIS A N 1
ATOM 2562 C CA . HIS A 1 333 ? 29.270 22.847 15.223 1.00 42.44 333 HIS A CA 1
ATOM 2563 C C . HIS A 1 333 ? 29.024 23.189 16.701 1.00 42.44 333 HIS A C 1
ATOM 2565 O O . HIS A 1 333 ? 29.327 22.373 17.567 1.00 42.44 333 HIS A O 1
ATOM 2571 N N . ALA A 1 334 ? 28.427 24.344 17.013 1.00 40.47 334 ALA A N 1
ATOM 2572 C CA . ALA A 1 334 ? 28.229 24.778 18.402 1.00 40.47 334 ALA A CA 1
ATOM 2573 C C . ALA A 1 334 ? 27.126 24.010 19.164 1.00 40.47 334 ALA A C 1
ATOM 2575 O O . ALA A 1 334 ? 27.100 24.038 20.394 1.00 40.47 334 ALA A O 1
ATOM 2576 N N . SER A 1 335 ? 26.227 23.311 18.461 1.00 38.78 335 SER A N 1
ATOM 2577 C CA . SER A 1 335 ? 25.113 22.575 19.082 1.00 38.78 335 SER A CA 1
ATOM 2578 C C . SER A 1 335 ? 25.452 21.114 19.427 1.00 38.78 335 SER A C 1
ATOM 2580 O O . SER A 1 335 ? 24.720 20.464 20.167 1.00 38.78 335 SER A O 1
ATOM 2582 N N . CYS A 1 336 ? 26.589 20.589 18.951 1.00 37.56 336 CYS A N 1
ATOM 2583 C CA . CYS A 1 336 ? 26.926 19.168 19.090 1.00 37.56 336 CYS A CA 1
ATOM 2584 C C . CYS A 1 336 ? 27.794 18.822 20.323 1.00 37.56 336 CYS A C 1
ATOM 2586 O O . CYS A 1 336 ? 28.112 17.652 20.528 1.00 37.56 336 CYS A O 1
ATOM 2588 N N . GLU A 1 337 ? 28.163 19.799 21.164 1.00 30.83 337 GLU A N 1
ATOM 2589 C CA . GLU A 1 337 ? 29.201 19.617 22.201 1.00 30.83 337 GLU A CA 1
ATOM 2590 C C . GLU A 1 337 ? 28.736 19.793 23.664 1.00 30.83 337 GLU A C 1
ATOM 2592 O O . GLU A 1 337 ? 29.556 19.832 24.576 1.00 30.83 337 GLU A O 1
ATOM 2597 N N . ARG A 1 338 ? 27.424 19.828 23.948 1.00 32.84 338 ARG A N 1
ATOM 2598 C CA . ARG A 1 338 ? 26.914 19.745 25.337 1.00 32.84 338 ARG A CA 1
ATOM 2599 C C . ARG A 1 338 ? 26.270 18.392 25.623 1.00 32.84 338 ARG A C 1
ATOM 2601 O O . ARG A 1 338 ? 25.057 18.239 25.535 1.00 32.84 338 ARG A O 1
ATOM 2608 N N . ARG A 1 339 ? 27.088 17.419 26.030 1.00 31.77 339 ARG A N 1
ATOM 2609 C CA . ARG A 1 339 ? 26.629 16.257 26.810 1.00 31.77 339 ARG A CA 1
ATOM 2610 C C . ARG A 1 339 ? 26.817 16.558 28.301 1.00 31.77 339 ARG A C 1
ATOM 2612 O O . ARG A 1 339 ? 27.952 16.819 28.694 1.00 31.77 339 ARG A O 1
ATOM 2619 N N . PRO A 1 340 ? 25.780 16.493 29.151 1.00 35.69 340 PRO A N 1
ATOM 2620 C CA . PRO A 1 340 ? 25.995 16.402 30.586 1.00 35.69 340 PRO A CA 1
ATOM 2621 C C . PRO A 1 340 ? 26.442 14.976 30.930 1.00 35.69 340 PRO A C 1
ATOM 2623 O O . PRO A 1 340 ? 25.813 13.992 30.537 1.00 35.69 340 PRO A O 1
ATOM 2626 N N . ALA A 1 341 ? 27.555 14.869 31.652 1.00 32.72 341 ALA A N 1
ATOM 2627 C CA . ALA A 1 341 ? 27.984 13.633 32.284 1.00 32.72 341 ALA A CA 1
ATOM 2628 C C . ALA A 1 341 ? 27.008 13.300 33.423 1.00 32.72 341 ALA A C 1
ATOM 2630 O O . ALA A 1 341 ? 27.002 13.971 34.453 1.00 32.72 341 ALA A O 1
ATOM 2631 N N . ILE A 1 342 ? 26.171 12.280 33.231 1.00 34.72 342 ILE A N 1
ATOM 2632 C CA . ILE A 1 342 ? 25.395 11.675 34.316 1.00 34.72 342 ILE A CA 1
ATOM 2633 C C . ILE A 1 342 ? 26.285 10.607 34.948 1.00 34.72 342 ILE A C 1
ATOM 2635 O O . ILE A 1 342 ? 26.636 9.611 34.314 1.00 34.72 342 ILE A O 1
ATOM 2639 N N . ALA A 1 343 ? 26.689 10.868 36.188 1.00 32.47 343 ALA A N 1
ATOM 2640 C CA . ALA A 1 343 ? 27.426 9.944 37.028 1.00 32.47 343 ALA A CA 1
ATOM 2641 C C . ALA A 1 343 ? 26.568 8.704 37.321 1.00 32.47 343 ALA A C 1
ATOM 2643 O O . ALA A 1 343 ? 25.453 8.805 37.831 1.00 32.47 343 ALA A O 1
ATOM 2644 N N . ALA A 1 344 ? 27.105 7.534 36.988 1.00 34.19 344 ALA A N 1
ATOM 2645 C CA . ALA A 1 344 ? 26.531 6.244 37.323 1.00 34.19 344 ALA A CA 1
ATOM 2646 C C . ALA A 1 344 ? 26.823 5.916 38.796 1.00 34.19 344 ALA A C 1
ATOM 2648 O O . ALA A 1 344 ? 27.964 5.630 39.157 1.00 34.19 344 ALA A O 1
ATOM 2649 N N . SER A 1 345 ? 25.796 5.936 39.646 1.00 31.67 345 SER A N 1
ATOM 2650 C CA . SER A 1 345 ? 25.825 5.267 40.948 1.00 31.67 345 SER A CA 1
ATOM 2651 C C . SER A 1 345 ? 25.345 3.830 40.761 1.00 31.67 345 SER A C 1
ATOM 2653 O O . SER A 1 345 ? 24.181 3.595 40.435 1.00 31.67 345 SER A O 1
ATOM 2655 N N . GLY A 1 346 ? 26.259 2.877 40.926 1.00 35.88 346 GLY A N 1
ATOM 2656 C CA . GLY A 1 346 ? 25.954 1.455 40.902 1.00 35.88 346 GLY A CA 1
ATOM 2657 C C . GLY A 1 346 ? 25.207 1.009 42.157 1.00 35.88 346 GLY A C 1
ATOM 2658 O O . GLY A 1 346 ? 25.630 1.293 43.276 1.00 35.88 346 GLY A O 1
ATOM 2659 N N . SER A 1 347 ? 24.137 0.249 41.956 1.00 31.80 347 SER A N 1
ATOM 2660 C CA . SER A 1 347 ? 23.565 -0.650 42.952 1.00 31.80 347 SER A CA 1
ATOM 2661 C C . SER A 1 347 ? 23.267 -1.993 42.277 1.00 31.80 347 SER A C 1
ATOM 2663 O O . SER A 1 347 ? 22.664 -2.057 41.206 1.00 31.80 347 SER A O 1
ATOM 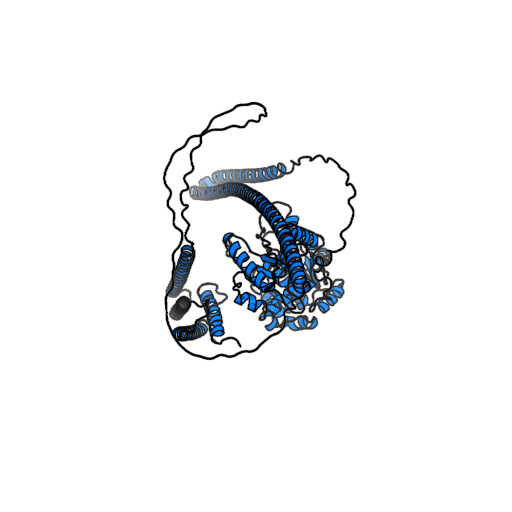2665 N N . SER A 1 348 ? 23.796 -3.063 42.872 1.00 31.23 348 SER A N 1
ATOM 2666 C CA . SER A 1 348 ? 23.668 -4.449 42.412 1.00 31.23 348 SER A CA 1
ATOM 2667 C C . SER A 1 348 ? 22.208 -4.910 42.341 1.00 31.23 348 SER A C 1
ATOM 2669 O O . SER A 1 348 ? 21.429 -4.572 43.234 1.00 31.23 348 SER A O 1
ATOM 2671 N N . PRO A 1 349 ? 21.840 -5.759 41.365 1.00 38.41 349 PRO A N 1
ATOM 2672 C CA . PRO A 1 349 ? 20.542 -6.412 41.354 1.00 38.41 349 PRO A CA 1
ATOM 2673 C C . PRO A 1 349 ? 20.552 -7.589 42.336 1.00 38.41 349 PRO A C 1
ATOM 2675 O O . PRO A 1 349 ? 21.277 -8.565 42.149 1.00 38.41 349 PRO A O 1
ATOM 2678 N N . GLY A 1 350 ? 19.756 -7.464 43.396 1.00 32.00 350 GLY A N 1
ATOM 2679 C CA . GLY A 1 350 ? 19.383 -8.575 44.263 1.00 32.00 350 GLY A CA 1
ATOM 2680 C C . GLY A 1 350 ? 18.355 -9.474 43.579 1.00 32.00 350 GLY A C 1
ATOM 2681 O O . GLY A 1 350 ? 17.432 -8.997 42.916 1.00 32.00 350 GLY A O 1
ATOM 2682 N N . ASP A 1 351 ? 18.552 -10.775 43.751 1.00 37.44 351 ASP A N 1
ATOM 2683 C CA . ASP A 1 351 ? 17.709 -11.860 43.267 1.00 37.44 351 ASP A CA 1
ATOM 2684 C C . ASP A 1 351 ? 16.238 -11.701 43.685 1.00 37.44 351 ASP A C 1
ATOM 2686 O O . ASP A 1 351 ? 15.913 -11.610 44.870 1.00 37.44 351 ASP A O 1
ATOM 2690 N N . LEU A 1 352 ? 15.331 -11.743 42.703 1.00 33.72 352 LEU A N 1
ATOM 2691 C CA . LEU A 1 352 ? 13.897 -11.945 42.920 1.00 33.72 352 LEU A CA 1
ATOM 2692 C C . LEU A 1 352 ? 13.417 -13.182 42.144 1.00 33.72 352 LEU A C 1
ATOM 2694 O O . LEU A 1 352 ? 13.844 -13.411 41.009 1.00 33.72 352 LEU A O 1
ATOM 2698 N N . PRO A 1 353 ? 12.538 -14.004 42.746 1.00 37.59 353 PRO A N 1
ATOM 2699 C CA . PRO A 1 353 ? 12.274 -15.358 42.288 1.00 37.59 353 PRO A CA 1
ATOM 2700 C C . PRO A 1 353 ? 11.405 -15.390 41.027 1.00 37.59 353 PRO A C 1
ATOM 2702 O O . PRO A 1 353 ? 10.288 -14.873 40.973 1.00 37.59 353 PRO A O 1
ATOM 2705 N N . SER A 1 354 ? 11.930 -16.086 40.020 1.00 35.50 354 SER A N 1
ATOM 2706 C CA . SER A 1 354 ? 11.242 -16.516 38.807 1.00 35.50 354 SER A CA 1
ATOM 2707 C C . SER A 1 354 ? 10.045 -17.411 39.150 1.00 35.50 354 SER A C 1
ATOM 2709 O O . SER A 1 354 ? 10.198 -18.613 39.361 1.00 35.50 354 SER A O 1
ATOM 2711 N N . ASN A 1 355 ? 8.842 -16.841 39.137 1.00 41.06 355 ASN A N 1
ATOM 2712 C CA . ASN A 1 355 ? 7.602 -17.604 39.030 1.00 41.06 355 ASN A CA 1
ATOM 2713 C C . ASN A 1 355 ? 6.629 -16.878 38.090 1.00 41.06 355 ASN A C 1
ATOM 2715 O O . ASN A 1 355 ? 5.795 -16.083 38.519 1.00 41.06 355 ASN A O 1
ATOM 2719 N N . ARG A 1 356 ? 6.754 -17.124 36.779 1.00 37.22 356 ARG A N 1
ATOM 2720 C CA . ARG A 1 356 ? 5.730 -16.781 35.775 1.00 37.22 356 ARG A CA 1
ATOM 2721 C C . ARG A 1 356 ? 5.881 -17.658 34.534 1.00 37.22 356 ARG A C 1
ATOM 2723 O O . ARG A 1 356 ? 6.516 -17.293 33.552 1.00 37.22 356 ARG A O 1
ATOM 2730 N N . THR A 1 357 ? 5.224 -18.807 34.573 1.00 43.06 357 THR A N 1
ATOM 2731 C CA . THR A 1 357 ? 5.112 -19.732 33.442 1.00 43.06 357 THR A CA 1
ATOM 2732 C C . THR A 1 357 ? 3.632 -19.868 33.101 1.00 43.06 357 THR A C 1
ATOM 2734 O O . THR A 1 357 ? 3.032 -20.845 33.526 1.00 43.06 357 THR A O 1
ATOM 2737 N N . THR A 1 358 ? 2.991 -18.881 32.438 1.00 40.81 358 THR A N 1
ATOM 2738 C CA . THR A 1 358 ? 1.655 -19.093 31.795 1.00 40.81 358 THR A CA 1
ATOM 2739 C C . THR A 1 358 ? 1.062 -17.990 30.884 1.00 40.81 358 THR A C 1
ATOM 2741 O O . THR A 1 358 ? -0.103 -18.103 30.519 1.00 40.81 358 THR A O 1
ATOM 2744 N N . THR A 1 359 ? 1.786 -16.963 30.411 1.00 38.50 359 THR A N 1
ATOM 2745 C CA . THR A 1 359 ? 1.188 -15.923 29.517 1.00 38.50 359 THR A CA 1
ATOM 2746 C C . THR A 1 359 ? 1.852 -15.756 28.142 1.00 38.50 359 THR A C 1
ATOM 2748 O O . THR A 1 359 ? 1.567 -14.805 27.422 1.00 38.50 359 THR A O 1
ATOM 2751 N N . SER A 1 360 ? 2.678 -16.714 27.707 1.00 40.38 360 SER A N 1
ATOM 2752 C CA . SER A 1 360 ? 3.436 -16.619 26.442 1.00 40.38 360 SER A CA 1
ATOM 2753 C C . SER A 1 360 ? 2.674 -17.024 25.160 1.00 40.38 360 SER A C 1
ATOM 2755 O O . SER A 1 360 ? 3.229 -16.902 24.070 1.00 40.38 360 SER A O 1
ATOM 2757 N N . ALA A 1 361 ? 1.435 -17.521 25.231 1.00 44.28 361 ALA A N 1
ATOM 2758 C CA . ALA A 1 361 ? 0.806 -18.193 24.080 1.00 44.28 361 ALA A CA 1
ATOM 2759 C C . ALA A 1 361 ? 0.131 -17.267 23.042 1.00 44.28 361 ALA A C 1
ATOM 2761 O O . ALA A 1 361 ? -0.134 -17.705 21.928 1.00 44.28 361 ALA A O 1
ATOM 2762 N N . LEU A 1 362 ? -0.140 -15.995 23.362 1.00 46.84 362 LEU A N 1
ATOM 2763 C CA . LEU A 1 362 ? -0.838 -15.070 22.447 1.00 46.84 362 LEU A CA 1
ATOM 2764 C C . LEU A 1 362 ? 0.086 -14.065 21.738 1.00 46.84 362 LEU A C 1
ATOM 2766 O O . LEU A 1 362 ? -0.291 -13.524 20.699 1.00 46.84 362 LEU A O 1
ATOM 2770 N N . ALA A 1 363 ? 1.301 -13.842 22.248 1.00 43.28 363 ALA A N 1
ATOM 2771 C CA . ALA A 1 363 ? 2.204 -12.803 21.743 1.00 43.28 363 ALA A CA 1
ATOM 2772 C C . ALA A 1 363 ? 3.025 -13.211 20.499 1.00 43.28 363 ALA A C 1
ATOM 2774 O O . ALA A 1 363 ? 3.554 -12.345 19.814 1.00 43.28 363 ALA A O 1
ATOM 2775 N N . SER A 1 364 ? 3.101 -14.501 20.145 1.00 44.81 364 SER A N 1
ATOM 2776 C CA . SER A 1 364 ? 3.939 -14.987 19.030 1.00 44.81 364 SER A CA 1
ATOM 2777 C C . SER A 1 364 ? 3.185 -15.296 17.730 1.00 44.81 364 SER A C 1
ATOM 2779 O O . SER A 1 364 ? 3.791 -15.754 16.764 1.00 44.81 364 SER A O 1
ATOM 2781 N N . SER A 1 365 ? 1.875 -15.050 17.665 1.00 51.94 365 SER A N 1
ATOM 2782 C CA . SER A 1 365 ? 1.023 -15.574 16.587 1.00 51.94 365 SER A CA 1
ATOM 2783 C C . SER A 1 365 ? 0.981 -14.733 15.306 1.00 51.94 365 SER A C 1
ATOM 2785 O O . SER A 1 365 ? 0.071 -14.923 14.497 1.00 51.94 365 SER A O 1
ATOM 2787 N N . TRP A 1 366 ? 1.967 -13.853 15.044 1.00 59.69 366 TRP A N 1
ATOM 2788 C CA . TRP A 1 366 ? 2.172 -13.468 13.641 1.00 59.69 366 TRP A CA 1
ATOM 2789 C C . TRP A 1 366 ? 2.436 -14.778 12.908 1.00 59.69 366 TRP A C 1
ATOM 2791 O O . TRP A 1 366 ? 3.327 -15.494 13.353 1.00 59.69 366 TRP A O 1
ATOM 2801 N N . PRO A 1 367 ? 1.630 -15.166 11.912 1.00 56.41 367 PRO A N 1
ATOM 2802 C CA . PRO A 1 367 ? 1.555 -16.555 11.484 1.00 56.41 367 PRO A CA 1
ATOM 2803 C C . PRO A 1 367 ? 2.882 -17.016 10.865 1.00 56.41 367 PRO A C 1
ATOM 2805 O O . PRO A 1 367 ? 3.082 -16.966 9.655 1.00 56.41 367 PRO A O 1
ATOM 2808 N N . GLN A 1 368 ? 3.802 -17.479 11.716 1.00 53.53 368 GLN A N 1
ATOM 2809 C CA . GLN A 1 368 ? 5.128 -17.970 11.343 1.00 53.53 368 GLN A CA 1
ATOM 2810 C C . GLN A 1 368 ? 5.027 -19.294 10.572 1.00 53.53 368 GLN A C 1
ATOM 2812 O O . GLN A 1 368 ? 5.996 -19.734 9.964 1.00 53.53 368 GLN A O 1
ATOM 2817 N N . THR A 1 369 ? 3.845 -19.914 10.580 1.00 48.81 369 THR A N 1
ATOM 2818 C CA . THR A 1 369 ? 3.561 -21.243 10.038 1.00 48.81 369 THR A CA 1
ATOM 2819 C C . THR A 1 369 ? 2.563 -21.241 8.886 1.00 48.81 369 THR A C 1
ATOM 2821 O O . THR A 1 369 ? 2.093 -22.312 8.509 1.00 48.81 369 THR A O 1
ATOM 2824 N N . LEU A 1 370 ? 2.250 -20.090 8.272 1.00 53.81 370 LEU A N 1
ATOM 2825 C CA . LEU A 1 370 ? 1.578 -20.119 6.970 1.00 53.81 370 LEU A CA 1
ATOM 2826 C C . LEU A 1 370 ? 2.539 -20.741 5.959 1.00 53.81 370 LEU A C 1
ATOM 2828 O O . LEU A 1 370 ? 3.403 -20.067 5.398 1.00 53.81 370 LEU A O 1
ATOM 2832 N N . SER A 1 371 ? 2.413 -22.055 5.788 1.00 53.19 371 SER A N 1
ATOM 2833 C CA . SER A 1 371 ? 3.194 -22.856 4.866 1.00 53.19 371 SER A CA 1
ATOM 2834 C C . SER A 1 371 ? 2.997 -22.303 3.457 1.00 53.19 371 SER A C 1
ATOM 2836 O O . SER A 1 371 ? 2.001 -22.575 2.797 1.00 53.19 371 SER A O 1
ATOM 2838 N N . VAL A 1 372 ? 3.962 -21.491 3.036 1.00 52.94 372 VAL A N 1
ATOM 2839 C CA . VAL A 1 372 ? 4.263 -21.115 1.656 1.00 52.94 372 VAL A CA 1
ATOM 2840 C C . VAL A 1 372 ? 3.085 -20.505 0.886 1.00 52.94 372 VAL A C 1
ATOM 2842 O O . VAL A 1 372 ? 2.404 -21.181 0.125 1.00 52.94 372 VAL A O 1
ATOM 2845 N N . ALA A 1 373 ? 2.924 -19.186 1.036 1.00 58.66 373 ALA A N 1
ATOM 2846 C CA . ALA A 1 373 ? 2.731 -18.227 -0.060 1.00 58.66 373 ALA A CA 1
ATOM 2847 C C . ALA A 1 373 ? 2.052 -18.756 -1.344 1.00 58.66 373 ALA A C 1
ATOM 2849 O O . ALA A 1 373 ? 2.614 -18.676 -2.436 1.00 58.66 373 ALA A O 1
ATOM 2850 N N . TRP A 1 374 ? 0.834 -19.281 -1.241 1.00 70.56 374 TRP A N 1
ATOM 2851 C CA . TRP A 1 374 ? -0.063 -19.403 -2.387 1.00 70.56 374 TRP A CA 1
ATOM 2852 C C . TRP A 1 374 ? -0.493 -17.976 -2.755 1.00 70.56 374 TRP A C 1
ATOM 2854 O O . TRP A 1 374 ? -0.984 -17.292 -1.853 1.00 70.56 374 TRP A O 1
ATOM 2864 N N . PRO A 1 375 ? -0.264 -17.453 -3.980 1.00 89.75 375 PRO A N 1
ATOM 2865 C CA . PRO A 1 375 ? 0.052 -18.113 -5.256 1.00 89.75 375 PRO A CA 1
ATOM 2866 C C . PRO A 1 375 ? 1.519 -18.021 -5.760 1.00 89.75 375 PRO A C 1
ATOM 2868 O O . PRO A 1 375 ? 1.786 -18.338 -6.912 1.00 89.75 375 PRO A O 1
ATOM 2871 N N . P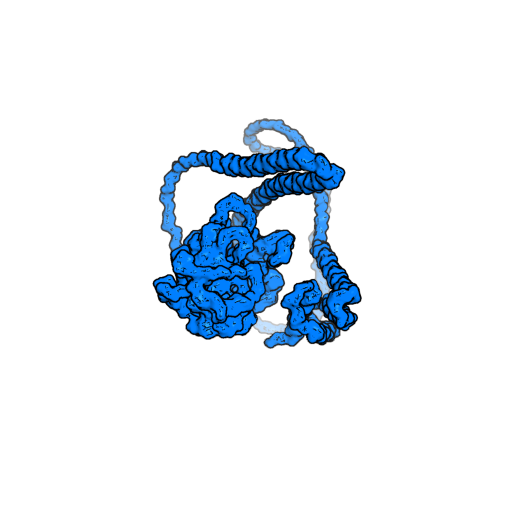HE A 1 376 ? 2.495 -17.582 -4.961 1.00 94.75 376 PHE A N 1
ATOM 2872 C CA . PHE A 1 376 ? 3.867 -17.299 -5.429 1.00 94.75 376 PHE A CA 1
ATOM 2873 C C . PHE A 1 376 ? 4.889 -18.432 -5.245 1.00 94.75 376 PHE A C 1
ATOM 2875 O O . PHE A 1 376 ? 6.064 -18.247 -5.564 1.00 94.75 376 PHE A O 1
ATOM 2882 N N . SER A 1 377 ? 4.489 -19.609 -4.759 1.00 94.00 377 SER A N 1
ATOM 2883 C CA . SER A 1 377 ? 5.408 -20.719 -4.449 1.00 94.00 377 SER A CA 1
ATOM 2884 C C . SER A 1 377 ? 6.310 -21.129 -5.626 1.00 94.00 377 SER A C 1
ATOM 2886 O O . SER A 1 377 ? 7.514 -21.324 -5.448 1.00 94.00 377 SER A O 1
ATOM 2888 N N . ARG A 1 378 ? 5.766 -21.186 -6.849 1.00 95.94 378 ARG A N 1
ATOM 2889 C CA . ARG A 1 378 ? 6.540 -21.498 -8.065 1.00 95.94 378 ARG A CA 1
ATOM 2890 C C . ARG A 1 378 ? 7.558 -20.412 -8.401 1.00 95.94 378 ARG A C 1
ATOM 2892 O O . ARG A 1 378 ? 8.677 -20.724 -8.797 1.00 95.94 378 ARG A O 1
ATOM 2899 N N . TYR A 1 379 ? 7.187 -19.146 -8.222 1.00 97.38 379 TYR A N 1
ATOM 2900 C CA . TYR A 1 379 ? 8.103 -18.034 -8.452 1.00 97.38 379 TYR A CA 1
ATOM 2901 C C . TYR A 1 379 ? 9.212 -17.979 -7.396 1.00 97.38 379 TYR A C 1
ATOM 2903 O O . TYR A 1 379 ? 10.353 -17.676 -7.726 1.00 97.38 379 TYR A O 1
ATOM 2911 N N . VAL A 1 380 ? 8.916 -18.329 -6.140 1.00 96.69 380 VAL A N 1
ATOM 2912 C CA . VAL A 1 380 ? 9.933 -18.465 -5.085 1.00 96.69 380 VAL A CA 1
ATOM 2913 C C . VAL A 1 380 ? 10.983 -19.516 -5.465 1.00 96.69 380 VAL A C 1
ATOM 2915 O O . VAL A 1 380 ? 12.179 -19.248 -5.350 1.00 96.69 380 VAL A O 1
ATOM 2918 N N . ALA A 1 381 ? 10.559 -20.677 -5.978 1.00 95.94 381 ALA A N 1
ATOM 2919 C CA . ALA A 1 381 ? 11.480 -21.707 -6.466 1.00 95.94 381 ALA A CA 1
ATOM 2920 C C . ALA A 1 381 ? 12.327 -21.208 -7.653 1.00 95.94 381 ALA A C 1
ATOM 2922 O O . ALA A 1 381 ? 13.553 -21.322 -7.628 1.00 95.94 381 ALA A O 1
ATOM 2923 N N . PHE A 1 382 ? 11.684 -20.576 -8.641 1.00 97.31 382 PHE A N 1
ATOM 2924 C CA . PHE A 1 382 ? 12.361 -19.939 -9.775 1.00 97.31 382 PHE A CA 1
ATOM 2925 C C . PHE A 1 382 ? 13.400 -18.902 -9.324 1.00 97.31 382 PHE A C 1
ATOM 2927 O O . PHE A 1 382 ? 14.527 -18.889 -9.817 1.00 97.31 382 PHE A O 1
ATOM 2934 N N . HIS A 1 383 ? 13.047 -18.044 -8.365 1.00 97.25 383 HIS A N 1
ATOM 2935 C CA . HIS A 1 383 ? 13.932 -17.013 -7.829 1.00 97.25 383 HIS A CA 1
ATOM 2936 C C . HIS A 1 383 ? 15.174 -17.632 -7.183 1.00 97.25 383 HIS A C 1
ATOM 2938 O O . HIS A 1 383 ? 16.298 -17.244 -7.510 1.00 97.25 383 HIS A O 1
ATOM 2944 N N . ALA A 1 384 ? 14.983 -18.640 -6.327 1.00 96.00 384 ALA A N 1
ATOM 2945 C CA . ALA A 1 384 ? 16.069 -19.328 -5.640 1.00 96.00 384 ALA A CA 1
ATOM 2946 C C . ALA A 1 384 ? 17.063 -19.986 -6.613 1.00 96.00 384 ALA A C 1
ATOM 2948 O O . ALA A 1 384 ? 18.272 -19.887 -6.392 1.00 96.00 384 ALA A O 1
ATOM 2949 N N . GLU A 1 385 ? 16.558 -20.608 -7.683 1.00 96.56 385 GLU A N 1
ATOM 2950 C CA . GLU A 1 385 ? 17.356 -21.227 -8.748 1.00 96.56 385 GLU A CA 1
ATOM 2951 C C . GLU A 1 385 ? 18.117 -20.176 -9.570 1.00 96.56 385 GLU A C 1
ATOM 2953 O O . GLU A 1 385 ? 19.319 -20.303 -9.810 1.00 96.56 385 GLU A O 1
ATOM 2958 N N . ARG A 1 386 ? 17.430 -19.109 -10.000 1.00 96.94 386 ARG A N 1
ATOM 2959 C CA . ARG A 1 386 ? 17.972 -18.169 -10.987 1.00 96.94 386 ARG A CA 1
ATOM 2960 C C . ARG A 1 386 ? 18.849 -17.077 -10.405 1.00 96.94 386 ARG A C 1
ATOM 2962 O O . ARG A 1 386 ? 19.734 -16.619 -11.112 1.00 96.94 386 ARG A O 1
ATOM 2969 N N . ARG A 1 387 ? 18.689 -16.676 -9.143 1.00 94.88 387 ARG A N 1
ATOM 2970 C CA . ARG A 1 387 ? 19.423 -15.532 -8.554 1.00 94.88 387 ARG A CA 1
ATOM 2971 C C . ARG A 1 387 ? 20.953 -15.643 -8.539 1.00 94.88 387 ARG A C 1
ATOM 2973 O O . ARG A 1 387 ? 21.617 -14.657 -8.257 1.00 94.88 387 ARG A O 1
ATOM 2980 N N . ARG A 1 388 ? 21.515 -16.831 -8.786 1.00 91.19 388 ARG A N 1
ATOM 2981 C CA . ARG A 1 388 ? 22.969 -17.069 -8.887 1.00 91.19 388 ARG A CA 1
ATOM 2982 C C . ARG A 1 388 ? 23.409 -17.522 -10.281 1.00 91.19 388 ARG A C 1
ATOM 2984 O O . ARG A 1 388 ? 24.575 -17.852 -10.471 1.00 91.19 388 ARG A O 1
ATOM 2991 N N . ALA A 1 389 ? 22.492 -17.586 -11.244 1.00 93.75 389 ALA A N 1
ATOM 2992 C CA . ALA A 1 389 ? 22.813 -18.028 -12.591 1.00 93.75 389 ALA A CA 1
ATOM 2993 C C . ALA A 1 389 ? 23.558 -16.916 -13.361 1.00 93.75 389 ALA A C 1
ATOM 2995 O O . ALA A 1 389 ? 23.171 -15.750 -13.268 1.00 93.75 389 ALA A O 1
ATOM 2996 N N . PRO A 1 390 ? 24.572 -17.251 -14.181 1.00 89.88 390 PRO A N 1
ATOM 2997 C CA . PRO A 1 390 ? 25.401 -16.269 -14.897 1.00 89.88 390 PRO A CA 1
ATOM 2998 C C . PRO A 1 390 ? 24.629 -15.438 -15.937 1.00 89.88 390 PRO A C 1
ATOM 3000 O O . PRO A 1 390 ? 25.072 -14.365 -16.332 1.00 89.88 390 PRO A O 1
ATOM 3003 N N . HIS A 1 391 ? 23.462 -15.921 -16.371 1.00 92.62 391 HIS A N 1
ATOM 3004 C CA . HIS A 1 391 ? 22.588 -15.255 -17.344 1.00 92.62 391 HIS A CA 1
ATOM 3005 C C . HIS A 1 391 ? 21.220 -14.909 -16.749 1.00 92.62 391 HIS A C 1
ATOM 3007 O O . HIS A 1 391 ? 20.213 -14.846 -17.456 1.00 92.62 391 HIS A O 1
ATOM 3013 N N . ALA A 1 392 ? 21.156 -14.753 -15.428 1.00 95.44 392 ALA A N 1
ATOM 3014 C CA . ALA A 1 392 ? 19.940 -14.315 -14.774 1.00 95.44 392 ALA A CA 1
ATOM 3015 C C . ALA A 1 392 ? 19.572 -12.898 -15.224 1.00 95.44 392 ALA A C 1
ATOM 3017 O O . ALA A 1 392 ? 20.423 -12.020 -15.349 1.00 95.44 392 ALA A O 1
ATOM 3018 N N . ARG A 1 393 ? 18.278 -12.680 -15.450 1.00 96.75 393 ARG A N 1
ATOM 3019 C CA . ARG A 1 393 ? 17.722 -11.348 -15.671 1.00 96.75 393 ARG A CA 1
ATOM 3020 C C . ARG A 1 393 ? 17.167 -10.841 -14.356 1.00 96.75 393 ARG A C 1
ATOM 3022 O O . ARG A 1 393 ? 16.464 -11.585 -13.680 1.00 96.75 393 ARG A O 1
ATOM 3029 N N . TYR A 1 394 ? 17.423 -9.588 -14.024 1.00 97.31 394 TYR A N 1
ATOM 3030 C CA . TYR A 1 394 ? 17.029 -8.995 -12.754 1.00 97.31 394 TYR A CA 1
ATOM 3031 C C . TYR A 1 394 ? 16.021 -7.871 -12.957 1.00 97.31 394 TYR A C 1
ATOM 3033 O O . TYR A 1 394 ? 16.036 -7.160 -13.970 1.00 97.31 394 TYR A O 1
ATOM 3041 N N . LEU A 1 395 ? 15.150 -7.715 -11.965 1.00 97.25 395 LEU A N 1
ATOM 3042 C CA . LEU A 1 395 ? 14.343 -6.526 -11.759 1.00 97.25 395 LEU A CA 1
ATOM 3043 C C . LEU A 1 395 ? 14.616 -6.016 -10.346 1.00 97.25 395 LEU A C 1
ATOM 3045 O O . LEU A 1 395 ? 14.312 -6.689 -9.363 1.00 97.25 395 LEU A O 1
ATOM 3049 N N . VAL A 1 396 ? 15.193 -4.824 -10.261 1.00 96.44 396 VAL A N 1
ATOM 3050 C CA . VAL A 1 396 ? 15.570 -4.182 -9.003 1.00 96.44 396 VAL A CA 1
ATOM 3051 C C . VAL A 1 396 ? 14.568 -3.074 -8.719 1.00 96.44 396 VAL A C 1
ATOM 3053 O O . VAL A 1 396 ? 14.507 -2.092 -9.460 1.00 96.44 396 VAL A O 1
ATOM 3056 N N . TRP A 1 397 ? 13.775 -3.197 -7.655 1.00 95.19 397 TRP A N 1
ATOM 3057 C CA . TRP A 1 397 ? 13.067 -2.025 -7.145 1.00 95.19 397 TRP A CA 1
ATOM 3058 C C . TRP A 1 397 ? 14.067 -1.142 -6.412 1.00 95.19 397 TRP A C 1
ATOM 3060 O O . TRP A 1 397 ? 14.758 -1.620 -5.516 1.00 95.19 397 TRP A O 1
ATOM 3070 N N . GLN A 1 398 ? 14.137 0.134 -6.778 1.00 92.75 398 GLN A N 1
ATOM 3071 C CA . GLN A 1 398 ? 15.052 1.076 -6.149 1.00 92.75 398 GLN A CA 1
ATOM 3072 C C . GLN A 1 398 ? 14.306 2.301 -5.644 1.00 92.75 398 GLN A C 1
ATOM 3074 O O . GLN A 1 398 ? 13.510 2.911 -6.366 1.00 92.75 398 GLN A O 1
ATOM 3079 N N . CYS A 1 399 ? 14.642 2.719 -4.429 1.00 89.19 399 CYS A N 1
ATOM 3080 C CA . CYS A 1 399 ? 14.247 4.021 -3.924 1.00 89.19 399 CYS A CA 1
ATOM 3081 C C . CYS A 1 399 ? 15.486 4.854 -3.574 1.00 89.19 399 CYS A C 1
ATOM 3083 O O . CYS A 1 399 ? 16.055 4.679 -2.499 1.00 89.19 399 CYS A O 1
ATOM 3085 N N . PRO A 1 400 ? 15.940 5.744 -4.475 1.00 85.25 400 PRO A N 1
ATOM 3086 C CA . PRO A 1 400 ? 17.147 6.522 -4.235 1.00 85.25 400 PRO A CA 1
ATOM 3087 C C . PRO A 1 400 ? 16.954 7.500 -3.072 1.00 85.25 400 PRO A C 1
ATOM 3089 O O . PRO A 1 400 ? 15.867 8.059 -2.901 1.00 85.25 400 PRO A O 1
ATOM 3092 N N . ALA A 1 401 ? 18.036 7.757 -2.334 1.00 75.62 401 ALA A N 1
ATOM 3093 C CA . ALA A 1 401 ? 18.074 8.813 -1.330 1.00 75.62 401 ALA A CA 1
ATOM 3094 C C . ALA A 1 401 ? 17.710 10.167 -1.964 1.00 75.62 401 ALA A C 1
ATOM 3096 O O . ALA A 1 401 ? 18.139 10.490 -3.075 1.00 75.62 401 ALA A O 1
ATOM 3097 N N . GLY A 1 402 ? 16.917 10.963 -1.250 1.00 70.62 402 GLY A N 1
ATOM 3098 C CA . GLY A 1 402 ? 16.476 12.273 -1.710 1.00 70.62 402 GLY A CA 1
ATOM 3099 C C . GLY A 1 402 ? 14.971 12.469 -1.592 1.00 70.62 402 GLY A C 1
ATOM 3100 O O . GLY A 1 402 ? 14.159 11.552 -1.723 1.00 70.62 402 GLY A O 1
ATOM 3101 N N . ILE A 1 403 ? 14.610 13.714 -1.319 1.00 52.75 403 ILE A N 1
ATOM 3102 C CA . ILE A 1 403 ? 13.259 14.115 -0.960 1.00 52.75 403 ILE A CA 1
ATOM 3103 C C . ILE A 1 403 ? 12.361 13.936 -2.207 1.00 52.75 403 ILE A C 1
ATOM 3105 O O . ILE A 1 403 ? 12.732 14.337 -3.313 1.00 52.75 403 ILE A O 1
ATOM 3109 N N . TRP A 1 404 ? 11.189 13.311 -2.033 1.00 59.72 404 TRP A N 1
ATOM 3110 C CA . TRP A 1 404 ? 10.029 13.301 -2.954 1.00 59.72 404 TRP A CA 1
ATOM 3111 C C . TRP A 1 404 ? 9.829 12.176 -3.993 1.00 59.72 404 TRP A C 1
ATOM 3113 O O . TRP A 1 404 ? 8.826 12.248 -4.703 1.00 59.72 404 TRP A O 1
ATOM 3123 N N . LYS A 1 405 ? 10.678 11.145 -4.152 1.00 68.00 405 LYS A N 1
ATOM 3124 C CA . LYS A 1 405 ? 10.460 10.167 -5.259 1.00 68.00 405 LYS A CA 1
ATOM 3125 C C . LYS A 1 405 ? 9.683 8.894 -4.914 1.00 68.00 405 LYS A C 1
ATOM 3127 O O . LYS A 1 405 ? 8.986 8.401 -5.794 1.00 68.00 405 LYS A O 1
ATOM 3132 N N . CYS A 1 406 ? 9.751 8.384 -3.684 1.00 79.31 406 CYS A N 1
ATOM 3133 C CA . CYS A 1 406 ? 9.125 7.091 -3.347 1.00 79.31 406 CYS A CA 1
ATOM 3134 C C . CYS A 1 406 ? 7.978 7.175 -2.334 1.00 79.31 406 CYS A C 1
ATOM 3136 O O . CYS A 1 406 ? 7.404 6.145 -1.994 1.00 79.31 406 CYS A O 1
ATOM 3138 N N . GLY A 1 407 ? 7.650 8.380 -1.858 1.00 84.69 407 GLY A N 1
ATOM 3139 C CA . GLY A 1 407 ? 6.588 8.598 -0.876 1.00 84.69 407 GLY A CA 1
ATOM 3140 C C . GLY A 1 407 ? 6.869 7.988 0.505 1.00 84.69 407 GLY A C 1
ATOM 3141 O O . GLY A 1 407 ? 8.012 7.685 0.855 1.00 84.69 407 GLY A O 1
ATOM 3142 N N . GLY A 1 408 ? 5.809 7.849 1.305 1.00 85.62 408 GLY A N 1
ATOM 3143 C CA . GLY A 1 408 ? 5.868 7.286 2.658 1.00 85.62 408 GLY A CA 1
ATOM 3144 C C . GLY A 1 408 ? 6.037 5.761 2.676 1.00 85.62 408 GLY A C 1
ATOM 3145 O O . GLY A 1 408 ? 6.253 5.123 1.649 1.00 85.62 408 GLY A O 1
ATOM 3146 N N . ILE A 1 409 ? 5.922 5.135 3.852 1.00 87.94 409 ILE A N 1
ATOM 3147 C CA . ILE A 1 409 ? 6.009 3.663 3.984 1.00 87.94 409 ILE A CA 1
ATOM 3148 C C . ILE A 1 409 ? 4.952 2.952 3.127 1.00 87.94 409 ILE A C 1
ATOM 3150 O O . ILE A 1 409 ? 5.288 2.029 2.388 1.00 87.94 409 ILE A O 1
ATOM 3154 N N . GLY A 1 410 ? 3.699 3.418 3.163 1.00 89.19 410 GLY A N 1
ATOM 3155 C CA . GLY A 1 410 ? 2.623 2.837 2.353 1.00 89.19 410 GLY A CA 1
ATOM 3156 C C . GLY A 1 410 ? 2.876 2.946 0.845 1.00 89.19 410 GLY A C 1
ATOM 3157 O O . GLY A 1 410 ? 2.569 2.028 0.093 1.00 89.19 410 GLY A O 1
ATOM 3158 N N . ASP A 1 411 ? 3.484 4.040 0.392 1.00 88.19 411 ASP A N 1
ATOM 3159 C CA . ASP A 1 411 ? 3.855 4.239 -1.013 1.00 88.19 411 ASP A CA 1
ATOM 3160 C C . ASP A 1 411 ? 5.002 3.317 -1.435 1.00 88.19 411 ASP A C 1
ATOM 3162 O O . ASP A 1 411 ? 4.908 2.627 -2.451 1.00 88.19 411 ASP A O 1
ATOM 3166 N N . ARG A 1 412 ? 6.053 3.236 -0.612 1.00 90.62 412 ARG A N 1
ATOM 3167 C CA . ARG A 1 412 ? 7.200 2.346 -0.835 1.00 90.62 412 ARG A CA 1
ATOM 3168 C C . ARG A 1 412 ? 6.777 0.881 -0.891 1.00 90.62 412 ARG A C 1
ATOM 3170 O O . ARG A 1 412 ? 7.145 0.184 -1.829 1.00 90.62 412 ARG A O 1
ATOM 3177 N N . ALA A 1 413 ? 5.963 0.426 0.060 1.00 92.00 413 ALA A N 1
ATOM 3178 C CA . ALA A 1 413 ? 5.474 -0.951 0.098 1.00 92.00 413 ALA A CA 1
ATOM 3179 C C . ALA A 1 413 ? 4.681 -1.324 -1.162 1.00 92.00 413 ALA A C 1
ATOM 3181 O O . ALA A 1 413 ? 4.876 -2.397 -1.732 1.00 92.00 413 ALA A O 1
ATOM 3182 N N . ARG A 1 414 ? 3.829 -0.415 -1.645 1.00 90.69 414 ARG A N 1
ATOM 3183 C CA . ARG A 1 414 ? 3.082 -0.619 -2.891 1.00 90.69 414 ARG A CA 1
ATOM 3184 C C . ARG A 1 414 ? 3.993 -0.611 -4.110 1.00 90.69 414 ARG A C 1
ATOM 3186 O O . ARG A 1 414 ? 3.849 -1.464 -4.976 1.00 90.69 414 ARG A O 1
ATOM 3193 N N . GLY A 1 415 ? 4.975 0.282 -4.145 1.00 91.81 415 GLY A N 1
ATOM 3194 C CA . GLY A 1 415 ? 5.983 0.284 -5.198 1.00 91.81 415 GLY A CA 1
ATOM 3195 C C . GLY A 1 415 ? 6.788 -1.019 -5.265 1.00 91.81 415 GLY A C 1
ATOM 3196 O O . GLY A 1 415 ? 7.015 -1.546 -6.354 1.00 91.81 415 GLY A O 1
ATOM 3197 N N . ILE A 1 416 ? 7.157 -1.571 -4.106 1.00 94.62 416 ILE A N 1
ATOM 3198 C CA . ILE A 1 416 ? 7.829 -2.871 -3.987 1.00 94.62 416 ILE A CA 1
ATOM 3199 C C . ILE A 1 416 ? 6.935 -3.985 -4.540 1.00 94.62 416 ILE A C 1
ATOM 3201 O O . ILE A 1 416 ? 7.386 -4.777 -5.361 1.00 94.62 416 ILE A O 1
ATOM 3205 N N . VAL A 1 417 ? 5.663 -4.032 -4.138 1.00 94.50 417 VAL A N 1
ATOM 3206 C CA . VAL A 1 417 ? 4.709 -5.062 -4.589 1.00 94.50 417 VAL A CA 1
ATOM 3207 C C . VAL A 1 417 ? 4.437 -4.954 -6.088 1.00 94.50 417 VAL A C 1
ATOM 3209 O O . VAL A 1 417 ? 4.415 -5.968 -6.781 1.00 94.50 417 VAL A O 1
ATOM 3212 N N . TYR A 1 418 ? 4.319 -3.733 -6.612 1.00 93.62 418 TYR A N 1
ATOM 3213 C CA . TYR A 1 418 ? 4.233 -3.479 -8.047 1.00 93.62 418 TYR A CA 1
ATOM 3214 C C . TYR A 1 418 ? 5.424 -4.080 -8.797 1.00 93.62 418 TYR A C 1
ATOM 3216 O O . TYR A 1 418 ? 5.252 -4.828 -9.758 1.00 93.62 418 TYR A O 1
ATOM 3224 N N . ALA A 1 419 ? 6.638 -3.753 -8.352 1.00 95.00 419 ALA A N 1
ATOM 3225 C CA . ALA A 1 419 ? 7.861 -4.203 -8.997 1.00 95.00 419 ALA A CA 1
ATOM 3226 C C . ALA A 1 419 ? 8.054 -5.720 -8.866 1.00 95.00 419 ALA A C 1
ATOM 3228 O O . ALA A 1 419 ? 8.504 -6.358 -9.814 1.00 95.00 419 ALA A O 1
ATOM 3229 N N . PHE A 1 420 ? 7.644 -6.309 -7.742 1.00 97.06 420 PHE A N 1
ATOM 3230 C CA . PHE A 1 420 ? 7.624 -7.754 -7.556 1.00 97.06 420 PHE A CA 1
ATOM 3231 C C . PHE A 1 420 ? 6.695 -8.440 -8.559 1.00 97.06 420 PHE A C 1
ATOM 3233 O O . PHE A 1 420 ? 7.136 -9.340 -9.266 1.00 97.06 420 PHE A O 1
ATOM 3240 N N . LEU A 1 421 ? 5.445 -7.986 -8.693 1.00 95.69 421 LEU A N 1
ATOM 3241 C CA . LEU A 1 421 ? 4.508 -8.551 -9.670 1.00 95.69 421 LEU A CA 1
ATOM 3242 C C . LEU A 1 421 ? 5.010 -8.384 -11.106 1.00 95.69 421 LEU A C 1
ATOM 3244 O O . LEU A 1 421 ? 4.870 -9.299 -11.914 1.00 95.69 421 LEU A O 1
ATOM 3248 N N . LEU A 1 422 ? 5.653 -7.257 -11.416 1.00 95.00 422 LEU A N 1
ATOM 3249 C CA . LEU A 1 422 ? 6.292 -7.052 -12.713 1.00 95.00 422 LEU A CA 1
ATOM 3250 C C . LEU A 1 422 ? 7.466 -8.022 -12.938 1.00 95.00 422 LEU A C 1
ATOM 3252 O O . LEU A 1 422 ? 7.656 -8.500 -14.053 1.00 95.00 422 LEU A O 1
ATOM 3256 N N . ALA A 1 423 ? 8.236 -8.351 -11.898 1.00 97.06 423 ALA A N 1
ATOM 3257 C CA . ALA A 1 423 ? 9.324 -9.326 -11.981 1.00 97.06 423 ALA A CA 1
ATOM 3258 C C . ALA A 1 423 ? 8.796 -10.748 -12.224 1.00 97.06 423 ALA A C 1
ATOM 3260 O O . ALA A 1 423 ? 9.350 -11.469 -13.053 1.00 97.06 423 ALA A O 1
ATOM 3261 N N . VAL A 1 424 ? 7.673 -11.107 -11.589 1.00 97.25 424 VAL A N 1
ATOM 3262 C CA . VAL A 1 424 ? 6.940 -12.355 -11.863 1.00 97.25 424 VAL A CA 1
ATOM 3263 C C . VAL A 1 424 ? 6.475 -12.392 -13.318 1.00 97.25 424 VAL A C 1
ATOM 3265 O O . VAL A 1 424 ? 6.795 -13.327 -14.046 1.00 97.25 424 VAL A O 1
ATOM 3268 N N . ALA A 1 425 ? 5.788 -11.343 -13.767 1.00 95.69 425 ALA A N 1
ATOM 3269 C CA . ALA A 1 425 ? 5.253 -11.224 -15.121 1.00 95.69 425 ALA A CA 1
ATOM 3270 C C . ALA A 1 425 ? 6.322 -11.240 -16.228 1.00 95.69 425 ALA A C 1
ATOM 3272 O O . ALA A 1 425 ? 6.017 -11.551 -17.376 1.00 95.69 425 ALA A O 1
ATOM 3273 N N . THR A 1 426 ? 7.568 -10.893 -15.901 1.00 95.69 426 THR A N 1
ATOM 3274 C CA . THR A 1 426 ? 8.679 -10.799 -16.865 1.00 95.69 426 THR A CA 1
ATOM 3275 C C . THR A 1 426 ? 9.740 -11.878 -16.666 1.00 95.69 426 THR A C 1
ATOM 3277 O O . THR A 1 426 ? 10.777 -11.849 -17.331 1.00 95.69 426 THR A O 1
ATOM 3280 N N . GLU A 1 427 ? 9.482 -12.842 -15.774 1.00 96.81 427 GLU A N 1
ATOM 3281 C CA . GLU A 1 427 ? 10.390 -13.944 -15.441 1.00 96.81 427 GLU A CA 1
ATOM 3282 C C . GLU A 1 427 ? 11.810 -13.431 -15.103 1.00 96.81 427 GLU A C 1
ATOM 3284 O O . GLU A 1 427 ? 12.814 -13.850 -15.693 1.00 96.81 427 GLU A O 1
ATOM 3289 N N . ARG A 1 428 ? 11.889 -12.462 -14.181 1.00 97.62 428 ARG A N 1
ATOM 3290 C CA . ARG A 1 428 ? 13.135 -11.847 -13.687 1.00 97.62 428 ARG A CA 1
ATOM 3291 C C . ARG A 1 428 ? 13.347 -12.167 -12.213 1.00 97.62 428 ARG A C 1
ATOM 3293 O O . ARG A 1 428 ? 12.394 -12.336 -11.475 1.00 97.62 428 ARG A O 1
ATOM 3300 N N . VAL A 1 429 ? 14.591 -12.205 -11.756 1.00 97.69 429 VAL A N 1
ATOM 3301 C CA . VAL A 1 429 ? 14.939 -12.277 -10.333 1.00 97.69 429 VAL A CA 1
ATOM 3302 C C . VAL A 1 429 ? 14.641 -10.922 -9.691 1.00 97.69 429 VAL A C 1
ATOM 3304 O O . VAL A 1 429 ? 15.201 -9.902 -10.092 1.00 97.69 429 VAL A O 1
ATOM 3307 N N . PHE A 1 430 ? 13.752 -10.908 -8.699 1.00 98.00 430 PHE A N 1
ATOM 3308 C CA . PHE A 1 430 ? 13.375 -9.691 -7.980 1.00 98.00 430 PHE A CA 1
ATOM 3309 C C . PHE A 1 430 ? 14.358 -9.351 -6.857 1.00 98.00 430 PHE A C 1
ATOM 3311 O O . PHE A 1 430 ? 14.648 -10.209 -6.022 1.00 98.00 430 PHE A O 1
ATOM 3318 N N . LEU A 1 431 ? 14.813 -8.099 -6.810 1.00 97.31 431 LEU A N 1
ATOM 3319 C CA . LEU A 1 431 ? 15.692 -7.551 -5.775 1.00 97.31 431 LEU A CA 1
ATOM 3320 C C . LEU A 1 431 ? 15.166 -6.199 -5.279 1.00 97.31 431 LEU A C 1
ATOM 3322 O O . LEU A 1 431 ? 14.430 -5.506 -5.989 1.00 97.31 431 LEU A O 1
ATOM 3326 N N . ILE A 1 432 ? 15.570 -5.813 -4.070 1.00 95.69 432 ILE A N 1
ATOM 3327 C CA . ILE A 1 432 ? 15.215 -4.526 -3.465 1.00 95.69 432 ILE A CA 1
ATOM 3328 C C . ILE A 1 432 ? 16.501 -3.787 -3.105 1.00 95.69 432 ILE A C 1
ATOM 3330 O O . ILE A 1 432 ? 17.247 -4.223 -2.234 1.00 95.69 432 ILE A O 1
ATOM 3334 N N . ASP A 1 433 ? 16.705 -2.634 -3.735 1.00 92.88 433 ASP A N 1
ATOM 3335 C CA . ASP A 1 433 ? 17.763 -1.685 -3.406 1.00 92.88 433 ASP A CA 1
ATOM 3336 C C . ASP A 1 433 ? 17.168 -0.475 -2.672 1.00 92.88 433 ASP A C 1
ATOM 3338 O O . ASP A 1 433 ? 16.656 0.477 -3.278 1.00 92.88 433 ASP A O 1
ATOM 3342 N N . LEU A 1 434 ? 17.193 -0.533 -1.339 1.00 88.62 434 LEU A N 1
ATOM 3343 C CA . LEU A 1 434 ? 16.857 0.602 -0.485 1.00 88.62 434 LEU A CA 1
ATOM 3344 C C . LEU A 1 434 ? 18.125 1.069 0.246 1.00 88.62 434 LEU A C 1
ATOM 3346 O O . LEU A 1 434 ? 18.445 0.501 1.294 1.00 88.62 434 LEU A O 1
ATOM 3350 N N . PRO A 1 435 ? 18.843 2.087 -0.270 1.00 80.75 435 PRO A N 1
ATOM 3351 C CA . PRO A 1 435 ? 19.972 2.678 0.438 1.00 80.75 435 PRO A CA 1
ATOM 3352 C C . PRO A 1 435 ? 19.541 3.221 1.808 1.00 80.75 435 PRO A C 1
ATOM 3354 O O . PRO A 1 435 ? 18.359 3.444 2.063 1.00 80.75 435 PRO A O 1
ATOM 3357 N N . ALA A 1 436 ? 20.515 3.480 2.682 1.00 75.06 436 ALA A N 1
ATOM 3358 C CA . ALA A 1 436 ? 20.315 3.749 4.109 1.00 75.06 436 ALA A CA 1
ATOM 3359 C C . ALA A 1 436 ? 19.411 4.946 4.484 1.00 75.06 436 ALA A C 1
ATOM 3361 O O . ALA A 1 436 ? 19.148 5.148 5.660 1.00 75.06 436 ALA A O 1
ATOM 3362 N N . ASN A 1 437 ? 18.909 5.734 3.529 1.00 70.62 437 ASN A N 1
ATOM 3363 C CA . ASN A 1 437 ? 18.073 6.906 3.787 1.00 70.62 437 ASN A CA 1
ATOM 3364 C C . ASN A 1 437 ? 16.622 6.674 3.294 1.00 70.62 437 ASN A C 1
ATOM 3366 O O . ASN A 1 437 ? 16.436 6.449 2.095 1.00 70.62 437 ASN A O 1
ATOM 3370 N N . PRO A 1 438 ? 15.580 6.757 4.152 1.00 70.56 438 PRO A N 1
ATOM 3371 C CA . PRO A 1 438 ? 15.638 7.155 5.561 1.00 70.56 438 PRO A CA 1
ATOM 3372 C C . PRO A 1 438 ? 16.173 6.061 6.488 1.00 70.56 438 PRO A C 1
ATOM 3374 O O . PRO A 1 438 ? 16.827 6.397 7.454 1.00 70.56 438 PRO A O 1
ATOM 3377 N N . VAL A 1 439 ? 15.934 4.778 6.205 1.00 81.62 439 VAL A N 1
ATOM 3378 C CA . VAL A 1 439 ? 16.470 3.646 6.988 1.00 81.62 439 VAL A CA 1
ATOM 3379 C C . VAL A 1 439 ? 16.599 2.444 6.063 1.00 81.62 439 VAL A C 1
ATOM 3381 O O . VAL A 1 439 ? 15.675 2.236 5.260 1.00 81.62 439 VAL A O 1
ATOM 3384 N N . PRO A 1 440 ? 17.661 1.625 6.176 1.00 87.19 440 PRO A N 1
ATOM 3385 C CA . PRO A 1 440 ? 17.723 0.340 5.494 1.00 87.19 440 PRO A CA 1
ATOM 3386 C C . PRO A 1 440 ? 16.474 -0.500 5.777 1.00 87.19 440 PRO A C 1
ATOM 3388 O O . PRO A 1 440 ? 16.078 -0.698 6.926 1.00 87.19 440 PRO A O 1
ATOM 3391 N N . LEU A 1 441 ? 15.853 -1.045 4.727 1.00 90.50 441 LEU A N 1
ATOM 3392 C CA . LEU A 1 441 ? 14.629 -1.844 4.875 1.00 90.50 441 LEU A CA 1
ATOM 3393 C C . LEU A 1 441 ? 14.851 -3.058 5.791 1.00 90.50 441 LEU A C 1
ATOM 3395 O O . LEU A 1 441 ? 13.952 -3.443 6.531 1.00 90.50 441 LEU A O 1
ATOM 3399 N N . SER A 1 442 ? 16.072 -3.605 5.773 1.00 90.88 442 SER A N 1
ATOM 3400 C CA . SER A 1 442 ? 16.535 -4.735 6.586 1.00 90.88 442 SER A CA 1
ATOM 3401 C C . SER A 1 442 ? 16.451 -4.511 8.100 1.00 90.88 442 SER A C 1
ATOM 3403 O O . SER A 1 442 ? 16.418 -5.484 8.859 1.00 90.88 442 SER A O 1
ATOM 3405 N N . GLU A 1 443 ? 16.434 -3.254 8.555 1.00 90.62 443 GLU A N 1
ATOM 3406 C CA . GLU A 1 443 ? 16.285 -2.923 9.976 1.00 90.62 443 GLU A CA 1
ATOM 3407 C C . GLU A 1 443 ? 14.842 -3.118 10.454 1.00 90.62 443 GLU A C 1
ATOM 3409 O O . GLU A 1 443 ? 14.621 -3.492 11.606 1.00 90.62 443 GLU A O 1
ATOM 3414 N N . THR A 1 444 ? 13.850 -2.950 9.574 1.00 93.06 444 THR A N 1
ATOM 3415 C CA . THR A 1 444 ? 12.425 -3.024 9.938 1.00 93.06 444 THR A CA 1
ATOM 3416 C C . THR A 1 444 ? 11.766 -4.316 9.463 1.00 93.06 444 THR A C 1
ATOM 3418 O O . THR A 1 444 ? 10.994 -4.928 10.199 1.00 93.06 444 THR A O 1
ATOM 3421 N N . VAL A 1 445 ? 12.114 -4.807 8.277 1.00 95.06 445 VAL A N 1
ATOM 3422 C CA . VAL A 1 445 ? 11.629 -6.081 7.735 1.00 95.06 445 VAL A CA 1
ATOM 3423 C C . VAL A 1 445 ? 12.783 -6.895 7.165 1.00 95.06 445 VAL A C 1
ATOM 3425 O O . VAL A 1 445 ? 13.806 -6.368 6.750 1.00 95.06 445 VAL A O 1
ATOM 3428 N N . ARG A 1 446 ? 12.634 -8.214 7.147 1.00 95.44 446 ARG A N 1
ATOM 3429 C CA . ARG A 1 446 ? 13.608 -9.152 6.582 1.00 95.44 446 ARG A CA 1
ATOM 3430 C C . ARG A 1 446 ? 12.974 -9.940 5.438 1.00 95.44 446 ARG A C 1
ATOM 3432 O O . ARG A 1 446 ? 11.746 -10.070 5.416 1.00 95.44 446 ARG A O 1
ATOM 3439 N N . PRO A 1 447 ? 13.787 -10.525 4.543 1.00 95.94 447 PRO A N 1
ATOM 3440 C CA . PRO A 1 447 ? 13.306 -11.529 3.608 1.00 95.94 447 PRO A CA 1
ATOM 3441 C C . PRO A 1 447 ? 12.503 -12.624 4.302 1.00 95.94 447 PRO A C 1
ATOM 3443 O O . PRO A 1 447 ? 12.913 -13.105 5.369 1.00 95.94 447 PRO A O 1
ATOM 3446 N N . ASN A 1 448 ? 11.370 -12.996 3.703 1.00 94.81 448 ASN A N 1
ATOM 3447 C CA . ASN A 1 448 ? 10.578 -14.149 4.119 1.00 94.81 448 ASN A CA 1
ATOM 3448 C C . ASN A 1 448 ? 10.816 -15.356 3.199 1.00 94.81 448 ASN A C 1
ATOM 3450 O O . ASN A 1 448 ? 11.859 -15.994 3.304 1.00 94.81 448 ASN A O 1
ATOM 3454 N N . ALA A 1 449 ? 9.881 -15.663 2.295 1.00 94.25 449 ALA A N 1
ATOM 3455 C CA . ALA A 1 449 ? 10.005 -16.788 1.368 1.00 94.25 449 ALA A CA 1
ATOM 3456 C C . ALA A 1 449 ? 10.954 -16.476 0.201 1.00 94.25 449 ALA A C 1
ATOM 3458 O O . ALA A 1 449 ? 11.559 -17.382 -0.364 1.00 94.25 449 ALA A O 1
ATOM 3459 N N . LEU A 1 450 ? 11.090 -15.196 -0.153 1.00 94.56 450 LEU A N 1
ATOM 3460 C CA . LEU A 1 450 ? 11.947 -14.723 -1.234 1.00 94.56 450 LEU A CA 1
ATOM 3461 C C . LEU A 1 450 ? 13.118 -13.910 -0.681 1.00 94.56 450 LEU A C 1
ATOM 3463 O O . LEU A 1 450 ? 12.906 -12.930 0.030 1.00 94.56 450 LEU A O 1
ATOM 3467 N N . ASP A 1 451 ? 14.345 -14.285 -1.052 1.00 95.12 451 ASP A N 1
ATOM 3468 C CA . ASP A 1 451 ? 15.570 -13.596 -0.633 1.00 95.12 451 ASP A CA 1
ATOM 3469 C C . ASP A 1 451 ? 15.953 -12.452 -1.582 1.00 95.12 451 ASP A C 1
ATOM 3471 O O . ASP A 1 451 ? 16.692 -12.627 -2.552 1.00 95.12 451 ASP A O 1
ATOM 3475 N N . TRP A 1 452 ? 15.447 -11.260 -1.281 1.00 95.75 452 TRP A N 1
ATOM 3476 C CA . TRP A 1 452 ? 15.695 -10.040 -2.049 1.00 95.75 452 TRP A CA 1
ATOM 3477 C C . TRP A 1 452 ? 16.944 -9.257 -1.601 1.00 95.75 452 TRP A C 1
ATOM 3479 O O . TRP A 1 452 ? 17.215 -8.213 -2.189 1.00 95.75 452 TRP A O 1
ATOM 3489 N N . LEU A 1 453 ? 17.709 -9.744 -0.610 1.00 89.56 453 LEU A N 1
ATOM 3490 C CA . LEU A 1 453 ? 18.929 -9.100 -0.081 1.00 89.56 453 LEU A CA 1
ATOM 3491 C C . LEU A 1 453 ? 20.216 -9.503 -0.822 1.00 89.56 453 LEU A C 1
ATOM 3493 O O . LEU A 1 453 ? 21.315 -9.212 -0.352 1.00 89.56 453 LEU A O 1
ATOM 3497 N N . THR A 1 454 ? 20.106 -10.190 -1.962 1.00 81.81 454 THR A N 1
ATOM 3498 C CA . THR A 1 454 ? 21.282 -10.541 -2.783 1.00 81.81 454 THR A CA 1
ATOM 3499 C C . THR A 1 454 ? 22.086 -9.275 -3.089 1.00 81.81 454 THR A C 1
ATOM 3501 O O . THR A 1 454 ? 21.473 -8.221 -3.260 1.00 81.81 454 THR A O 1
ATOM 3504 N N . ASP A 1 455 ? 23.422 -9.380 -3.142 1.00 84.56 455 ASP A N 1
ATOM 3505 C CA . ASP A 1 455 ? 24.347 -8.254 -3.343 1.00 84.56 455 ASP A CA 1
ATOM 3506 C C . ASP A 1 455 ? 23.973 -7.450 -4.595 1.00 84.56 455 ASP A C 1
ATOM 3508 O O . ASP A 1 455 ? 24.385 -7.726 -5.725 1.00 84.56 455 ASP A O 1
ATOM 3512 N N . THR A 1 456 ? 23.109 -6.463 -4.377 1.00 87.06 456 THR A N 1
ATOM 3513 C CA . THR A 1 456 ? 22.491 -5.708 -5.454 1.00 87.06 456 THR A CA 1
ATOM 3514 C C . THR A 1 456 ? 23.520 -4.760 -6.050 1.00 87.06 456 THR A C 1
ATOM 3516 O O . THR A 1 456 ? 23.467 -4.492 -7.244 1.00 87.06 456 THR A O 1
ATOM 3519 N N . ALA A 1 457 ? 24.518 -4.338 -5.266 1.00 87.75 457 ALA A N 1
ATOM 3520 C CA . ALA A 1 457 ? 25.650 -3.576 -5.768 1.00 87.75 457 ALA A CA 1
ATOM 3521 C C . ALA A 1 457 ? 26.473 -4.403 -6.767 1.00 87.75 457 ALA A C 1
ATOM 3523 O O . ALA A 1 457 ? 26.772 -3.902 -7.850 1.00 87.75 457 ALA A O 1
ATOM 3524 N N . ALA A 1 458 ? 26.758 -5.676 -6.467 1.00 90.19 458 ALA A N 1
ATOM 3525 C CA . ALA A 1 458 ? 27.431 -6.567 -7.413 1.00 90.19 458 ALA A CA 1
ATOM 3526 C C . ALA A 1 458 ? 26.613 -6.772 -8.700 1.00 90.19 458 ALA A C 1
ATOM 3528 O O . ALA A 1 458 ? 27.155 -6.645 -9.797 1.00 90.19 458 ALA A O 1
ATOM 3529 N N . VAL A 1 459 ? 25.300 -7.017 -8.593 1.00 90.69 459 VAL A N 1
ATOM 3530 C CA . VAL A 1 459 ? 24.417 -7.169 -9.769 1.00 90.69 459 VAL A CA 1
ATOM 3531 C C . VAL A 1 459 ? 24.390 -5.896 -10.622 1.00 90.69 459 VAL A C 1
ATOM 3533 O O . VAL A 1 459 ? 24.480 -5.971 -11.845 1.00 90.69 459 VAL A O 1
ATOM 3536 N N . LEU A 1 460 ? 24.286 -4.725 -9.991 1.00 89.19 460 LEU A N 1
ATOM 3537 C CA . LEU A 1 460 ? 24.255 -3.436 -10.685 1.00 89.19 460 LEU A CA 1
ATOM 3538 C C . LEU A 1 460 ? 25.600 -3.068 -11.328 1.00 89.19 460 LEU A C 1
ATOM 3540 O O . LEU A 1 460 ? 25.603 -2.349 -12.323 1.00 89.19 460 LEU A O 1
ATOM 3544 N N . ALA A 1 461 ? 26.720 -3.550 -10.781 1.00 90.12 461 ALA A N 1
ATOM 3545 C CA . ALA A 1 461 ? 28.058 -3.316 -11.322 1.00 90.12 461 ALA A CA 1
ATOM 3546 C C . ALA A 1 461 ? 28.408 -4.234 -12.507 1.00 90.12 461 ALA A C 1
ATOM 3548 O O . ALA A 1 461 ? 29.213 -3.856 -13.353 1.00 90.12 461 ALA A O 1
ATOM 3549 N N . LEU A 1 462 ? 27.823 -5.435 -12.568 1.00 88.62 462 LEU A N 1
ATOM 3550 C CA . LEU A 1 462 ? 28.148 -6.454 -13.576 1.00 88.62 462 LEU A CA 1
ATOM 3551 C C . LEU A 1 462 ? 27.390 -6.304 -14.899 1.00 88.62 462 LEU A C 1
ATOM 3553 O O . LEU A 1 462 ? 27.765 -6.931 -15.890 1.00 88.62 462 LEU A O 1
ATOM 3557 N N . HIS A 1 463 ? 26.309 -5.527 -14.925 1.00 87.75 463 HIS A N 1
ATOM 3558 C CA . HIS A 1 463 ? 25.373 -5.528 -16.041 1.00 87.75 463 HIS A CA 1
ATOM 3559 C C . HIS A 1 463 ? 24.941 -4.121 -16.442 1.00 87.75 463 HIS A C 1
ATOM 3561 O O . HIS A 1 463 ? 24.655 -3.273 -15.592 1.00 87.75 463 HIS A O 1
ATOM 3567 N N . ASP A 1 464 ? 24.770 -3.923 -17.749 1.00 86.75 464 ASP A N 1
ATOM 3568 C CA . ASP A 1 464 ? 24.057 -2.763 -18.270 1.00 86.75 464 ASP A CA 1
ATOM 3569 C C . ASP A 1 464 ? 22.643 -2.732 -17.683 1.00 86.75 464 ASP A C 1
ATOM 3571 O O . ASP A 1 464 ? 21.897 -3.718 -17.722 1.00 86.75 464 ASP A O 1
ATOM 3575 N N . ASN A 1 465 ? 22.276 -1.587 -17.116 1.00 89.50 465 ASN A N 1
ATOM 3576 C CA . ASN A 1 465 ? 20.992 -1.409 -16.463 1.00 89.50 465 ASN A CA 1
ATOM 3577 C C . ASN A 1 465 ? 20.153 -0.351 -17.176 1.00 89.50 465 ASN A C 1
ATOM 3579 O O . ASN A 1 465 ? 20.649 0.681 -17.625 1.00 89.50 465 ASN A O 1
ATOM 3583 N N . VAL A 1 466 ? 18.847 -0.607 -17.260 1.00 89.56 466 VAL A N 1
ATOM 3584 C CA . VAL A 1 466 ? 17.883 0.381 -17.748 1.00 89.56 466 VAL A CA 1
ATOM 3585 C C . VAL A 1 466 ? 16.997 0.817 -16.595 1.00 89.56 466 VAL A C 1
ATOM 3587 O O . VAL A 1 466 ? 16.363 -0.006 -15.935 1.00 89.56 466 VAL A O 1
ATOM 3590 N N . THR A 1 467 ? 16.955 2.125 -16.341 1.00 88.88 467 THR A N 1
ATOM 3591 C CA . THR A 1 467 ? 16.152 2.700 -15.259 1.00 88.88 467 THR A CA 1
ATOM 3592 C C . THR A 1 467 ? 14.817 3.218 -15.767 1.00 88.88 467 THR A C 1
ATOM 3594 O O . THR A 1 467 ? 14.747 4.007 -16.706 1.00 88.88 467 THR A O 1
ATOM 3597 N N . ILE A 1 468 ? 13.758 2.853 -15.057 1.00 85.94 468 ILE A N 1
ATOM 3598 C CA . ILE A 1 468 ? 12.390 3.285 -15.294 1.00 85.94 468 ILE A CA 1
ATOM 3599 C C . ILE A 1 468 ? 11.927 4.016 -14.043 1.00 85.94 468 ILE A C 1
ATOM 3601 O O . ILE A 1 468 ? 11.863 3.441 -12.958 1.00 85.94 468 ILE A O 1
ATOM 3605 N N . ALA A 1 469 ? 11.581 5.290 -14.192 1.00 82.88 469 ALA A N 1
ATOM 3606 C CA . ALA A 1 469 ? 10.979 6.070 -13.122 1.00 82.88 469 ALA A CA 1
ATOM 3607 C C . ALA A 1 469 ? 9.526 6.390 -13.476 1.00 82.88 469 ALA A C 1
ATOM 3609 O O . ALA A 1 469 ? 9.265 7.124 -14.428 1.00 82.88 469 ALA A O 1
ATOM 3610 N N . THR A 1 470 ? 8.578 5.870 -12.698 1.00 74.44 470 THR A N 1
ATOM 3611 C CA . THR A 1 470 ? 7.155 6.196 -12.853 1.00 74.44 470 THR A CA 1
ATOM 3612 C C . THR A 1 470 ? 6.732 7.104 -11.710 1.00 74.44 470 THR A C 1
ATOM 3614 O O . THR A 1 470 ? 6.695 6.689 -10.553 1.00 74.44 470 THR A O 1
ATOM 3617 N N . ARG A 1 471 ? 6.447 8.368 -12.036 1.00 62.19 471 ARG A N 1
ATOM 3618 C CA . ARG A 1 471 ? 6.162 9.426 -11.053 1.00 62.19 471 ARG A CA 1
ATOM 3619 C C . ARG A 1 471 ? 4.666 9.709 -10.860 1.00 62.19 471 ARG A C 1
ATOM 3621 O O . ARG A 1 471 ? 4.315 10.494 -9.991 1.00 62.19 471 ARG A O 1
ATOM 3628 N N . SER A 1 472 ? 3.801 9.112 -11.680 1.00 55.28 472 SER A N 1
ATOM 3629 C CA . SER A 1 472 ? 2.366 9.409 -11.746 1.00 55.28 472 SER A CA 1
ATOM 3630 C C . SER A 1 472 ? 1.570 8.123 -11.929 1.00 55.28 472 SER A C 1
ATOM 3632 O O . SER A 1 472 ? 1.990 7.248 -12.682 1.00 55.28 472 SER A O 1
ATOM 3634 N N . GLY A 1 473 ? 0.414 8.035 -11.269 1.00 54.16 473 GLY A N 1
ATOM 3635 C CA . GLY A 1 473 ? -0.495 6.889 -11.306 1.00 54.16 473 GLY A CA 1
ATOM 3636 C C . GLY A 1 473 ? -1.209 6.627 -12.633 1.00 54.16 473 GLY A C 1
ATOM 3637 O O . GLY A 1 473 ? -2.164 5.856 -12.680 1.00 54.16 473 GLY A O 1
ATOM 3638 N N . SER A 1 474 ? -0.773 7.254 -13.723 1.00 55.09 474 SER A N 1
ATOM 3639 C CA . SER A 1 474 ? -1.103 6.773 -15.057 1.00 55.09 474 SER A CA 1
ATOM 3640 C C . SER A 1 474 ? -0.295 5.504 -15.307 1.00 55.09 474 SER A C 1
ATOM 3642 O O . SER A 1 474 ? 0.938 5.560 -15.335 1.00 55.09 474 SER A O 1
ATOM 3644 N N . THR A 1 475 ? -0.978 4.378 -15.526 1.00 56.03 475 THR A N 1
ATOM 3645 C CA . THR A 1 475 ? -0.407 3.253 -16.276 1.00 56.03 475 THR A CA 1
ATOM 3646 C C . THR A 1 475 ? 0.365 3.836 -17.441 1.00 56.03 475 THR A C 1
ATOM 3648 O O . THR A 1 475 ? -0.217 4.568 -18.239 1.00 56.03 475 THR A O 1
ATOM 3651 N N . ASN A 1 476 ? 1.671 3.609 -17.500 1.00 65.44 476 ASN A N 1
ATOM 3652 C CA . ASN A 1 476 ? 2.426 4.022 -18.662 1.00 65.44 476 ASN A CA 1
ATOM 3653 C C . ASN A 1 476 ? 2.309 2.868 -19.664 1.00 65.44 476 ASN A C 1
ATOM 3655 O O . ASN A 1 476 ? 3.029 1.887 -19.489 1.00 65.44 476 ASN A O 1
ATOM 3659 N N . PRO A 1 477 ? 1.411 2.904 -20.668 1.00 68.31 477 PRO A N 1
ATOM 3660 C CA . PRO A 1 477 ? 1.367 1.861 -21.691 1.00 68.31 477 PRO A CA 1
ATOM 3661 C C . PRO A 1 477 ? 2.731 1.680 -22.372 1.00 68.31 477 PRO A C 1
ATOM 3663 O O . PRO A 1 477 ? 3.055 0.572 -22.785 1.00 68.31 477 PRO A O 1
ATOM 3666 N N . LEU A 1 478 ? 3.589 2.711 -22.376 1.00 70.31 478 LEU A N 1
ATOM 3667 C CA . LEU A 1 478 ? 4.974 2.589 -22.835 1.00 70.31 478 LEU A CA 1
ATOM 3668 C C . LEU A 1 478 ? 5.816 1.683 -21.935 1.00 70.31 478 LEU A C 1
ATOM 3670 O O . LEU A 1 478 ? 6.721 1.031 -22.431 1.00 70.31 478 LEU A O 1
ATOM 3674 N N . LEU A 1 479 ? 5.546 1.610 -20.627 1.00 77.94 479 LEU A N 1
ATOM 3675 C CA . LEU A 1 479 ? 6.228 0.657 -19.749 1.00 77.94 479 LEU A CA 1
ATOM 3676 C C . LEU A 1 479 ? 5.885 -0.777 -20.154 1.00 77.94 479 LEU A C 1
ATOM 3678 O O . LEU A 1 479 ? 6.783 -1.595 -20.306 1.00 77.94 479 LEU A O 1
ATOM 3682 N N . VAL A 1 480 ? 4.600 -1.060 -20.367 1.00 76.06 480 VAL A N 1
ATOM 3683 C CA . VAL A 1 480 ? 4.138 -2.385 -20.796 1.00 76.06 480 VAL A CA 1
ATOM 3684 C C . VAL A 1 480 ? 4.729 -2.748 -22.157 1.00 76.06 480 VAL A C 1
ATOM 3686 O O . VAL A 1 480 ? 5.331 -3.810 -22.297 1.00 76.06 480 VAL A O 1
ATOM 3689 N N . HIS A 1 481 ? 4.631 -1.844 -23.133 1.00 77.50 481 HIS A N 1
ATOM 3690 C CA . HIS A 1 481 ? 5.181 -2.051 -24.470 1.00 77.50 481 HIS A CA 1
ATOM 3691 C C . HIS A 1 481 ? 6.704 -2.250 -24.435 1.00 77.50 481 HIS A C 1
ATOM 3693 O O . HIS A 1 481 ? 7.221 -3.227 -24.968 1.00 77.50 481 HIS A O 1
ATOM 3699 N N . ASN A 1 482 ? 7.439 -1.404 -23.709 1.00 81.44 482 ASN A N 1
ATOM 3700 C CA . ASN A 1 482 ? 8.892 -1.521 -23.632 1.00 81.44 482 ASN A CA 1
ATOM 3701 C C . ASN A 1 482 ? 9.348 -2.814 -22.933 1.00 81.44 482 ASN A C 1
ATOM 3703 O O . ASN A 1 482 ? 10.397 -3.344 -23.295 1.00 81.44 482 ASN A O 1
ATOM 3707 N N . MET A 1 483 ? 8.588 -3.314 -21.949 1.00 81.06 483 MET A N 1
ATOM 3708 C CA . MET A 1 483 ? 8.883 -4.564 -21.229 1.00 81.06 483 MET A CA 1
ATOM 3709 C C . MET A 1 483 ? 8.544 -5.826 -22.030 1.00 81.06 483 MET A C 1
ATOM 3711 O O . MET A 1 483 ? 9.088 -6.883 -21.719 1.00 81.06 483 MET A O 1
ATOM 3715 N N . THR A 1 484 ? 7.659 -5.731 -23.024 1.00 80.94 484 THR A N 1
ATOM 3716 C CA . THR A 1 484 ? 7.196 -6.876 -23.828 1.00 80.94 484 THR A CA 1
ATOM 3717 C C . THR A 1 484 ? 7.905 -6.959 -25.176 1.00 80.94 484 THR A C 1
ATOM 3719 O O . THR A 1 484 ? 8.330 -8.040 -25.568 1.00 80.94 484 THR A O 1
ATOM 3722 N N . GLU A 1 485 ? 8.103 -5.825 -25.850 1.00 77.94 485 GLU A N 1
ATOM 3723 C CA . GLU A 1 485 ? 8.589 -5.774 -27.238 1.00 77.94 485 GLU A CA 1
ATOM 3724 C C . GLU A 1 485 ? 9.813 -4.857 -27.427 1.00 77.94 485 GLU A C 1
ATOM 3726 O O . GLU A 1 485 ? 10.394 -4.809 -28.509 1.00 77.94 485 GLU A O 1
ATOM 3731 N N . GLY A 1 486 ? 10.231 -4.126 -26.387 1.00 81.56 486 GLY A N 1
ATOM 3732 C CA . GLY A 1 486 ? 11.277 -3.104 -26.482 1.00 81.56 486 GLY A CA 1
ATOM 3733 C C . GLY A 1 486 ? 12.615 -3.467 -25.834 1.00 81.56 486 GLY A C 1
ATOM 3734 O O . GLY A 1 486 ? 12.860 -4.583 -25.380 1.00 81.56 486 GLY A O 1
ATOM 3735 N N . ALA A 1 487 ? 13.488 -2.460 -25.726 1.00 78.81 487 ALA A N 1
ATOM 3736 C CA . ALA A 1 487 ? 14.825 -2.585 -25.134 1.00 78.81 487 ALA A CA 1
ATOM 3737 C C . ALA A 1 487 ? 14.827 -3.098 -23.678 1.00 78.81 487 ALA A C 1
ATOM 3739 O O . ALA A 1 487 ? 15.835 -3.622 -23.208 1.00 78.81 487 ALA A O 1
ATOM 3740 N N . LEU A 1 488 ? 13.709 -2.974 -22.949 1.00 84.12 488 LEU A N 1
ATOM 3741 C CA . LEU A 1 488 ? 13.608 -3.506 -21.586 1.00 84.12 488 LEU A CA 1
ATOM 3742 C C . LEU A 1 488 ? 13.370 -5.019 -21.559 1.00 84.12 488 LEU A C 1
ATOM 3744 O O . LEU A 1 488 ? 13.693 -5.656 -20.557 1.00 84.12 488 LEU A O 1
ATOM 3748 N N . ALA A 1 489 ? 12.825 -5.609 -22.627 1.00 87.94 489 ALA A N 1
ATOM 3749 C CA . ALA A 1 489 ? 12.609 -7.052 -22.707 1.00 87.94 489 ALA A CA 1
ATOM 3750 C C . ALA A 1 489 ? 13.949 -7.816 -22.711 1.00 87.94 489 ALA A C 1
ATOM 3752 O O . ALA A 1 489 ? 14.090 -8.837 -22.030 1.00 87.94 489 ALA A O 1
ATOM 3753 N N . SER A 1 490 ? 14.955 -7.279 -23.413 1.00 90.38 490 SER A N 1
ATOM 3754 C CA . SER A 1 490 ? 16.298 -7.863 -23.529 1.00 90.38 490 SER A CA 1
ATOM 3755 C C . SER A 1 490 ? 17.289 -7.396 -22.458 1.00 90.38 490 SER A C 1
ATOM 3757 O O . SER A 1 490 ? 18.294 -8.072 -22.247 1.00 90.38 490 SER A O 1
ATOM 3759 N N . ALA A 1 491 ? 17.032 -6.278 -21.767 1.00 93.75 491 ALA A N 1
ATOM 3760 C CA . ALA A 1 491 ? 17.951 -5.748 -20.759 1.00 93.75 491 ALA A CA 1
ATOM 3761 C C . ALA A 1 491 ? 18.227 -6.781 -19.645 1.00 93.75 491 ALA A C 1
ATOM 3763 O O . ALA A 1 491 ? 17.269 -7.313 -19.069 1.00 93.75 491 ALA A O 1
ATOM 3764 N N . PRO A 1 492 ? 19.492 -7.066 -19.281 1.00 95.12 492 PRO A N 1
ATOM 3765 C CA . PRO A 1 492 ? 19.801 -8.018 -18.216 1.00 95.12 492 PRO A CA 1
ATOM 3766 C C . PRO A 1 492 ? 19.317 -7.507 -16.858 1.00 95.12 492 PRO A C 1
ATOM 3768 O O . PRO A 1 492 ? 18.743 -8.278 -16.093 1.00 95.12 492 PRO A O 1
ATOM 3771 N N . VAL A 1 493 ? 19.428 -6.202 -16.590 1.00 96.00 493 VAL A N 1
ATOM 3772 C CA . VAL A 1 493 ? 18.948 -5.581 -15.349 1.00 96.00 493 VAL A CA 1
ATOM 3773 C C . VAL A 1 493 ? 17.989 -4.434 -15.655 1.00 96.00 493 VAL A C 1
ATOM 3775 O O . VAL A 1 493 ? 18.307 -3.508 -16.401 1.00 96.00 493 VAL A O 1
ATOM 3778 N N . VAL A 1 494 ? 16.809 -4.476 -15.038 1.00 95.25 494 VAL A N 1
ATOM 3779 C CA . VAL A 1 494 ? 15.818 -3.396 -15.098 1.00 95.25 494 VAL A CA 1
ATOM 3780 C C . VAL A 1 494 ? 15.644 -2.799 -13.706 1.00 95.25 494 VAL A C 1
ATOM 3782 O O . VAL A 1 494 ? 15.276 -3.503 -12.770 1.00 95.25 494 VAL A O 1
ATOM 3785 N N . ILE A 1 495 ? 15.885 -1.497 -13.566 1.00 93.81 495 ILE A N 1
ATOM 3786 C CA . ILE A 1 495 ? 15.690 -0.763 -12.312 1.00 93.81 495 ILE A CA 1
ATOM 3787 C C . ILE A 1 495 ? 14.334 -0.064 -12.362 1.00 93.81 495 ILE A C 1
ATOM 3789 O O . ILE A 1 495 ? 14.095 0.777 -13.228 1.00 93.81 495 ILE A O 1
ATOM 3793 N N . VAL A 1 496 ? 13.454 -0.362 -11.410 1.00 91.94 496 VAL A N 1
ATOM 3794 C CA . VAL A 1 496 ? 12.122 0.239 -11.302 1.00 91.94 496 VAL A CA 1
ATOM 3795 C C . VAL A 1 496 ? 12.070 1.161 -10.089 1.00 91.94 496 VAL A C 1
ATOM 3797 O O . VAL A 1 496 ? 12.229 0.730 -8.950 1.00 91.94 496 VAL A O 1
ATOM 3800 N N . ARG A 1 497 ? 11.799 2.444 -10.333 1.00 90.88 497 ARG A N 1
ATOM 3801 C CA . ARG A 1 497 ? 11.604 3.476 -9.309 1.00 90.88 497 ARG A CA 1
ATOM 3802 C C . ARG A 1 497 ? 10.146 3.914 -9.325 1.00 90.88 497 ARG A C 1
ATOM 3804 O O . ARG A 1 497 ? 9.733 4.694 -10.186 1.00 90.88 497 ARG A O 1
ATOM 3811 N N . THR A 1 498 ? 9.365 3.389 -8.390 1.00 88.31 498 THR A N 1
ATOM 3812 C CA . THR A 1 498 ? 7.927 3.656 -8.308 1.00 88.31 498 THR A CA 1
ATOM 3813 C C . THR A 1 498 ? 7.429 3.635 -6.871 1.00 88.31 498 THR A C 1
ATOM 3815 O O . THR A 1 498 ? 7.915 2.863 -6.046 1.00 88.31 498 THR A O 1
ATOM 3818 N N . SER A 1 499 ? 6.443 4.482 -6.604 1.00 86.25 499 SER A N 1
ATOM 3819 C CA . SER A 1 499 ? 5.628 4.550 -5.386 1.00 86.25 499 SER A CA 1
ATOM 3820 C C . SER A 1 499 ? 4.175 4.126 -5.638 1.00 86.25 499 SER A C 1
ATOM 3822 O O . SER A 1 499 ? 3.307 4.309 -4.784 1.00 86.25 499 SER A O 1
ATOM 3824 N N . PHE A 1 500 ? 3.881 3.636 -6.846 1.00 81.81 500 PHE A N 1
ATOM 3825 C CA . PHE A 1 500 ? 2.521 3.546 -7.358 1.00 81.81 500 PHE A CA 1
ATOM 3826 C C . PHE A 1 500 ? 1.876 2.167 -7.173 1.00 81.81 500 PHE A C 1
ATOM 3828 O O . PHE A 1 500 ? 2.518 1.125 -7.274 1.00 81.81 500 PHE A O 1
ATOM 3835 N N . GLU A 1 501 ? 0.558 2.187 -6.980 1.00 76.88 501 GLU A N 1
ATOM 3836 C CA . GLU A 1 501 ? -0.330 1.029 -6.868 1.00 76.88 501 GLU A CA 1
ATOM 3837 C C . GLU A 1 501 ? -0.967 0.703 -8.231 1.00 76.88 501 GLU A C 1
ATOM 3839 O O . GLU A 1 501 ? -2.177 0.795 -8.416 1.00 76.88 501 GLU A O 1
ATOM 3844 N N . GLY A 1 502 ? -0.131 0.417 -9.231 1.00 81.44 502 GLY A N 1
ATOM 3845 C CA . GLY A 1 502 ? -0.567 0.249 -10.625 1.00 81.44 502 GLY A CA 1
ATOM 3846 C C . GLY A 1 502 ? -0.653 -1.180 -11.125 1.00 81.44 502 GLY A C 1
ATOM 3847 O O . GLY A 1 502 ? -0.898 -1.384 -12.309 1.00 81.44 502 GLY A O 1
ATOM 3848 N N . TRP A 1 503 ? -0.383 -2.172 -10.278 1.00 86.12 503 TRP A N 1
ATOM 3849 C CA . TRP A 1 503 ? -0.145 -3.540 -10.748 1.00 86.12 503 TRP A CA 1
ATOM 3850 C C . TRP A 1 503 ? -1.384 -4.161 -11.376 1.00 86.12 503 TRP A C 1
ATOM 3852 O O . TRP A 1 503 ? -1.265 -5.029 -12.229 1.00 86.12 503 TRP A O 1
ATOM 3862 N N . CYS A 1 504 ? -2.570 -3.696 -10.994 1.00 86.38 504 CYS A N 1
ATOM 3863 C CA . CYS A 1 504 ? -3.809 -4.220 -11.529 1.00 86.38 504 CYS A CA 1
ATOM 3864 C C . CYS A 1 504 ? -3.921 -4.004 -13.040 1.00 86.38 504 CYS A C 1
ATOM 3866 O O . CYS A 1 504 ? -3.895 -4.951 -13.819 1.00 86.38 504 CYS A O 1
ATOM 3868 N N . THR A 1 505 ? -3.921 -2.746 -13.455 1.00 85.06 505 THR A N 1
ATOM 3869 C CA . THR A 1 505 ? -4.075 -2.357 -14.857 1.00 85.06 505 THR A CA 1
ATOM 3870 C C . THR A 1 505 ? -2.770 -2.457 -15.652 1.00 85.06 505 THR A C 1
ATOM 3872 O O . THR A 1 505 ? -2.805 -2.622 -16.866 1.00 85.06 505 THR A O 1
ATOM 3875 N N . ALA A 1 506 ? -1.604 -2.362 -14.999 1.00 85.81 506 ALA A N 1
ATOM 3876 C CA . ALA A 1 506 ? -0.307 -2.394 -15.685 1.00 85.81 506 ALA A CA 1
ATOM 3877 C C . ALA A 1 506 ? 0.353 -3.777 -15.736 1.00 85.81 506 ALA A C 1
ATOM 3879 O O . ALA A 1 506 ? 1.319 -3.942 -16.479 1.00 85.81 506 ALA A O 1
ATOM 3880 N N . VAL A 1 507 ? -0.097 -4.740 -14.925 1.00 89.06 507 VAL A N 1
ATOM 3881 C CA . VAL A 1 507 ? 0.519 -6.075 -14.854 1.00 89.06 507 VAL A CA 1
ATOM 3882 C C . VAL A 1 507 ? -0.530 -7.172 -15.000 1.00 89.06 507 VAL A C 1
ATOM 3884 O O . VAL A 1 507 ? -0.441 -7.969 -15.926 1.00 89.06 507 VAL A O 1
ATOM 3887 N N . LEU A 1 508 ? -1.538 -7.205 -14.126 1.00 89.00 508 LEU A N 1
ATOM 3888 C CA . LEU A 1 508 ? -2.484 -8.325 -14.051 1.00 89.00 508 LEU A CA 1
ATOM 3889 C C . LEU A 1 508 ? -3.492 -8.348 -15.210 1.00 89.00 508 LEU A C 1
ATOM 3891 O O . LEU A 1 508 ? -3.941 -9.420 -15.595 1.00 89.00 508 LEU A O 1
ATOM 3895 N N . GLU A 1 509 ? -3.840 -7.196 -15.783 1.00 88.31 509 GLU A N 1
ATOM 3896 C CA . GLU A 1 509 ? -4.769 -7.094 -16.923 1.00 88.31 509 GLU A CA 1
ATOM 3897 C C . GLU A 1 509 ? -4.081 -7.155 -18.295 1.00 88.31 509 GLU A C 1
ATOM 3899 O O . GLU A 1 509 ? -4.745 -7.227 -19.330 1.00 88.31 509 GLU A O 1
ATOM 3904 N N . VAL A 1 510 ? -2.749 -7.122 -18.330 1.00 88.06 510 VAL A N 1
ATOM 3905 C CA . VAL A 1 510 ? -1.994 -7.094 -19.582 1.00 88.06 510 VAL A CA 1
ATOM 3906 C C . VAL A 1 510 ? -1.877 -8.510 -20.139 1.00 88.06 510 VAL A C 1
ATOM 3908 O O . VAL A 1 510 ? -1.135 -9.337 -19.610 1.00 88.06 510 VAL A O 1
ATOM 3911 N N . GLY A 1 511 ? -2.544 -8.772 -21.266 1.00 88.75 511 GLY A N 1
ATOM 3912 C CA . GLY A 1 511 ? -2.536 -10.091 -21.914 1.00 88.75 511 GLY A CA 1
ATOM 3913 C C . GLY A 1 511 ? -1.135 -10.629 -22.235 1.00 88.75 511 GLY A C 1
ATOM 3914 O O . GLY A 1 511 ? -0.900 -11.827 -22.120 1.00 88.75 511 GLY A O 1
ATOM 3915 N N . ALA A 1 512 ? -0.173 -9.751 -22.538 1.00 88.94 512 ALA A N 1
ATOM 3916 C CA . ALA A 1 512 ? 1.218 -10.139 -22.784 1.00 88.94 512 ALA A CA 1
ATOM 3917 C C . ALA A 1 512 ? 1.926 -10.753 -21.555 1.00 88.94 512 ALA A C 1
ATOM 3919 O O . ALA A 1 512 ? 2.914 -11.464 -21.716 1.00 88.94 512 ALA A O 1
ATOM 3920 N N . PHE A 1 513 ? 1.425 -10.514 -20.338 1.00 93.06 513 PHE A N 1
ATOM 3921 C CA . PHE A 1 513 ? 1.961 -11.089 -19.100 1.00 93.06 513 PHE A CA 1
ATOM 3922 C C . PHE A 1 513 ? 1.181 -12.309 -18.599 1.00 93.06 513 PHE A C 1
ATOM 3924 O O . PHE A 1 513 ? 1.683 -13.025 -17.730 1.00 93.06 513 PHE A O 1
ATOM 3931 N N . ALA A 1 514 ? -0.010 -12.579 -19.147 1.00 91.56 514 ALA A N 1
ATOM 3932 C CA . ALA A 1 514 ? -0.903 -13.638 -18.672 1.00 91.56 514 ALA A CA 1
ATOM 3933 C C . ALA A 1 514 ? -0.209 -15.009 -18.640 1.00 91.56 514 ALA A C 1
ATOM 3935 O O . ALA A 1 514 ? -0.195 -15.663 -17.604 1.00 91.56 514 ALA A O 1
ATOM 3936 N N . ALA A 1 515 ? 0.490 -15.388 -19.717 1.00 93.38 515 ALA A N 1
ATOM 3937 C CA . ALA A 1 515 ? 1.179 -16.678 -19.796 1.00 93.38 515 ALA A CA 1
ATOM 3938 C C . ALA A 1 515 ? 2.253 -16.871 -18.703 1.00 93.38 515 ALA A C 1
ATOM 3940 O O . ALA A 1 515 ? 2.395 -17.967 -18.159 1.00 93.38 515 ALA A O 1
ATOM 3941 N N . ALA A 1 516 ? 3.005 -15.819 -18.362 1.00 94.12 516 ALA A N 1
ATOM 3942 C CA . ALA A 1 516 ? 4.012 -15.877 -17.302 1.00 94.12 516 ALA A CA 1
ATOM 3943 C C . ALA A 1 516 ? 3.358 -15.958 -15.912 1.00 94.12 516 ALA A C 1
ATOM 3945 O O . ALA A 1 516 ? 3.770 -16.764 -15.075 1.00 94.12 516 ALA A O 1
ATOM 3946 N N . LEU A 1 517 ? 2.307 -15.168 -15.678 1.00 95.62 517 LEU A N 1
ATOM 3947 C CA . LEU A 1 517 ? 1.536 -15.202 -14.434 1.00 95.62 517 LEU A CA 1
ATOM 3948 C C . LEU A 1 517 ? 0.885 -16.582 -14.225 1.00 95.62 517 LEU A C 1
ATOM 3950 O O . LEU A 1 517 ? 1.037 -17.162 -13.149 1.00 95.62 517 LEU A O 1
ATOM 3954 N N . ASP A 1 518 ? 0.284 -17.164 -15.267 1.00 95.50 518 ASP A N 1
ATOM 3955 C CA . ASP A 1 518 ? -0.299 -18.513 -15.258 1.00 95.50 518 ASP A CA 1
ATOM 3956 C C . ASP A 1 518 ? 0.747 -19.592 -14.958 1.00 95.50 518 ASP A C 1
ATOM 3958 O O . ASP A 1 518 ? 0.513 -20.490 -14.142 1.00 95.50 518 ASP A O 1
ATOM 3962 N N . ARG A 1 519 ? 1.944 -19.488 -15.556 1.00 96.19 519 ARG A N 1
ATOM 3963 C CA . ARG A 1 519 ? 3.062 -20.410 -15.292 1.00 96.19 519 ARG A CA 1
ATOM 3964 C C . ARG A 1 519 ? 3.386 -20.462 -13.797 1.00 96.19 519 ARG A C 1
ATOM 3966 O O . ARG A 1 519 ? 3.568 -21.550 -13.236 1.00 96.19 519 ARG A O 1
ATOM 3973 N N . PHE A 1 520 ? 3.414 -19.302 -13.143 1.00 96.06 520 PHE A N 1
ATOM 3974 C CA . PHE A 1 520 ? 3.671 -19.196 -11.709 1.00 96.06 520 PHE A CA 1
ATOM 3975 C C . PHE A 1 520 ? 2.441 -19.433 -10.827 1.00 96.06 520 PHE A C 1
ATOM 3977 O O . PHE A 1 520 ? 2.607 -19.557 -9.618 1.00 96.06 520 PHE A O 1
ATOM 3984 N N . GLY A 1 521 ? 1.249 -19.590 -11.409 1.00 94.50 521 GLY A N 1
ATOM 3985 C CA . GLY A 1 521 ? -0.003 -19.810 -10.681 1.00 94.50 521 GLY A CA 1
ATOM 3986 C C . GLY A 1 521 ? -0.607 -18.535 -10.091 1.00 94.50 521 GLY A C 1
ATOM 3987 O O . GLY A 1 521 ? -1.426 -18.622 -9.179 1.00 94.50 521 GLY A O 1
ATOM 3988 N N . VAL A 1 522 ? -0.204 -17.361 -10.582 1.00 94.81 522 VAL A N 1
ATOM 3989 C CA . VAL A 1 522 ? -0.663 -16.059 -10.094 1.00 94.81 522 VAL A CA 1
ATOM 3990 C C . VAL A 1 522 ? -1.971 -15.660 -10.787 1.00 94.81 522 VAL A C 1
ATOM 3992 O O . VAL A 1 522 ? -1.985 -15.544 -12.016 1.00 94.81 522 VAL A O 1
ATOM 3995 N N . PRO A 1 523 ? -3.059 -15.397 -10.032 1.00 93.06 523 PRO A N 1
ATOM 3996 C CA . PRO A 1 523 ? -4.316 -14.931 -10.607 1.00 93.06 523 PRO A CA 1
ATOM 3997 C C . PRO A 1 523 ? -4.116 -13.660 -11.438 1.00 93.06 523 PRO A C 1
ATOM 3999 O O . PRO A 1 523 ? -3.522 -12.688 -10.968 1.00 93.06 523 PRO A O 1
ATOM 4002 N N . ASN A 1 524 ? -4.632 -13.662 -12.665 1.00 93.38 524 ASN A N 1
ATOM 4003 C CA . ASN A 1 524 ? -4.568 -12.536 -13.592 1.00 93.38 524 ASN A CA 1
ATOM 4004 C C . ASN A 1 524 ? -5.890 -12.380 -14.367 1.00 93.38 524 ASN A C 1
ATOM 4006 O O . ASN A 1 524 ? -6.793 -13.209 -14.249 1.00 93.38 524 ASN A O 1
ATOM 4010 N N . GLY A 1 525 ? -6.026 -11.277 -15.102 1.00 90.19 525 GLY A N 1
ATOM 4011 C CA . GLY A 1 525 ? -7.231 -10.905 -15.839 1.00 90.19 525 GLY A CA 1
ATOM 4012 C C . GLY A 1 525 ? -8.059 -9.787 -15.180 1.00 90.19 525 GLY A C 1
ATOM 4013 O O . GLY A 1 525 ? -7.844 -9.429 -14.020 1.00 90.19 525 GLY A O 1
ATOM 4014 N N . PRO A 1 526 ? -9.043 -9.227 -15.908 1.00 86.38 526 PRO A N 1
ATOM 4015 C CA . PRO A 1 526 ? -9.819 -8.061 -15.468 1.00 86.38 526 PRO A CA 1
ATOM 4016 C C . PRO A 1 526 ? -10.672 -8.328 -14.223 1.00 86.38 526 PRO A C 1
ATOM 4018 O O . PRO A 1 526 ? -10.972 -7.415 -13.456 1.00 86.38 526 PRO A O 1
ATOM 4021 N N . ASP A 1 527 ? -11.065 -9.576 -13.977 1.00 87.38 527 ASP A N 1
ATOM 4022 C CA . ASP A 1 527 ? -11.868 -9.931 -12.801 1.00 87.38 527 ASP A CA 1
ATOM 4023 C C . ASP A 1 527 ? -11.078 -9.828 -11.495 1.00 87.38 527 ASP A C 1
ATOM 4025 O O . ASP A 1 527 ? -11.645 -9.494 -10.451 1.00 87.38 527 ASP A O 1
ATOM 4029 N N . VAL A 1 528 ? -9.756 -10.008 -11.568 1.00 86.62 528 VAL A N 1
ATOM 4030 C CA . VAL A 1 528 ? -8.847 -9.879 -10.424 1.00 86.62 528 VAL A CA 1
ATOM 4031 C C . VAL A 1 528 ? -8.857 -8.466 -9.864 1.00 86.62 528 VAL A C 1
ATOM 4033 O O . VAL A 1 528 ? -8.845 -8.274 -8.651 1.00 86.62 528 VAL A O 1
ATOM 4036 N N . CYS A 1 529 ? -8.948 -7.479 -10.747 1.00 85.06 529 CYS A N 1
ATOM 4037 C CA . CYS A 1 529 ? -8.880 -6.069 -10.392 1.00 85.06 529 CYS A CA 1
ATOM 4038 C C . CYS A 1 529 ? -10.247 -5.426 -10.189 1.00 85.06 529 CYS A C 1
ATOM 4040 O O . CYS A 1 529 ? -10.375 -4.487 -9.402 1.00 85.06 529 CYS A O 1
ATOM 4042 N N . ARG A 1 530 ? -11.292 -5.966 -10.829 1.00 84.94 530 ARG A N 1
ATOM 4043 C CA . ARG A 1 530 ? -12.684 -5.596 -10.536 1.00 84.94 530 ARG A CA 1
ATOM 4044 C C . ARG A 1 530 ? -13.119 -6.055 -9.144 1.00 84.94 530 ARG A C 1
ATOM 4046 O O . ARG A 1 530 ? -13.920 -5.375 -8.503 1.00 84.94 530 ARG A O 1
ATOM 4053 N N . SER A 1 531 ? -12.573 -7.169 -8.657 1.00 81.94 531 SER A N 1
ATOM 4054 C CA . SER A 1 531 ? -12.755 -7.614 -7.278 1.00 81.94 531 SER A CA 1
ATOM 4055 C C . SER A 1 531 ? -11.805 -6.859 -6.346 1.00 81.94 531 SER A C 1
ATOM 4057 O O . SER A 1 531 ? -10.631 -7.205 -6.224 1.00 81.94 531 SER A O 1
ATOM 4059 N N . GLY A 1 532 ? -12.310 -5.842 -5.639 1.00 82.94 532 GLY A N 1
ATOM 4060 C CA . GLY A 1 532 ? -11.516 -5.124 -4.630 1.00 82.94 532 GLY A CA 1
ATOM 4061 C C . GLY A 1 532 ? -10.880 -6.061 -3.590 1.00 82.94 532 GLY A C 1
ATOM 4062 O O . GLY A 1 532 ? -9.753 -5.834 -3.160 1.00 82.94 532 GLY A O 1
ATOM 4063 N N . LEU A 1 533 ? -11.555 -7.171 -3.264 1.00 86.19 533 LEU A N 1
ATOM 4064 C CA . LEU A 1 533 ? -11.031 -8.210 -2.378 1.00 86.19 533 LEU A CA 1
ATOM 4065 C C . LEU A 1 533 ? -9.789 -8.898 -2.954 1.00 86.19 533 LEU A C 1
ATOM 4067 O O . LEU A 1 533 ? -8.810 -9.085 -2.235 1.00 86.19 533 LEU A O 1
ATOM 4071 N N . LEU A 1 534 ? -9.823 -9.290 -4.230 1.00 86.56 534 LEU A N 1
ATOM 4072 C CA . LEU A 1 534 ? -8.716 -10.032 -4.825 1.00 86.56 534 LEU A CA 1
ATOM 4073 C C . LEU A 1 534 ? -7.498 -9.126 -5.055 1.00 86.56 534 LEU A C 1
ATOM 4075 O O . LEU A 1 534 ? -6.374 -9.549 -4.799 1.00 86.56 534 LEU A O 1
ATOM 4079 N N . ALA A 1 535 ? -7.710 -7.857 -5.413 1.00 86.44 535 ALA A N 1
ATOM 4080 C CA . ALA A 1 535 ? -6.637 -6.864 -5.468 1.00 86.44 535 ALA A CA 1
ATOM 4081 C C . ALA A 1 535 ? -5.933 -6.679 -4.107 1.00 86.44 535 ALA A C 1
ATOM 4083 O O . ALA A 1 535 ? -4.706 -6.576 -4.047 1.00 86.44 535 ALA A O 1
ATOM 4084 N N . GLU A 1 536 ? -6.688 -6.673 -3.006 1.00 88.94 536 GLU A N 1
ATOM 4085 C CA . GLU A 1 536 ? -6.114 -6.604 -1.660 1.00 88.94 536 GLU A CA 1
ATOM 4086 C C . GLU A 1 536 ? -5.426 -7.907 -1.242 1.00 88.94 536 GLU A C 1
ATOM 4088 O O . GLU A 1 536 ? -4.344 -7.852 -0.663 1.00 88.94 536 GLU A O 1
ATOM 4093 N N . LEU A 1 537 ? -5.991 -9.067 -1.588 1.00 90.94 537 LEU A N 1
ATOM 4094 C CA . LEU A 1 537 ? -5.347 -10.368 -1.380 1.00 90.94 537 LEU A CA 1
ATOM 4095 C C . LEU A 1 537 ? -4.015 -10.475 -2.123 1.00 90.94 537 LEU A C 1
ATOM 4097 O O . LEU A 1 537 ? -3.049 -10.981 -1.563 1.00 90.94 537 LEU A O 1
ATOM 4101 N N . MET A 1 538 ? -3.923 -9.945 -3.344 1.00 91.19 538 MET A N 1
ATOM 4102 C CA . MET A 1 538 ? -2.664 -9.881 -4.087 1.00 91.19 538 MET A CA 1
ATOM 4103 C C . MET A 1 538 ? -1.595 -9.094 -3.323 1.00 91.19 538 MET A C 1
ATOM 4105 O O . MET A 1 538 ? -0.444 -9.530 -3.259 1.00 91.19 538 MET A O 1
ATOM 4109 N N . LEU A 1 539 ? -1.975 -7.976 -2.692 1.00 91.31 539 LEU A N 1
ATOM 4110 C CA . LEU A 1 539 ? -1.084 -7.225 -1.810 1.00 91.31 539 LEU A CA 1
ATOM 4111 C C . LEU A 1 539 ? -0.698 -8.055 -0.575 1.00 91.31 539 LEU A C 1
ATOM 4113 O O . LEU A 1 539 ? 0.486 -8.127 -0.255 1.00 91.31 539 LEU A O 1
ATOM 4117 N N . THR A 1 540 ? -1.650 -8.730 0.077 1.00 92.44 540 THR A N 1
ATOM 4118 C CA . THR A 1 540 ? -1.392 -9.629 1.218 1.00 92.44 540 THR A CA 1
ATOM 4119 C C . THR A 1 540 ? -0.403 -10.739 0.858 1.00 92.44 540 THR A C 1
ATOM 4121 O O . THR A 1 540 ? 0.583 -10.952 1.566 1.00 92.44 540 THR A O 1
ATOM 4124 N N . TRP A 1 541 ? -0.634 -11.445 -0.247 1.00 93.94 541 TRP A N 1
ATOM 4125 C CA . TRP A 1 541 ? 0.194 -12.563 -0.687 1.00 93.94 541 TRP A CA 1
ATOM 4126 C C . TRP A 1 541 ? 1.585 -12.108 -1.114 1.00 93.94 541 TRP A C 1
ATOM 4128 O O . TRP A 1 541 ? 2.576 -12.715 -0.711 1.00 93.94 541 TRP A O 1
ATOM 4138 N N . ALA A 1 542 ? 1.688 -11.020 -1.880 1.00 94.56 542 ALA A N 1
ATOM 4139 C CA . ALA A 1 542 ? 2.981 -10.472 -2.272 1.00 94.56 542 ALA A CA 1
ATOM 4140 C C . ALA A 1 542 ? 3.768 -10.010 -1.041 1.00 94.56 542 ALA A C 1
ATOM 4142 O O . ALA A 1 542 ? 4.933 -10.368 -0.874 1.00 94.56 542 ALA A O 1
ATOM 4143 N N . TRP A 1 543 ? 3.115 -9.277 -0.136 1.00 92.38 543 TRP A N 1
ATOM 4144 C CA . TRP A 1 543 ? 3.738 -8.783 1.085 1.00 92.38 543 TRP A CA 1
ATOM 4145 C C . TRP A 1 543 ? 4.254 -9.920 1.968 1.00 92.38 543 TRP A C 1
ATOM 4147 O O . TRP A 1 543 ? 5.420 -9.912 2.350 1.00 92.38 543 TRP A O 1
ATOM 4157 N N . THR A 1 544 ? 3.424 -10.928 2.240 1.00 92.00 544 THR A N 1
ATOM 4158 C CA . THR A 1 544 ? 3.816 -12.092 3.052 1.00 92.00 544 THR A CA 1
ATOM 4159 C C . THR A 1 544 ? 4.857 -12.972 2.363 1.00 92.00 544 THR A C 1
ATOM 4161 O O . THR A 1 544 ? 5.655 -13.601 3.046 1.00 92.00 544 THR A O 1
ATOM 4164 N N . THR A 1 545 ? 4.929 -12.991 1.030 1.00 94.31 545 THR A N 1
ATOM 4165 C CA . THR A 1 545 ? 6.012 -13.676 0.299 1.00 94.31 545 THR A CA 1
ATOM 4166 C C . THR A 1 545 ? 7.352 -12.966 0.493 1.00 94.31 545 THR A C 1
ATOM 4168 O O . THR A 1 545 ? 8.380 -13.610 0.712 1.00 94.31 545 THR A O 1
ATOM 4171 N N . LEU A 1 546 ? 7.341 -11.635 0.423 1.00 95.12 546 LEU A N 1
ATOM 4172 C CA . LEU A 1 546 ? 8.545 -10.810 0.441 1.00 95.12 546 LEU A CA 1
ATOM 4173 C C . LEU A 1 546 ? 9.067 -10.551 1.856 1.00 95.12 546 LEU A C 1
ATOM 4175 O O . LEU A 1 546 ? 10.271 -10.634 2.092 1.00 95.12 546 LEU A O 1
ATOM 4179 N N . MET A 1 547 ? 8.178 -10.224 2.790 1.00 94.75 547 MET A N 1
ATOM 4180 C CA . MET A 1 547 ? 8.533 -9.549 4.033 1.00 94.75 547 MET A CA 1
ATOM 4181 C C . MET A 1 547 ? 8.082 -10.333 5.258 1.00 94.75 547 MET A C 1
ATOM 4183 O O . MET A 1 547 ? 6.946 -10.796 5.349 1.00 94.75 547 MET A O 1
ATOM 4187 N N . ARG A 1 548 ? 8.964 -10.394 6.253 1.00 94.56 548 ARG A N 1
ATOM 4188 C CA . ARG A 1 548 ? 8.623 -10.705 7.645 1.00 94.56 548 ARG A CA 1
ATOM 4189 C C . ARG A 1 548 ? 9.155 -9.602 8.563 1.00 94.56 548 ARG A C 1
ATOM 4191 O O . ARG A 1 548 ? 10.210 -9.045 8.257 1.00 94.56 548 ARG A O 1
ATOM 4198 N N . PRO A 1 549 ? 8.474 -9.272 9.671 1.00 95.94 549 PRO A N 1
ATOM 4199 C CA . PRO A 1 549 ? 8.984 -8.312 10.644 1.00 95.94 549 PRO A CA 1
ATOM 4200 C C . PRO A 1 549 ? 10.394 -8.669 11.129 1.00 95.94 549 PRO A C 1
ATOM 4202 O O . PRO A 1 549 ? 10.702 -9.842 11.358 1.00 95.94 549 PRO A O 1
ATOM 4205 N N . SER A 1 550 ? 11.263 -7.667 11.284 1.00 96.06 550 SER A N 1
ATOM 4206 C C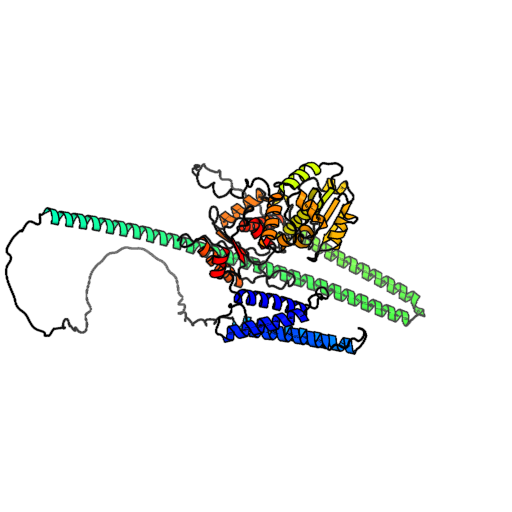A . SER A 1 550 ? 12.558 -7.860 11.939 1.00 96.06 550 SER A CA 1
ATOM 4207 C C . SER A 1 550 ? 12.375 -8.049 13.457 1.00 96.06 550 SER A C 1
ATOM 4209 O O . SER A 1 550 ? 11.359 -7.623 14.010 1.00 96.06 550 SER A O 1
ATOM 4211 N N . PRO A 1 551 ? 13.356 -8.632 14.171 1.00 95.75 551 PRO A N 1
ATOM 4212 C CA . PRO A 1 551 ? 13.324 -8.682 15.634 1.00 95.75 551 PRO A CA 1
ATOM 4213 C C . PRO A 1 551 ? 13.184 -7.297 16.283 1.00 95.75 551 PRO A C 1
ATOM 4215 O O . PRO A 1 551 ? 12.435 -7.153 17.242 1.00 95.75 551 PRO A O 1
ATOM 4218 N N . ALA A 1 552 ? 13.843 -6.275 15.724 1.00 94.81 552 ALA A N 1
ATOM 4219 C CA . ALA A 1 552 ? 13.740 -4.899 16.209 1.00 94.81 552 ALA A CA 1
ATOM 4220 C C . ALA A 1 552 ? 12.321 -4.336 16.031 1.00 94.81 552 ALA A C 1
ATOM 4222 O O . ALA A 1 552 ? 11.790 -3.698 16.937 1.00 94.81 552 ALA A O 1
ATOM 4223 N N . LEU A 1 553 ? 11.674 -4.617 14.893 1.00 95.62 553 LEU A N 1
ATOM 4224 C CA . LEU A 1 553 ? 10.288 -4.218 14.655 1.00 95.62 553 LEU A CA 1
ATOM 4225 C C . LEU A 1 553 ? 9.317 -4.930 15.604 1.00 95.62 553 LEU A C 1
ATOM 4227 O O . LEU A 1 553 ? 8.420 -4.287 16.149 1.00 95.62 553 LEU A O 1
ATOM 4231 N N . LEU A 1 554 ? 9.495 -6.234 15.826 1.00 95.75 554 LEU A N 1
ATOM 4232 C CA . LEU A 1 554 ? 8.681 -6.989 16.783 1.00 95.75 554 LEU A CA 1
ATOM 4233 C C . LEU A 1 554 ? 8.830 -6.416 18.195 1.00 95.75 554 LEU A C 1
ATOM 4235 O O . LEU A 1 554 ? 7.827 -6.073 18.809 1.00 95.75 554 LEU A O 1
ATOM 4239 N N . GLN A 1 555 ? 10.064 -6.187 18.651 1.00 95.69 555 GLN A N 1
ATOM 4240 C CA . GLN A 1 555 ? 10.337 -5.590 19.959 1.00 95.69 555 GLN A CA 1
ATOM 4241 C C . GLN A 1 555 ? 9.709 -4.196 20.110 1.00 95.69 555 GLN A C 1
ATOM 4243 O O . GLN A 1 555 ? 9.079 -3.912 21.127 1.00 95.69 555 GLN A O 1
ATOM 4248 N N . ALA A 1 556 ? 9.843 -3.330 19.100 1.00 94.25 556 ALA A N 1
ATOM 4249 C CA . ALA A 1 556 ? 9.232 -2.001 19.111 1.00 94.25 556 ALA A CA 1
ATOM 4250 C C . ALA A 1 556 ? 7.694 -2.073 19.148 1.00 94.25 556 ALA A C 1
ATOM 4252 O O . ALA A 1 556 ? 7.047 -1.287 19.842 1.00 94.25 556 ALA A O 1
ATOM 4253 N N . THR A 1 557 ? 7.107 -3.040 18.438 1.00 94.56 557 THR A N 1
ATOM 4254 C CA . THR A 1 557 ? 5.657 -3.277 18.428 1.00 94.56 557 THR A CA 1
ATOM 4255 C C . THR A 1 557 ? 5.177 -3.799 19.782 1.00 94.56 557 THR A C 1
ATOM 4257 O O . THR A 1 557 ? 4.191 -3.295 20.311 1.00 94.56 557 THR A O 1
ATOM 4260 N N . ASP A 1 558 ? 5.891 -4.745 20.391 1.00 93.94 558 ASP A N 1
ATOM 4261 C CA . ASP A 1 558 ? 5.554 -5.298 21.706 1.00 93.94 558 ASP A CA 1
ATOM 4262 C C . ASP A 1 558 ? 5.664 -4.246 22.813 1.00 93.94 558 ASP A C 1
ATOM 4264 O O . ASP A 1 558 ? 4.762 -4.125 23.644 1.00 93.94 558 ASP A O 1
ATOM 4268 N N . ALA A 1 559 ? 6.711 -3.416 22.781 1.00 93.94 559 ALA A N 1
ATOM 4269 C CA . ALA A 1 559 ? 6.850 -2.277 23.685 1.00 93.94 559 ALA A CA 1
ATOM 4270 C C . ALA A 1 559 ? 5.678 -1.293 23.534 1.00 93.94 559 ALA A C 1
ATOM 4272 O O . ALA A 1 559 ? 5.128 -0.809 24.525 1.00 93.94 559 ALA A O 1
ATOM 4273 N N . MET A 1 560 ? 5.238 -1.039 22.297 1.00 93.25 560 MET A N 1
ATOM 4274 C CA . MET A 1 560 ? 4.068 -0.206 22.032 1.00 93.25 560 MET A CA 1
ATOM 4275 C C . MET A 1 560 ? 2.783 -0.833 22.580 1.00 93.25 560 MET A C 1
ATOM 4277 O O . MET A 1 560 ? 1.995 -0.135 23.215 1.00 93.25 560 MET A O 1
ATOM 4281 N N . ARG A 1 561 ? 2.581 -2.143 22.396 1.00 91.44 561 ARG A N 1
ATOM 4282 C CA . ARG A 1 561 ? 1.432 -2.873 22.955 1.00 91.44 561 ARG A CA 1
ATOM 4283 C C . ARG A 1 561 ? 1.407 -2.818 24.476 1.00 91.44 561 ARG A C 1
ATOM 4285 O O . ARG A 1 561 ? 0.339 -2.607 25.042 1.00 91.44 561 ARG A O 1
ATOM 4292 N N . ALA A 1 562 ? 2.558 -2.997 25.121 1.00 92.56 562 ALA A N 1
ATOM 4293 C CA . ALA A 1 562 ? 2.687 -2.906 26.571 1.00 92.56 562 ALA A CA 1
ATOM 4294 C C . ALA A 1 562 ? 2.322 -1.503 27.071 1.00 92.56 562 ALA A C 1
ATOM 4296 O O . ALA A 1 562 ? 1.476 -1.374 27.951 1.00 92.56 562 ALA A O 1
ATOM 4297 N N . ARG A 1 563 ? 2.869 -0.454 26.443 1.00 90.00 563 ARG A N 1
ATOM 4298 C CA . ARG A 1 563 ? 2.561 0.944 26.784 1.00 90.00 563 ARG A CA 1
ATOM 4299 C C . ARG A 1 563 ? 1.083 1.296 26.595 1.00 90.00 563 ARG A C 1
ATOM 4301 O O . ARG A 1 563 ? 0.547 2.094 27.347 1.00 90.00 563 ARG A O 1
ATOM 4308 N N . LEU A 1 564 ? 0.434 0.712 25.589 1.00 88.06 564 LEU A N 1
ATOM 4309 C CA . LEU A 1 564 ? -0.990 0.914 25.306 1.00 88.06 564 LEU A CA 1
ATOM 4310 C C . LEU A 1 564 ? -1.914 0.008 26.142 1.00 88.06 564 LEU A C 1
ATOM 4312 O O . LEU A 1 564 ? -3.122 0.032 25.928 1.00 88.06 564 LEU A O 1
ATOM 4316 N N . GLY A 1 565 ? -1.376 -0.826 27.042 1.00 89.81 565 GLY A N 1
ATOM 4317 C CA . GLY A 1 565 ? -2.178 -1.734 27.868 1.00 89.81 565 GLY A CA 1
ATOM 4318 C C . GLY A 1 565 ? -2.860 -2.866 27.087 1.00 89.81 565 GLY A C 1
ATOM 4319 O O . GLY A 1 565 ? -3.851 -3.422 27.549 1.00 89.81 565 GLY A O 1
ATOM 4320 N N . VAL A 1 566 ? -2.355 -3.221 25.898 1.00 89.62 566 VAL A N 1
ATOM 4321 C CA . VAL A 1 566 ? -2.942 -4.258 25.016 1.00 89.62 566 VAL A CA 1
ATOM 4322 C C . VAL A 1 566 ? -2.000 -5.405 24.676 1.00 89.62 566 VAL A C 1
ATOM 4324 O O . VAL A 1 566 ? -2.227 -6.198 23.750 1.00 89.62 566 VAL A O 1
ATOM 4327 N N . ALA A 1 567 ? -0.926 -5.531 25.447 1.00 91.75 567 ALA A N 1
ATOM 4328 C CA . ALA A 1 567 ? -0.138 -6.750 25.472 1.00 91.75 567 ALA A CA 1
ATOM 4329 C C . ALA A 1 567 ? -1.036 -7.925 25.904 1.00 91.75 567 ALA A C 1
ATOM 4331 O O . ALA A 1 567 ? -1.669 -7.877 26.951 1.00 91.75 567 ALA A O 1
ATOM 4332 N N . GLY A 1 568 ? -1.130 -8.966 25.072 1.00 88.38 568 GLY A N 1
ATOM 4333 C CA . GLY A 1 568 ? -1.950 -10.152 25.360 1.00 88.38 568 GLY A CA 1
ATOM 4334 C C . GLY A 1 568 ? -3.466 -9.996 25.170 1.00 88.38 568 GLY A C 1
ATOM 4335 O O . GLY A 1 568 ? -4.189 -10.969 25.373 1.00 88.38 568 GLY A O 1
ATOM 4336 N N . HIS A 1 569 ? -3.956 -8.830 24.738 1.00 87.62 569 HIS A N 1
ATOM 4337 C CA . HIS A 1 569 ? -5.382 -8.583 24.502 1.00 87.62 569 HIS A CA 1
ATOM 4338 C C . HIS A 1 569 ? -5.700 -8.441 23.007 1.00 87.62 569 HIS A C 1
ATOM 4340 O O . HIS A 1 569 ? -4.865 -7.983 22.222 1.00 87.62 569 HIS A O 1
ATOM 4346 N N . GLU A 1 570 ? -6.915 -8.831 22.610 1.00 89.62 570 GLU A N 1
ATOM 4347 C CA . GLU A 1 570 ? -7.501 -8.423 21.330 1.00 89.62 570 GLU A CA 1
ATOM 4348 C C . GLU A 1 570 ? -7.948 -6.961 21.418 1.00 89.62 570 GLU A C 1
ATOM 4350 O O . GLU A 1 570 ? -8.418 -6.522 22.464 1.00 89.62 570 GLU A O 1
ATOM 4355 N N . TYR A 1 571 ? -7.828 -6.213 20.325 1.00 92.50 571 TYR A N 1
ATOM 4356 C CA . TYR A 1 571 ? -8.196 -4.798 20.281 1.00 92.50 571 TYR A CA 1
ATOM 4357 C C . TYR A 1 571 ? -8.730 -4.394 18.908 1.00 92.50 571 TYR A C 1
ATOM 4359 O O . TYR A 1 571 ? -8.405 -5.003 17.882 1.00 92.50 571 TYR A O 1
ATOM 4367 N N . VAL A 1 572 ? -9.540 -3.335 18.899 1.00 91.75 572 VAL A N 1
ATOM 4368 C CA . VAL A 1 572 ? -9.854 -2.574 17.683 1.00 91.75 572 VAL A CA 1
ATOM 4369 C C . VAL A 1 572 ? -8.806 -1.486 17.557 1.00 91.75 572 VAL A C 1
ATOM 4371 O O . VAL A 1 572 ? -8.607 -0.737 18.507 1.00 91.75 572 VAL A O 1
ATOM 4374 N N . ALA A 1 573 ? -8.146 -1.411 16.408 1.00 93.38 573 ALA A N 1
ATOM 4375 C CA . ALA A 1 573 ? -7.218 -0.345 16.090 1.00 93.38 573 ALA A CA 1
ATOM 4376 C C . ALA A 1 573 ? -7.883 0.730 15.229 1.00 93.38 573 ALA A C 1
ATOM 4378 O O . ALA A 1 573 ? -8.840 0.474 14.503 1.00 93.38 573 ALA A O 1
ATOM 4379 N N . VAL A 1 574 ? -7.347 1.939 15.277 1.00 92.56 574 VAL A N 1
ATOM 4380 C CA . VAL A 1 574 ? -7.875 3.121 14.602 1.00 92.56 574 VAL A CA 1
ATOM 4381 C C . VAL A 1 574 ? -6.719 3.854 13.949 1.00 92.56 574 VAL A C 1
ATOM 4383 O O . VAL A 1 574 ? -5.769 4.196 14.632 1.00 92.56 574 VAL A O 1
ATOM 4386 N N . HIS A 1 575 ? -6.800 4.129 12.653 1.00 93.56 575 HIS A N 1
ATOM 4387 C CA . HIS A 1 575 ? -5.820 4.939 11.941 1.00 93.56 575 HIS A CA 1
ATOM 4388 C C . HIS A 1 575 ? -6.469 6.185 11.332 1.00 93.56 575 HIS A C 1
ATOM 4390 O O . HIS A 1 575 ? -7.158 6.120 10.303 1.00 93.56 575 HIS A O 1
ATOM 4396 N N . MET A 1 576 ? -6.164 7.339 11.915 1.00 90.62 576 MET A N 1
ATOM 4397 C CA . MET A 1 576 ? -6.590 8.649 11.433 1.00 90.62 576 MET A CA 1
ATOM 4398 C C . MET A 1 576 ? -5.401 9.389 10.823 1.00 90.62 576 MET A C 1
ATOM 4400 O O . MET A 1 576 ? -4.478 9.764 11.535 1.00 90.62 576 MET A O 1
ATOM 4404 N N . ARG A 1 577 ? -5.422 9.644 9.511 1.00 87.81 577 ARG A N 1
ATOM 4405 C CA . ARG A 1 577 ? -4.384 10.454 8.871 1.00 87.81 577 ARG A CA 1
ATOM 4406 C C . ARG A 1 577 ? -4.616 11.936 9.170 1.00 87.81 577 ARG A C 1
ATOM 4408 O O . ARG A 1 577 ? -5.413 12.581 8.495 1.00 87.81 577 ARG A O 1
ATOM 4415 N N . GLY A 1 578 ? -3.906 12.465 10.161 1.00 84.88 578 GLY A N 1
ATOM 4416 C CA . GLY A 1 578 ? -4.012 13.867 10.570 1.00 84.88 578 GLY A CA 1
ATOM 4417 C C . GLY A 1 578 ? -3.476 14.888 9.550 1.00 84.88 578 GLY A C 1
ATOM 4418 O O . GLY A 1 578 ? -2.557 14.599 8.770 1.00 84.88 578 GLY A O 1
ATOM 4419 N N . GLY A 1 579 ? -4.032 16.101 9.578 1.00 81.19 579 GLY A N 1
ATOM 4420 C CA . GLY A 1 579 ? -3.469 17.310 8.962 1.00 81.19 579 GLY A CA 1
ATOM 4421 C C . GLY A 1 579 ? -4.518 18.369 8.601 1.00 81.19 579 GLY A C 1
ATOM 4422 O O . GLY A 1 579 ? -5.710 18.084 8.555 1.00 81.19 579 GLY A O 1
ATOM 4423 N N . ASP A 1 580 ? -4.059 19.587 8.326 1.00 71.50 580 ASP A N 1
ATOM 4424 C CA . ASP A 1 580 ? -4.872 20.785 8.036 1.00 71.50 580 ASP A CA 1
ATOM 4425 C C . ASP A 1 580 ? -5.558 20.794 6.654 1.00 71.50 580 ASP A C 1
ATOM 4427 O O . ASP A 1 580 ? -6.411 21.640 6.382 1.00 71.50 580 ASP A O 1
ATOM 4431 N N . GLY A 1 581 ? -5.244 19.823 5.792 1.00 63.44 581 GLY A N 1
ATOM 4432 C CA . GLY A 1 581 ? -5.860 19.671 4.473 1.00 63.44 581 GLY A CA 1
ATOM 4433 C C . GLY A 1 581 ? -5.264 20.570 3.385 1.00 63.44 581 GLY A C 1
ATOM 4434 O O . GLY A 1 581 ? -5.736 20.522 2.249 1.00 63.44 581 GLY A O 1
ATOM 4435 N N . GLU A 1 582 ? -4.204 21.337 3.667 1.00 61.41 582 GLU A N 1
ATOM 4436 C CA . GLU A 1 582 ? -3.588 22.215 2.658 1.00 61.41 582 GLU A CA 1
ATOM 4437 C C . GLU A 1 582 ? -2.884 21.433 1.532 1.00 61.41 582 GLU A C 1
ATOM 4439 O O . GLU A 1 582 ? -2.785 21.899 0.393 1.00 61.41 582 GLU A O 1
ATOM 4444 N N . PHE A 1 583 ? -2.484 20.183 1.787 1.00 61.44 583 PHE A N 1
ATOM 4445 C CA . PHE A 1 583 ? -1.941 19.281 0.767 1.00 61.44 583 PHE A CA 1
ATOM 4446 C C . PHE A 1 583 ? -3.038 18.702 -0.145 1.00 61.44 583 PHE A C 1
ATOM 4448 O O . PHE A 1 583 ? -3.364 17.516 -0.081 1.00 61.44 583 PHE A O 1
ATOM 4455 N N . ARG A 1 584 ? -3.549 19.527 -1.068 1.00 55.69 584 ARG A N 1
ATOM 4456 C CA . ARG A 1 584 ? -4.606 19.184 -2.048 1.00 55.69 584 ARG A CA 1
ATOM 4457 C C . ARG A 1 584 ? -4.302 18.000 -2.981 1.00 55.69 584 ARG A C 1
ATOM 4459 O O . ARG A 1 584 ? -5.191 17.554 -3.697 1.00 55.69 584 ARG A O 1
ATOM 4466 N N . MET A 1 585 ? -3.063 17.504 -3.026 1.00 58.81 585 MET A N 1
ATOM 4467 C CA . MET A 1 585 ? -2.662 16.422 -3.940 1.00 58.81 585 MET A CA 1
ATOM 4468 C C . MET A 1 585 ? -2.844 15.004 -3.379 1.00 58.81 585 MET A C 1
ATOM 4470 O O . MET A 1 585 ? -2.659 14.046 -4.124 1.00 58.81 585 MET A O 1
ATOM 4474 N N . ASN A 1 586 ? -3.200 14.844 -2.101 1.00 64.56 586 ASN A N 1
ATOM 4475 C CA . ASN A 1 586 ? -3.253 13.536 -1.442 1.00 64.56 586 ASN A CA 1
ATOM 4476 C C . ASN A 1 586 ? -4.626 13.238 -0.826 1.00 64.56 586 ASN A C 1
ATOM 4478 O O . ASN A 1 586 ? -5.497 14.101 -0.775 1.00 64.56 586 ASN A O 1
ATOM 4482 N N . HIS A 1 587 ? -4.806 11.989 -0.378 1.00 75.19 587 HIS A N 1
ATOM 4483 C CA . HIS A 1 587 ? -5.990 11.544 0.359 1.00 75.19 587 HIS A CA 1
ATOM 4484 C C . HIS A 1 587 ? -6.400 12.518 1.476 1.00 75.19 587 HIS A C 1
ATOM 4486 O O . HIS A 1 587 ? -5.536 13.181 2.054 1.00 75.19 587 HIS A O 1
ATOM 4492 N N . GLU A 1 588 ? -7.699 12.541 1.792 1.00 82.75 588 GLU A N 1
ATOM 4493 C CA . GLU A 1 588 ? -8.287 13.389 2.831 1.00 82.75 588 GLU A CA 1
ATOM 4494 C C . GLU A 1 588 ? -7.477 13.315 4.135 1.00 82.75 588 GLU A C 1
ATOM 4496 O O . GLU A 1 588 ? -7.178 12.234 4.649 1.00 82.75 588 GLU A O 1
ATOM 4501 N N . ARG A 1 589 ? -7.064 14.489 4.621 1.00 86.00 589 ARG A N 1
ATOM 4502 C CA . ARG A 1 589 ? -6.430 14.650 5.927 1.00 86.00 589 ARG A CA 1
ATOM 4503 C C . ARG A 1 589 ? -7.489 15.122 6.906 1.00 86.00 589 ARG A C 1
ATOM 4505 O O . ARG A 1 589 ? -8.303 15.985 6.587 1.00 86.00 589 ARG A O 1
ATOM 4512 N N . HIS A 1 590 ? -7.463 14.524 8.080 1.00 86.88 590 HIS A N 1
ATOM 4513 C CA . HIS A 1 590 ? -8.469 14.705 9.103 1.00 86.88 590 HIS A CA 1
ATOM 4514 C C . HIS A 1 590 ? -7.967 15.687 10.156 1.00 86.88 590 HIS A C 1
ATOM 4516 O O . HIS A 1 590 ? -6.823 15.597 10.615 1.00 86.88 590 HIS A O 1
ATOM 4522 N N . ARG A 1 591 ? -8.819 16.639 10.536 1.00 86.75 591 ARG A N 1
ATOM 4523 C CA . ARG A 1 591 ? -8.504 17.576 11.616 1.00 86.75 591 ARG A CA 1
ATOM 4524 C C . ARG A 1 591 ? -8.640 16.886 12.978 1.00 86.75 591 ARG A C 1
ATOM 4526 O O . ARG A 1 591 ? -9.387 15.906 13.068 1.00 86.75 591 ARG A O 1
ATOM 4533 N N . PRO A 1 592 ? -7.966 17.369 14.034 1.00 85.12 592 PRO A N 1
ATOM 4534 C CA . PRO A 1 592 ? -8.041 16.763 15.362 1.00 85.12 592 PRO A CA 1
ATOM 4535 C C . PRO A 1 592 ? -9.469 16.541 15.873 1.00 85.12 592 PRO A C 1
ATOM 4537 O O . PRO A 1 592 ? -9.725 15.522 16.503 1.00 85.12 592 PRO A O 1
ATOM 4540 N N . GLU A 1 593 ? -10.424 17.414 15.542 1.00 87.69 593 GLU A N 1
ATOM 4541 C CA . GLU A 1 593 ? -11.812 17.322 16.023 1.00 87.69 593 GLU A CA 1
ATOM 4542 C C . GLU A 1 593 ? -12.527 16.059 15.518 1.00 87.69 593 GLU A C 1
ATOM 4544 O O . GLU A 1 593 ? -13.402 15.515 16.191 1.00 87.69 593 GLU A O 1
ATOM 4549 N N . THR A 1 594 ? -12.113 15.537 14.361 1.00 88.31 594 THR A N 1
ATOM 4550 C CA . THR A 1 594 ? -12.693 14.315 13.783 1.00 88.31 594 THR A CA 1
ATOM 4551 C C . THR A 1 594 ? -12.305 13.047 14.549 1.00 88.31 594 THR A C 1
ATOM 4553 O O . THR A 1 594 ? -12.907 11.998 14.332 1.00 88.31 594 THR A O 1
ATOM 4556 N N . VAL A 1 595 ? -11.357 13.112 15.496 1.00 88.00 595 VAL A N 1
ATOM 4557 C CA . VAL A 1 595 ? -10.957 11.954 16.318 1.00 88.00 595 VAL A CA 1
ATOM 4558 C C . VAL A 1 595 ? -12.148 11.324 17.051 1.00 88.00 595 VAL A C 1
ATOM 4560 O O . VAL A 1 595 ? -12.199 10.104 17.225 1.00 88.00 595 VAL A O 1
ATOM 4563 N N . VAL A 1 596 ? -13.146 12.136 17.419 1.00 89.00 596 VAL A N 1
ATOM 4564 C CA . VAL A 1 596 ? -14.373 11.683 18.088 1.00 89.00 596 VAL A CA 1
ATOM 4565 C C . VAL A 1 596 ? -15.198 10.768 17.178 1.00 89.00 596 VAL A C 1
ATOM 4567 O O . VAL A 1 596 ? -15.747 9.774 17.654 1.00 89.00 596 VAL A O 1
ATOM 4570 N N . GLU A 1 597 ? -15.237 11.039 15.871 1.00 90.38 597 GLU A N 1
ATOM 4571 C CA . GLU A 1 597 ? -15.939 10.211 14.880 1.00 90.38 597 GLU A CA 1
ATOM 4572 C C . GLU A 1 597 ? -15.254 8.851 14.713 1.00 90.38 597 GLU A C 1
ATOM 4574 O O . GLU A 1 597 ? -15.903 7.804 14.756 1.00 90.38 597 GLU A O 1
ATOM 4579 N N . PHE A 1 598 ? -13.922 8.848 14.616 1.00 90.69 598 PHE A N 1
ATOM 4580 C CA . PHE A 1 598 ? -13.132 7.617 14.568 1.00 90.69 598 PHE A CA 1
ATOM 4581 C C . PHE A 1 598 ? -13.327 6.769 15.834 1.00 90.69 598 PHE A C 1
ATOM 4583 O O . PHE A 1 598 ? -13.526 5.555 15.745 1.00 90.69 598 PHE A O 1
ATOM 4590 N N . ALA A 1 599 ? -13.321 7.399 17.012 1.00 88.88 599 ALA A N 1
ATOM 4591 C CA . ALA A 1 599 ? -13.556 6.724 18.285 1.00 88.88 599 ALA A CA 1
ATOM 4592 C C . ALA A 1 599 ? -14.997 6.196 18.411 1.00 88.88 599 ALA A C 1
ATOM 4594 O O . ALA A 1 599 ? -15.217 5.099 18.930 1.00 88.88 599 ALA A O 1
ATOM 4595 N N . ALA A 1 600 ? -15.995 6.944 17.933 1.00 89.75 600 ALA A N 1
ATOM 4596 C CA . ALA A 1 600 ? -17.383 6.489 17.877 1.00 89.75 600 ALA A CA 1
ATOM 4597 C C . ALA A 1 600 ? -17.527 5.256 16.972 1.00 89.75 600 ALA A C 1
ATOM 4599 O O . ALA A 1 600 ? -18.075 4.243 17.413 1.00 89.75 600 ALA A O 1
ATOM 4600 N N . CYS A 1 601 ? -16.945 5.295 15.770 1.00 91.56 601 CYS A N 1
ATOM 4601 C CA . CYS A 1 601 ? -16.895 4.146 14.872 1.00 91.56 601 CYS A CA 1
ATOM 4602 C C . CYS A 1 601 ? -16.245 2.927 15.547 1.00 91.56 601 CYS A C 1
ATOM 4604 O O . CYS A 1 601 ? -16.830 1.844 15.578 1.00 91.56 601 CYS A O 1
ATOM 4606 N N . ALA A 1 602 ? -15.061 3.097 16.139 1.00 90.69 602 ALA A N 1
ATOM 4607 C CA . ALA A 1 602 ? -14.327 2.003 16.769 1.00 90.69 602 ALA A CA 1
ATOM 4608 C C . ALA A 1 602 ? -15.093 1.366 17.937 1.00 90.69 602 ALA A C 1
ATOM 4610 O O . ALA A 1 602 ? -15.046 0.148 18.106 1.00 90.69 602 ALA A O 1
ATOM 4611 N N . ARG A 1 603 ? -15.857 2.160 18.702 1.00 88.88 603 ARG A N 1
ATOM 4612 C CA . ARG A 1 603 ? -16.769 1.647 19.736 1.00 88.88 603 ARG A CA 1
ATOM 4613 C C . ARG A 1 603 ? -17.908 0.824 19.141 1.00 88.88 603 ARG A C 1
ATOM 4615 O O . ARG A 1 603 ? -18.205 -0.241 19.675 1.00 88.88 603 ARG A O 1
ATOM 4622 N N . THR A 1 604 ? -18.533 1.271 18.052 1.00 90.25 604 THR A N 1
ATOM 4623 C CA . THR A 1 604 ? -19.577 0.491 17.359 1.00 90.25 604 THR A CA 1
ATOM 4624 C C . THR A 1 604 ? -19.021 -0.825 16.827 1.00 90.25 604 THR A C 1
ATOM 4626 O O . THR A 1 604 ? -19.579 -1.880 17.114 1.00 90.25 604 THR A O 1
ATOM 4629 N N . VAL A 1 605 ? -17.868 -0.787 16.161 1.00 90.25 605 VAL A N 1
ATOM 4630 C CA . VAL A 1 605 ? -17.149 -1.979 15.690 1.00 90.25 605 VAL A CA 1
ATOM 4631 C C . VAL A 1 605 ? -16.819 -2.925 16.847 1.00 90.25 605 VAL A C 1
ATOM 4633 O O . VAL A 1 605 ? -17.108 -4.117 16.776 1.00 90.25 605 VAL A O 1
ATOM 4636 N N . GLY A 1 606 ? -16.283 -2.399 17.950 1.00 88.81 606 GLY A N 1
ATOM 4637 C CA . GLY A 1 606 ? -15.984 -3.180 19.148 1.00 88.81 606 GLY A CA 1
ATOM 4638 C C . GLY A 1 606 ? -17.220 -3.858 19.743 1.00 88.81 606 GLY A C 1
ATOM 4639 O O . GLY A 1 606 ? -17.139 -5.033 20.101 1.00 88.81 606 GLY A O 1
ATOM 4640 N N . ARG A 1 607 ? -18.367 -3.162 19.799 1.00 87.88 607 ARG A N 1
ATOM 4641 C CA . ARG A 1 607 ? -19.653 -3.737 20.237 1.00 87.88 607 ARG A CA 1
ATOM 4642 C C . ARG A 1 607 ? -20.089 -4.887 19.328 1.00 87.88 607 ARG A C 1
ATOM 4644 O O . ARG A 1 607 ? -20.345 -5.973 19.833 1.00 87.88 607 ARG A O 1
ATOM 4651 N N . VAL A 1 608 ? -20.104 -4.682 18.008 1.00 87.94 608 VAL A N 1
ATOM 4652 C CA . VAL A 1 608 ? -20.553 -5.705 17.043 1.00 87.94 608 VAL A CA 1
ATOM 4653 C C . VAL A 1 608 ? -19.679 -6.961 17.101 1.00 87.94 608 VAL A C 1
ATOM 4655 O O . VAL A 1 608 ? -20.206 -8.068 17.151 1.00 87.94 608 VAL A O 1
ATOM 4658 N N . ILE A 1 609 ? -18.351 -6.812 17.168 1.00 86.62 609 ILE A N 1
ATOM 4659 C CA . ILE A 1 609 ? -17.427 -7.960 17.231 1.00 86.62 609 ILE A CA 1
ATOM 4660 C C . ILE A 1 609 ? -17.542 -8.708 18.563 1.00 86.62 609 ILE A C 1
ATOM 4662 O O . ILE A 1 609 ? -17.440 -9.935 18.594 1.00 86.62 609 ILE A O 1
ATOM 4666 N N . SER A 1 610 ? -17.723 -7.981 19.670 1.00 84.25 610 SER A N 1
ATOM 4667 C CA . SER A 1 610 ? -17.856 -8.593 21.001 1.00 84.25 610 SER A CA 1
ATOM 4668 C C . SER A 1 610 ? -19.203 -9.311 21.170 1.00 84.25 610 SER A C 1
ATOM 4670 O O . SER A 1 610 ? -19.316 -10.212 22.008 1.00 84.25 610 SER A O 1
ATOM 4672 N N . GLY A 1 611 ? -20.210 -8.936 20.372 1.00 84.62 611 GLY A N 1
ATOM 4673 C CA . GLY A 1 611 ? -21.602 -9.333 20.566 1.00 84.62 611 GLY A CA 1
ATOM 4674 C C . GLY A 1 611 ? -22.132 -8.865 21.924 1.00 84.62 611 GLY A C 1
ATOM 4675 O O . GLY A 1 611 ? -21.623 -7.907 22.506 1.00 84.62 611 GLY A O 1
ATOM 4676 N N . ASP A 1 612 ? -23.093 -9.601 22.484 1.00 72.19 612 ASP A N 1
ATOM 4677 C CA . ASP A 1 612 ? -23.662 -9.333 23.818 1.00 72.19 612 ASP A CA 1
ATOM 4678 C C . ASP A 1 612 ? -22.716 -9.688 24.982 1.00 72.19 612 ASP A C 1
ATOM 4680 O O . ASP A 1 612 ? -23.108 -9.662 26.152 1.00 72.19 612 ASP A O 1
ATOM 4684 N N . LYS A 1 613 ? -21.456 -10.059 24.708 1.00 71.25 613 LYS A N 1
ATOM 4685 C CA . LYS A 1 613 ? -20.526 -10.415 25.781 1.00 71.25 613 LYS A CA 1
ATOM 4686 C C . LYS A 1 613 ? -20.154 -9.160 26.584 1.00 71.25 613 LYS A C 1
ATOM 4688 O O . LYS A 1 613 ? -19.719 -8.166 26.008 1.00 71.25 613 LYS A O 1
ATOM 4693 N N . PRO A 1 614 ? -20.197 -9.219 27.929 1.00 57.62 614 PRO A N 1
ATOM 4694 C CA . PRO A 1 614 ? -19.914 -8.066 28.788 1.00 57.62 614 PRO A CA 1
ATOM 4695 C C . PRO A 1 614 ? -18.445 -7.612 28.755 1.00 57.62 614 PRO A C 1
ATOM 4697 O O . PRO A 1 614 ? -18.120 -6.526 29.233 1.00 57.62 614 PRO A O 1
ATOM 4700 N N . ARG A 1 615 ? -17.538 -8.413 28.179 1.00 62.84 615 ARG A N 1
ATOM 4701 C CA . ARG A 1 615 ? -16.148 -8.007 27.949 1.00 62.84 615 ARG A CA 1
ATOM 4702 C C . ARG A 1 615 ? -16.071 -7.144 26.695 1.00 62.84 615 ARG A C 1
ATOM 4704 O O . ARG A 1 615 ? -15.909 -7.662 25.595 1.00 62.84 615 ARG A O 1
ATOM 4711 N N . ARG A 1 616 ? -16.170 -5.826 26.881 1.00 64.50 616 ARG A N 1
ATOM 4712 C CA . ARG A 1 616 ? -15.859 -4.848 25.833 1.00 64.50 616 ARG A CA 1
ATOM 4713 C C . ARG A 1 616 ? -14.404 -5.042 25.408 1.00 64.50 616 ARG A C 1
ATOM 4715 O O . ARG A 1 616 ? -13.512 -4.970 26.251 1.00 64.50 616 ARG A O 1
ATOM 4722 N N . LEU A 1 617 ? -14.171 -5.297 24.120 1.00 69.50 617 LEU A N 1
ATOM 4723 C CA . LEU A 1 617 ? -12.818 -5.265 23.568 1.00 69.50 617 LEU A CA 1
ATOM 4724 C C . LEU A 1 617 ? -12.194 -3.891 23.860 1.00 69.50 617 LEU A C 1
ATOM 4726 O O . LEU A 1 617 ? -12.855 -2.879 23.592 1.00 69.50 617 LEU A O 1
ATOM 4730 N N . PRO A 1 618 ? -10.959 -3.823 24.393 1.00 69.06 618 PRO A N 1
ATOM 4731 C CA . PRO A 1 618 ? -10.274 -2.552 24.539 1.00 69.06 618 PRO A CA 1
ATOM 4732 C C . PRO A 1 618 ? -10.166 -1.899 23.159 1.00 69.06 618 PRO A C 1
ATOM 4734 O O . PRO A 1 618 ? -9.668 -2.484 22.190 1.00 69.06 618 PRO A O 1
ATOM 4737 N N . VAL A 1 619 ? -10.701 -0.684 23.060 1.00 61.59 619 VAL A N 1
ATOM 4738 C CA . VAL A 1 619 ? -10.545 0.146 21.871 1.00 61.59 619 VAL A CA 1
ATOM 4739 C C . VAL A 1 619 ? -9.215 0.851 22.024 1.00 61.59 619 VAL A C 1
ATOM 4741 O O . VAL A 1 619 ? -9.057 1.709 22.888 1.00 61.59 619 VAL A O 1
ATOM 4744 N N . VAL A 1 620 ? -8.258 0.480 21.185 1.00 60.22 620 VAL A N 1
ATOM 4745 C CA . VAL A 1 620 ? -6.978 1.168 21.122 1.00 60.22 620 VAL A CA 1
ATOM 4746 C C . VAL A 1 620 ? -7.065 2.127 19.963 1.00 60.22 620 VAL A C 1
ATOM 4748 O O . VAL A 1 620 ? -7.348 1.738 18.831 1.00 60.22 620 VAL A O 1
ATOM 4751 N N . VAL A 1 621 ? -6.795 3.393 20.230 1.00 57.00 621 VAL A N 1
ATOM 4752 C CA . VAL A 1 621 ? -6.613 4.381 19.175 1.00 57.00 621 VAL A CA 1
ATOM 4753 C C . VAL A 1 621 ? -5.105 4.547 18.984 1.00 57.00 621 VAL A C 1
ATOM 4755 O O . VAL A 1 621 ? -4.515 5.410 19.629 1.00 57.00 621 VAL A O 1
ATOM 4758 N N . PRO A 1 622 ? -4.425 3.723 18.160 1.00 54.81 622 PRO A N 1
ATOM 4759 C CA . PRO A 1 622 ? -3.087 4.052 17.706 1.00 54.81 622 PRO A CA 1
ATOM 4760 C C . PRO A 1 622 ? -3.179 5.292 16.818 1.00 54.81 622 PRO A C 1
ATOM 4762 O O . PRO A 1 622 ? -3.395 5.233 15.611 1.00 54.81 622 PRO A O 1
ATOM 4765 N N . PHE A 1 623 ? -3.050 6.451 17.449 1.00 54.69 623 PHE A N 1
ATOM 4766 C CA . PHE A 1 623 ? -3.072 7.730 16.771 1.00 54.69 623 PHE A CA 1
ATOM 4767 C C . PHE A 1 623 ? -1.790 7.897 15.948 1.00 54.69 623 PHE A C 1
ATOM 4769 O O . PHE A 1 623 ? -0.749 8.315 16.452 1.00 54.69 623 PHE A O 1
ATOM 4776 N N . HIS A 1 624 ? -1.854 7.532 14.668 1.00 63.59 624 HIS A N 1
ATOM 4777 C CA . HIS A 1 624 ? -0.774 7.777 13.720 1.00 63.59 624 HIS A CA 1
ATOM 4778 C C . HIS A 1 624 ? -0.928 9.171 13.103 1.00 63.59 624 HIS A C 1
ATOM 4780 O O . HIS A 1 624 ? -1.694 9.374 12.161 1.00 63.59 624 HIS A O 1
ATOM 4786 N N . VAL A 1 625 ? -0.166 10.141 13.607 1.00 57.81 625 VAL A N 1
ATOM 4787 C CA . VAL A 1 625 ? 0.080 11.387 12.871 1.00 57.81 625 VAL A CA 1
ATOM 4788 C C . VAL A 1 625 ? 1.176 11.103 11.860 1.00 57.81 625 VAL A C 1
ATOM 4790 O O . VAL A 1 625 ? 2.232 10.607 12.234 1.00 57.81 625 VAL A O 1
ATOM 4793 N N . ASP A 1 626 ? 0.928 11.423 10.593 1.00 58.66 626 ASP A N 1
ATOM 4794 C CA . ASP A 1 626 ? 1.888 11.311 9.492 1.00 58.66 626 ASP A CA 1
ATOM 4795 C C . ASP A 1 626 ? 3.143 12.150 9.823 1.00 58.66 626 ASP A C 1
ATOM 4797 O O . ASP A 1 626 ? 3.200 13.339 9.513 1.00 58.66 626 ASP A O 1
ATOM 4801 N N . ARG A 1 627 ? 4.146 11.561 10.498 1.00 61.72 627 ARG A N 1
ATOM 4802 C CA . ARG A 1 627 ? 5.369 12.257 10.968 1.00 61.72 627 ARG A CA 1
ATOM 4803 C C . ARG A 1 627 ? 6.367 12.538 9.842 1.00 61.72 627 ARG A C 1
ATOM 4805 O O . ARG A 1 627 ? 7.546 12.766 10.097 1.00 61.72 627 ARG A O 1
ATOM 4812 N N . GLY A 1 628 ? 5.911 12.515 8.591 1.00 50.84 628 GLY A N 1
ATOM 4813 C CA . GLY A 1 628 ? 6.734 12.432 7.386 1.00 50.84 628 GLY A CA 1
ATOM 4814 C C . GLY A 1 628 ? 7.686 13.599 7.104 1.00 50.84 628 GLY A C 1
ATOM 4815 O O . GLY A 1 628 ? 8.287 13.594 6.035 1.00 50.84 628 GLY A O 1
ATOM 4816 N N . LEU A 1 629 ? 7.827 14.594 7.991 1.00 47.09 629 LEU A N 1
ATOM 4817 C CA . LEU A 1 629 ? 8.580 15.822 7.700 1.00 47.09 629 LEU A CA 1
ATOM 4818 C C . LEU A 1 629 ? 9.415 16.426 8.850 1.00 47.09 629 LEU A C 1
ATOM 4820 O O . LEU A 1 629 ? 10.059 17.438 8.605 1.00 47.09 629 LEU A O 1
ATOM 4824 N N . MET A 1 630 ? 9.436 15.883 10.075 1.00 46.69 630 MET A N 1
ATOM 4825 C CA . MET A 1 630 ? 9.709 16.744 11.251 1.00 46.69 630 MET A CA 1
ATOM 4826 C C . MET A 1 630 ? 10.936 16.431 12.126 1.00 46.69 630 MET A C 1
ATOM 4828 O O . MET A 1 630 ? 11.065 17.039 13.184 1.00 46.69 630 MET A O 1
ATOM 4832 N N . HIS A 1 631 ? 11.870 15.559 11.737 1.00 51.75 631 HIS A N 1
ATOM 4833 C CA . HIS A 1 631 ? 13.090 15.387 12.542 1.00 51.75 631 HIS A CA 1
ATOM 4834 C C . HIS A 1 631 ? 14.358 15.681 11.742 1.00 51.75 631 HIS A C 1
ATOM 4836 O O . HIS A 1 631 ? 14.759 14.895 10.892 1.00 51.75 631 HIS A O 1
ATOM 4842 N N . GLU A 1 632 ? 15.022 16.791 12.081 1.00 60.66 632 GLU A N 1
ATOM 4843 C CA . GLU A 1 632 ? 16.403 17.130 11.688 1.00 60.66 632 GLU A CA 1
ATOM 4844 C C . GLU A 1 632 ? 17.458 16.205 12.351 1.00 60.66 632 GLU A C 1
ATOM 4846 O O . GLU A 1 632 ? 18.618 16.574 12.506 1.00 60.66 632 GLU A O 1
ATOM 4851 N N . GLY A 1 633 ? 17.072 14.989 12.754 1.00 72.75 633 GLY A N 1
ATOM 4852 C CA . GLY A 1 633 ? 17.919 14.007 13.434 1.00 72.75 633 GLY A CA 1
ATOM 4853 C C . GLY A 1 633 ? 17.987 12.676 12.688 1.00 72.75 633 GLY A C 1
ATOM 4854 O O . GLY A 1 633 ? 17.486 12.557 11.572 1.00 72.75 633 GLY A O 1
ATOM 4855 N N . ASP A 1 634 ? 18.598 11.670 13.319 1.00 73.81 634 ASP A N 1
ATOM 4856 C CA . ASP A 1 634 ? 18.613 10.298 12.804 1.00 73.81 634 ASP A CA 1
ATOM 4857 C C . ASP A 1 634 ? 17.165 9.817 12.555 1.00 73.81 634 ASP A C 1
ATOM 4859 O O . ASP A 1 634 ? 16.387 9.687 13.507 1.00 73.81 634 ASP A O 1
ATOM 4863 N N . PRO A 1 635 ? 16.758 9.577 11.295 1.00 76.31 635 PRO A N 1
ATOM 4864 C CA . PRO A 1 635 ? 15.410 9.120 10.968 1.00 76.31 635 PRO A CA 1
ATOM 4865 C C . PRO A 1 635 ? 15.143 7.663 11.386 1.00 76.31 635 PRO A C 1
ATOM 4867 O O . PRO A 1 635 ? 13.986 7.226 11.304 1.00 76.31 635 PRO A O 1
ATOM 4870 N N . SER A 1 636 ? 16.160 6.908 11.833 1.00 80.88 636 SER A N 1
ATOM 4871 C CA . SER A 1 636 ? 16.027 5.484 12.161 1.00 80.88 636 SER A CA 1
ATOM 4872 C C . SER A 1 636 ? 14.969 5.175 13.220 1.00 80.88 636 SER A C 1
ATOM 4874 O O . SER A 1 636 ? 14.010 4.451 12.905 1.00 80.88 636 SER A O 1
ATOM 4876 N N . PRO A 1 637 ? 15.004 5.793 14.416 1.00 86.06 637 PRO A N 1
ATOM 4877 C CA . PRO A 1 637 ? 14.009 5.527 15.451 1.00 86.06 637 PRO A CA 1
ATOM 4878 C C . PRO A 1 637 ? 12.582 5.889 15.018 1.00 86.06 637 PRO A C 1
ATOM 4880 O O . PRO A 1 637 ? 11.641 5.139 15.279 1.00 86.06 637 PRO A O 1
ATOM 4883 N N . ALA A 1 638 ? 12.407 7.011 14.312 1.00 84.69 638 ALA A N 1
ATOM 4884 C CA . ALA A 1 638 ? 11.091 7.475 13.873 1.00 84.69 638 ALA A CA 1
ATOM 4885 C C . ALA A 1 638 ? 10.472 6.545 12.816 1.00 84.69 638 ALA A C 1
ATOM 4887 O O . ALA A 1 638 ? 9.280 6.228 12.873 1.00 84.69 638 ALA A O 1
ATOM 4888 N N . ASN A 1 639 ? 11.275 6.069 11.863 1.00 86.31 639 ASN A N 1
ATOM 4889 C CA . ASN A 1 639 ? 10.807 5.143 10.838 1.00 86.31 639 ASN A CA 1
ATOM 4890 C C . ASN A 1 639 ? 10.554 3.743 11.423 1.00 86.31 639 ASN A C 1
ATOM 4892 O O . ASN A 1 639 ? 9.529 3.153 11.086 1.00 86.31 639 ASN A O 1
ATOM 4896 N N . LEU A 1 640 ? 11.397 3.239 12.337 1.00 90.75 640 LEU A N 1
ATOM 4897 C CA . LEU A 1 640 ? 11.127 1.991 13.068 1.00 90.75 640 LEU A CA 1
ATOM 4898 C C . LEU A 1 640 ? 9.806 2.074 13.843 1.00 90.75 640 LEU A C 1
ATOM 4900 O O . LEU A 1 640 ? 8.982 1.166 13.751 1.00 90.75 640 LEU A O 1
ATOM 4904 N N . LEU A 1 641 ? 9.571 3.185 14.544 1.00 90.75 641 LEU A N 1
ATOM 4905 C CA . LEU A 1 641 ? 8.331 3.412 15.280 1.00 90.75 641 LEU A CA 1
ATOM 4906 C C . LEU A 1 641 ? 7.115 3.474 14.349 1.00 90.75 641 LEU A C 1
ATOM 4908 O O . LEU A 1 641 ? 6.079 2.896 14.657 1.00 90.75 641 LEU A O 1
ATOM 4912 N N . THR A 1 642 ? 7.252 4.097 13.177 1.00 90.88 642 THR A N 1
ATOM 4913 C CA . THR A 1 642 ? 6.176 4.138 12.175 1.00 90.88 642 THR A CA 1
ATOM 4914 C C . THR A 1 642 ? 5.856 2.740 11.627 1.00 90.88 642 THR A C 1
ATOM 4916 O O . THR A 1 642 ? 4.691 2.394 11.429 1.00 90.88 642 THR A O 1
ATOM 4919 N N . TRP A 1 643 ? 6.872 1.898 11.407 1.00 93.06 643 TRP A N 1
ATOM 4920 C CA . TRP A 1 643 ? 6.658 0.487 11.073 1.00 93.06 643 TRP A CA 1
ATOM 4921 C C . TRP A 1 643 ? 5.996 -0.284 12.222 1.00 93.06 643 TRP A C 1
ATOM 4923 O O . TRP A 1 643 ? 5.159 -1.145 11.958 1.00 93.06 643 TRP A O 1
ATOM 4933 N N . ALA A 1 644 ? 6.336 0.018 13.478 1.00 93.69 644 ALA A N 1
ATOM 4934 C CA . ALA A 1 644 ? 5.715 -0.609 14.645 1.00 93.69 644 ALA A CA 1
ATOM 4935 C C . ALA A 1 644 ? 4.233 -0.226 14.770 1.00 93.69 644 ALA A C 1
ATOM 4937 O O . ALA A 1 644 ? 3.394 -1.097 14.983 1.00 93.69 644 ALA A O 1
ATOM 4938 N N . GLU A 1 645 ? 3.887 1.044 14.539 1.00 93.31 645 GLU A N 1
ATOM 4939 C CA . GLU A 1 645 ? 2.496 1.512 14.452 1.00 93.31 645 GLU A CA 1
ATOM 4940 C C . GLU A 1 645 ? 1.741 0.780 13.329 1.00 93.31 645 GLU A C 1
ATOM 4942 O O . GLU A 1 645 ? 0.619 0.316 13.528 1.00 93.31 645 GLU A O 1
ATOM 4947 N N . TRP A 1 646 ? 2.370 0.606 12.161 1.00 94.50 646 TRP A N 1
ATOM 4948 C CA . TRP A 1 646 ? 1.794 -0.162 11.055 1.00 94.50 646 TRP A CA 1
ATOM 4949 C C . TRP A 1 646 ? 1.536 -1.626 11.435 1.00 94.50 646 TRP A C 1
ATOM 4951 O O . TRP A 1 646 ? 0.455 -2.154 11.161 1.00 94.50 646 TRP A O 1
ATOM 4961 N N . LEU A 1 647 ? 2.508 -2.287 12.070 1.00 94.81 647 LEU A N 1
ATOM 4962 C CA . LEU A 1 647 ? 2.382 -3.689 12.459 1.00 94.81 647 LEU A CA 1
ATOM 4963 C C . LEU A 1 647 ? 1.337 -3.863 13.566 1.00 94.81 647 LEU A C 1
ATOM 4965 O O . LEU A 1 647 ? 0.569 -4.822 13.526 1.00 94.81 647 LEU A O 1
ATOM 4969 N N . LEU A 1 648 ? 1.247 -2.910 14.497 1.00 94.06 648 LEU A N 1
ATOM 4970 C CA . LEU A 1 648 ? 0.193 -2.848 15.505 1.00 94.06 648 LEU A CA 1
ATOM 4971 C C . LEU A 1 648 ? -1.195 -2.767 14.849 1.00 94.06 648 LEU A C 1
ATOM 4973 O O . LEU A 1 648 ? -2.083 -3.536 15.201 1.00 94.06 648 LEU A O 1
ATOM 4977 N N . LEU A 1 649 ? -1.389 -1.901 13.845 1.00 93.88 649 LEU A N 1
ATOM 4978 C CA . LEU A 1 649 ? -2.641 -1.887 13.078 1.00 93.88 649 LEU A CA 1
ATOM 4979 C C . LEU A 1 649 ? -2.910 -3.253 12.440 1.00 93.88 649 LEU A C 1
ATOM 4981 O O . LEU A 1 649 ? -4.006 -3.793 12.578 1.00 93.88 649 LEU A O 1
ATOM 4985 N N . ALA A 1 650 ? -1.911 -3.819 11.759 1.00 94.31 650 ALA A N 1
ATOM 4986 C CA . ALA A 1 650 ? -2.064 -5.068 11.023 1.00 94.31 650 ALA A CA 1
ATOM 4987 C C . ALA A 1 650 ? -2.374 -6.278 11.929 1.00 94.31 650 ALA A C 1
ATOM 4989 O O . ALA A 1 650 ? -3.015 -7.229 11.486 1.00 94.31 650 ALA A O 1
ATOM 4990 N N . GLN A 1 651 ? -1.949 -6.246 13.195 1.00 93.88 651 GLN A N 1
ATOM 4991 C CA . GLN A 1 651 ? -2.220 -7.287 14.193 1.00 93.88 651 GLN A CA 1
ATOM 4992 C C . GLN A 1 651 ? -3.557 -7.109 14.929 1.00 93.88 651 GLN A C 1
ATOM 4994 O O . GLN A 1 651 ? -3.958 -7.992 15.690 1.00 93.88 651 GLN A O 1
ATOM 4999 N N . ALA A 1 652 ? -4.251 -5.988 14.736 1.00 93.69 652 ALA A N 1
ATOM 5000 C CA . ALA A 1 652 ? -5.508 -5.722 15.416 1.00 93.69 652 ALA A CA 1
ATOM 5001 C C . ALA A 1 652 ? -6.625 -6.661 14.944 1.00 93.69 652 ALA A C 1
ATOM 5003 O O . ALA A 1 652 ? -6.723 -6.993 13.755 1.00 93.69 652 ALA A O 1
ATOM 5004 N N . ARG A 1 653 ? -7.543 -6.999 15.860 1.00 92.88 653 ARG A N 1
ATOM 5005 C CA . ARG A 1 653 ? -8.727 -7.822 15.562 1.00 92.88 653 ARG A CA 1
ATOM 5006 C C . ARG A 1 653 ? -9.605 -7.159 14.504 1.00 92.88 653 ARG A C 1
ATOM 5008 O O . ARG A 1 653 ? -10.114 -7.830 13.611 1.00 92.88 653 ARG A O 1
ATOM 5015 N N . CYS A 1 654 ? -9.739 -5.838 14.596 1.00 94.19 654 CYS A N 1
ATOM 5016 C CA . CYS A 1 654 ? -10.373 -4.999 13.591 1.00 94.19 654 CYS A CA 1
ATOM 5017 C C . CYS A 1 654 ? -9.634 -3.667 13.454 1.00 94.19 654 CYS A C 1
ATOM 5019 O O . CYS A 1 654 ? -8.929 -3.265 14.376 1.00 94.19 654 CYS A O 1
ATOM 5021 N N . ILE A 1 655 ? -9.766 -2.992 12.310 1.00 94.69 655 ILE A N 1
ATOM 5022 C CA . ILE A 1 655 ? -9.152 -1.680 12.074 1.00 94.69 655 ILE A CA 1
ATOM 5023 C C . ILE A 1 655 ? -10.244 -0.740 11.558 1.00 94.69 655 ILE A C 1
ATOM 5025 O O . ILE A 1 655 ? -10.940 -1.063 10.599 1.00 94.69 655 ILE A O 1
ATOM 5029 N N . VAL A 1 656 ? -10.342 0.440 12.156 1.00 94.62 656 VAL A N 1
ATOM 5030 C CA . VAL A 1 656 ? -11.049 1.600 11.615 1.00 94.62 656 VAL A CA 1
ATOM 5031 C C . VAL A 1 656 ? -10.028 2.515 10.954 1.00 94.62 656 VAL A C 1
ATOM 5033 O O . VAL A 1 656 ? -9.061 2.909 11.598 1.00 94.62 656 VAL A O 1
ATOM 5036 N N . THR A 1 657 ? -10.192 2.868 9.683 1.00 94.50 657 THR A N 1
ATOM 5037 C CA . THR A 1 657 ? -9.209 3.707 8.985 1.00 94.50 657 THR A CA 1
ATOM 5038 C C . THR A 1 657 ? -9.816 4.880 8.240 1.00 94.50 657 THR A C 1
ATOM 5040 O O . THR A 1 657 ? -10.973 4.882 7.830 1.00 94.50 657 THR A O 1
ATOM 5043 N N . SER A 1 658 ? -8.957 5.861 8.000 1.00 92.62 658 SER A N 1
ATOM 5044 C CA . SER A 1 658 ? -9.059 6.827 6.908 1.00 92.62 658 SER A CA 1
ATOM 5045 C C . SER A 1 658 ? -8.555 6.216 5.599 1.00 92.62 658 SER A C 1
ATOM 5047 O O . SER A 1 658 ? -7.906 5.164 5.584 1.00 92.62 658 SER A O 1
ATOM 5049 N N . SER A 1 659 ? -8.821 6.883 4.480 1.00 89.81 659 SER A N 1
ATOM 5050 C CA . SER A 1 659 ? -8.236 6.518 3.191 1.00 89.81 659 SER A CA 1
ATOM 5051 C C . SER A 1 659 ? -6.764 6.939 3.148 1.00 89.81 659 SER A C 1
ATOM 5053 O O . SER A 1 659 ? -6.445 8.113 3.014 1.00 89.81 659 SER A O 1
ATOM 5055 N N . SER A 1 660 ? -5.825 5.999 3.266 1.00 90.19 660 SER A N 1
ATOM 5056 C CA . SER A 1 660 ? -4.397 6.293 3.088 1.00 90.19 660 SER A CA 1
ATOM 5057 C C . SER A 1 660 ? -3.615 5.073 2.611 1.00 90.19 660 SER A C 1
ATOM 5059 O O . SER A 1 660 ? -4.020 3.938 2.854 1.00 90.19 660 SER A O 1
ATOM 5061 N N . GLY A 1 661 ? -2.459 5.283 1.971 1.00 88.62 661 GLY A N 1
ATOM 5062 C CA . GLY A 1 661 ? -1.577 4.174 1.591 1.00 88.62 661 GLY A CA 1
ATOM 5063 C C . GLY A 1 661 ? -1.095 3.340 2.777 1.00 88.62 661 GLY A C 1
ATOM 5064 O O . GLY A 1 661 ? -0.971 2.125 2.666 1.00 88.62 661 GLY A O 1
ATOM 5065 N N . PHE A 1 662 ? -0.885 3.984 3.925 1.00 91.69 662 PHE A N 1
ATOM 5066 C CA . PHE A 1 662 ? -0.513 3.321 5.172 1.00 91.69 662 PHE A CA 1
ATOM 5067 C C . PHE A 1 662 ? -1.639 2.416 5.688 1.00 91.69 662 PHE A C 1
ATOM 5069 O O . PHE A 1 662 ? -1.420 1.238 5.961 1.00 91.69 662 PHE A O 1
ATOM 5076 N N . SER A 1 663 ? -2.867 2.942 5.724 1.00 92.38 663 SER A N 1
ATOM 5077 C CA . SER A 1 663 ? -4.071 2.198 6.106 1.00 92.38 663 SER A CA 1
ATOM 5078 C C . SER A 1 663 ? -4.331 1.017 5.188 1.00 92.38 663 SER A C 1
ATOM 5080 O O . SER A 1 663 ? -4.567 -0.084 5.668 1.00 92.38 663 SER A O 1
ATOM 5082 N N . ARG A 1 664 ? -4.249 1.226 3.868 1.00 91.94 664 ARG A N 1
ATOM 5083 C CA . ARG A 1 664 ? -4.470 0.162 2.881 1.00 91.94 664 ARG A CA 1
ATOM 5084 C C . ARG A 1 664 ? -3.453 -0.962 3.036 1.00 91.94 664 ARG A C 1
ATOM 5086 O O . ARG A 1 664 ? -3.835 -2.126 2.988 1.00 91.94 664 ARG A O 1
ATOM 5093 N N . LEU A 1 665 ? -2.187 -0.623 3.288 1.00 92.50 665 LEU A N 1
ATOM 5094 C CA . LEU A 1 665 ? -1.157 -1.620 3.567 1.00 92.50 665 LEU A CA 1
ATOM 5095 C C . LEU A 1 665 ? -1.456 -2.398 4.856 1.00 92.50 665 LEU A C 1
ATOM 5097 O O . LEU A 1 665 ? -1.330 -3.617 4.861 1.00 92.50 665 LEU A O 1
ATOM 5101 N N . ALA A 1 666 ? -1.851 -1.719 5.939 1.00 94.00 666 ALA A N 1
ATOM 5102 C CA . ALA A 1 666 ? -2.198 -2.375 7.203 1.00 94.00 666 ALA A CA 1
ATOM 5103 C C . ALA A 1 666 ? -3.414 -3.303 7.053 1.00 94.00 666 ALA A C 1
ATOM 5105 O O . ALA A 1 666 ? -3.368 -4.454 7.480 1.00 94.00 666 ALA A O 1
ATOM 5106 N N . VAL A 1 667 ? -4.471 -2.836 6.378 1.00 93.62 667 VAL A N 1
ATOM 5107 C CA . VAL A 1 667 ? -5.668 -3.636 6.081 1.00 93.62 667 VAL A CA 1
ATOM 5108 C C . VAL A 1 667 ? -5.296 -4.867 5.260 1.00 93.62 667 VAL A C 1
ATOM 5110 O O . VAL A 1 667 ? -5.640 -5.976 5.663 1.00 93.62 667 VAL A O 1
ATOM 5113 N N . ALA A 1 668 ? -4.527 -4.713 4.180 1.00 91.81 668 ALA A N 1
ATOM 5114 C CA . ALA A 1 668 ? -4.095 -5.846 3.369 1.00 91.81 668 ALA A CA 1
ATOM 5115 C C . ALA A 1 668 ? -3.236 -6.840 4.167 1.00 91.81 668 ALA A C 1
ATOM 5117 O O . ALA A 1 668 ? -3.512 -8.037 4.155 1.00 91.81 668 ALA A O 1
ATOM 5118 N N . ALA A 1 669 ? -2.241 -6.372 4.924 1.00 91.81 669 ALA A N 1
ATOM 5119 C CA . ALA A 1 669 ? -1.380 -7.248 5.725 1.00 91.81 669 ALA A CA 1
ATOM 5120 C C . ALA A 1 669 ? -2.121 -7.993 6.844 1.00 91.81 669 ALA A C 1
ATOM 5122 O O . ALA A 1 669 ? -1.637 -9.006 7.339 1.00 91.81 669 ALA A O 1
ATOM 5123 N N . SER A 1 670 ? -3.295 -7.499 7.222 1.00 92.50 670 SER A N 1
ATOM 5124 C CA . SER A 1 670 ? -4.134 -8.089 8.256 1.00 92.50 670 SER A CA 1
ATOM 5125 C C . SER A 1 670 ? -5.203 -9.059 7.739 1.00 92.50 670 SER A C 1
ATOM 5127 O O . SER A 1 670 ? -5.955 -9.624 8.537 1.00 92.50 670 SER A O 1
ATOM 5129 N N . ARG A 1 671 ? -5.313 -9.241 6.413 1.00 92.25 671 ARG A N 1
ATOM 5130 C CA . ARG A 1 671 ? -6.230 -10.218 5.813 1.00 92.25 671 ARG A CA 1
ATOM 5131 C C . ARG A 1 671 ? -5.737 -11.638 6.042 1.00 92.25 671 ARG A C 1
ATOM 5133 O O . ARG A 1 671 ? -4.547 -11.925 5.923 1.00 92.25 671 ARG A O 1
ATOM 5140 N N . HIS A 1 672 ? -6.673 -12.552 6.283 1.00 89.81 672 HIS A N 1
ATOM 5141 C CA . HIS A 1 672 ? -6.362 -13.974 6.262 1.00 89.81 672 HIS A CA 1
ATOM 5142 C C . HIS A 1 672 ? -6.032 -14.404 4.819 1.00 89.81 672 HIS A C 1
ATOM 5144 O O . HIS A 1 672 ? -6.868 -14.230 3.930 1.00 89.81 672 HIS A O 1
ATOM 5150 N N . PRO A 1 673 ? -4.858 -14.995 4.543 1.00 86.00 673 PRO A N 1
ATOM 5151 C CA . PRO A 1 673 ? -4.411 -15.236 3.169 1.00 86.00 673 PRO A CA 1
ATOM 5152 C C . PRO A 1 673 ? -5.232 -16.296 2.430 1.00 86.00 673 PRO A C 1
ATOM 5154 O O . PRO A 1 673 ? -5.297 -16.253 1.209 1.00 86.00 673 PRO A O 1
ATOM 5157 N N . GLY A 1 674 ? -5.856 -17.245 3.136 1.00 84.69 674 GLY A N 1
ATOM 5158 C CA . GLY A 1 674 ? -6.649 -18.304 2.497 1.00 84.69 674 GLY A CA 1
ATOM 5159 C C . GLY A 1 674 ? -8.101 -17.917 2.208 1.00 84.69 674 GLY A C 1
ATOM 5160 O O . GLY A 1 674 ? -8.698 -18.427 1.271 1.00 84.69 674 GLY A O 1
ATOM 5161 N N . THR A 1 675 ? -8.679 -17.018 3.006 1.00 87.69 675 THR A N 1
ATOM 5162 C CA . THR A 1 675 ? -10.116 -16.684 2.936 1.00 87.69 675 THR A CA 1
ATOM 5163 C C . THR A 1 675 ? -10.359 -15.239 2.523 1.00 87.69 675 THR A C 1
ATOM 5165 O O . THR A 1 675 ? -11.486 -14.866 2.224 1.00 87.69 675 THR A O 1
ATOM 5168 N N . GLY A 1 676 ? -9.329 -14.391 2.576 1.00 88.44 676 GLY A N 1
ATOM 5169 C CA . GLY A 1 676 ? -9.464 -12.943 2.464 1.00 88.44 676 GLY A CA 1
ATOM 5170 C C . GLY A 1 676 ? -10.199 -12.297 3.632 1.00 88.44 676 GLY A C 1
ATOM 5171 O O . GLY A 1 676 ? -10.292 -11.072 3.655 1.00 88.44 676 GLY A O 1
ATOM 5172 N N . ALA A 1 677 ? -10.690 -13.073 4.603 1.00 88.94 677 ALA A N 1
ATOM 5173 C CA . ALA A 1 677 ? -11.481 -12.563 5.710 1.00 88.94 677 ALA A CA 1
ATOM 5174 C C . ALA A 1 677 ? -10.681 -11.542 6.523 1.00 88.94 677 ALA A C 1
ATOM 5176 O O . ALA A 1 677 ? -9.496 -11.738 6.821 1.00 88.94 677 ALA A O 1
ATOM 5177 N N . ARG A 1 678 ? -11.346 -10.435 6.854 1.00 91.88 678 ARG A N 1
ATOM 5178 C CA . ARG A 1 678 ? -10.771 -9.319 7.594 1.00 91.88 678 ARG A CA 1
ATOM 5179 C C . ARG A 1 678 ? -11.863 -8.404 8.122 1.00 91.88 678 ARG A C 1
ATOM 5181 O O . ARG A 1 678 ? -12.764 -8.047 7.379 1.00 91.88 678 ARG A O 1
ATOM 5188 N N . CYS A 1 679 ? -11.694 -7.928 9.349 1.00 94.12 679 CYS A N 1
ATOM 5189 C CA . CYS A 1 679 ? -12.498 -6.849 9.899 1.00 94.12 679 CYS A CA 1
ATOM 5190 C C . CYS A 1 679 ? -11.823 -5.492 9.662 1.00 94.12 679 CYS A C 1
ATOM 5192 O O . CYS A 1 679 ? -10.864 -5.131 10.346 1.00 94.12 679 CYS A O 1
ATOM 5194 N N . ALA A 1 680 ? -12.266 -4.731 8.668 1.00 94.38 680 ALA A N 1
ATOM 5195 C CA . ALA A 1 680 ? -11.763 -3.382 8.435 1.00 94.38 680 ALA A CA 1
ATOM 5196 C C . ALA A 1 680 ? -12.887 -2.464 7.969 1.00 94.38 680 ALA A C 1
ATOM 5198 O O . ALA A 1 680 ? -13.634 -2.821 7.064 1.00 94.38 680 ALA A O 1
ATOM 5199 N N . PHE A 1 681 ? -12.965 -1.275 8.559 1.00 94.31 681 PHE A N 1
ATOM 5200 C CA . PHE A 1 681 ? -14.000 -0.294 8.257 1.00 94.31 681 PHE A CA 1
ATOM 5201 C C . PHE A 1 681 ? -13.375 1.056 7.939 1.00 94.31 681 PHE A C 1
ATOM 5203 O O . PHE A 1 681 ? -12.449 1.508 8.615 1.00 94.31 681 PHE A O 1
ATOM 5210 N N . HIS A 1 682 ? -13.903 1.722 6.916 1.00 93.69 682 HIS A N 1
ATOM 5211 C CA . HIS A 1 682 ? -13.654 3.147 6.749 1.00 93.69 682 HIS A CA 1
ATOM 5212 C C . HIS A 1 682 ? -14.465 3.898 7.806 1.00 93.69 682 HIS A C 1
ATOM 5214 O O . HIS A 1 682 ? -15.622 3.553 8.017 1.00 93.69 682 HIS A O 1
ATOM 5220 N N . PHE A 1 683 ? -13.905 4.924 8.446 1.00 90.88 683 PHE A N 1
ATOM 5221 C CA . PHE A 1 683 ? -14.573 5.614 9.563 1.00 90.88 683 PHE A CA 1
ATOM 5222 C C . PHE A 1 683 ? -15.954 6.213 9.207 1.00 90.88 683 PHE A C 1
ATOM 5224 O O . PHE A 1 683 ? -16.814 6.331 10.071 1.00 90.88 683 PHE A O 1
ATOM 5231 N N . GLN A 1 684 ? -16.188 6.535 7.928 1.00 88.19 684 GLN A N 1
ATOM 5232 C CA . GLN A 1 684 ? -17.483 7.012 7.407 1.00 88.19 684 GLN A CA 1
ATOM 5233 C C . GLN A 1 684 ? -18.512 5.894 7.152 1.00 88.19 684 GLN A C 1
ATOM 5235 O O . GLN A 1 684 ? -19.651 6.179 6.801 1.00 88.19 684 GLN A O 1
ATOM 5240 N N . ALA A 1 685 ? -18.118 4.626 7.261 1.00 88.12 685 ALA A N 1
ATOM 5241 C CA . ALA A 1 685 ? -18.951 3.450 7.004 1.00 88.12 685 ALA A CA 1
ATOM 5242 C C . ALA A 1 685 ? -19.166 2.647 8.297 1.00 88.12 685 ALA A C 1
ATOM 5244 O O . ALA A 1 685 ? -18.999 1.428 8.318 1.00 88.12 685 ALA A O 1
ATOM 5245 N N . CYS A 1 686 ? -19.458 3.353 9.392 1.00 85.56 686 CYS A N 1
ATOM 5246 C CA . CYS A 1 686 ? -19.585 2.767 10.728 1.00 85.56 686 CYS A CA 1
ATOM 5247 C C . CYS A 1 686 ? -20.979 2.911 11.336 1.00 85.56 686 CYS A C 1
ATOM 5249 O O . CYS A 1 686 ? -21.132 2.806 12.558 1.00 85.56 686 CYS A O 1
ATOM 5251 N N . ASP A 1 687 ? -21.989 3.133 10.495 1.00 86.00 687 ASP A N 1
ATOM 5252 C CA . ASP A 1 687 ? -23.370 2.920 10.905 1.00 86.00 687 ASP A CA 1
ATOM 5253 C C . ASP A 1 687 ? -23.521 1.459 11.352 1.00 86.00 687 ASP A C 1
ATOM 5255 O O . ASP A 1 687 ? -22.951 0.552 10.750 1.00 86.00 687 ASP A O 1
ATOM 5259 N N . GLU A 1 688 ? -24.270 1.208 12.427 1.00 78.12 688 GLU A N 1
ATOM 5260 C CA . GLU A 1 688 ? -24.341 -0.128 13.039 1.00 78.12 688 GLU A CA 1
ATOM 5261 C C . GLU A 1 688 ? -24.783 -1.206 12.032 1.00 78.12 688 GLU A C 1
ATOM 5263 O O . GLU A 1 688 ? -24.227 -2.301 12.014 1.00 78.12 688 GLU A O 1
ATOM 5268 N N . ALA A 1 689 ? -25.696 -0.857 11.121 1.00 77.19 689 ALA A N 1
ATOM 5269 C CA . ALA A 1 689 ? -26.118 -1.722 10.022 1.00 77.19 689 ALA A CA 1
ATOM 5270 C C . ALA A 1 689 ? -24.980 -2.047 9.037 1.00 77.19 689 ALA A C 1
ATOM 5272 O O . ALA A 1 689 ? -24.847 -3.200 8.629 1.00 77.19 689 ALA A O 1
ATOM 5273 N N . ASP A 1 690 ? -24.140 -1.065 8.693 1.00 80.00 690 ASP A N 1
ATOM 5274 C CA . ASP A 1 690 ? -22.982 -1.255 7.810 1.00 80.00 690 ASP A CA 1
ATOM 5275 C C . ASP A 1 690 ? -21.932 -2.153 8.484 1.00 80.00 690 ASP A C 1
ATOM 5277 O O . ASP A 1 690 ? -21.350 -3.032 7.844 1.00 80.00 690 ASP A O 1
ATOM 5281 N N . VAL A 1 691 ? -21.724 -1.981 9.795 1.00 80.31 691 VAL A N 1
ATOM 5282 C CA . VAL A 1 691 ? -20.781 -2.794 10.575 1.00 80.31 691 VAL A CA 1
ATOM 5283 C C . VAL A 1 691 ? -21.257 -4.239 10.691 1.00 80.31 691 VAL A C 1
ATOM 5285 O O . VAL A 1 691 ? -20.467 -5.157 10.477 1.00 80.31 691 VAL A O 1
ATOM 5288 N N . VAL A 1 692 ? -22.539 -4.459 10.994 1.00 76.94 692 VAL A N 1
ATOM 5289 C CA . VAL A 1 692 ? -23.126 -5.806 11.056 1.00 76.94 692 VAL A CA 1
ATOM 5290 C C . VAL A 1 692 ? -23.060 -6.484 9.687 1.00 76.94 692 VAL A C 1
ATOM 5292 O O . VAL A 1 692 ? -22.632 -7.632 9.608 1.00 76.94 692 VAL A O 1
ATOM 5295 N N . ALA A 1 693 ? -23.417 -5.773 8.614 1.00 78.00 693 ALA A N 1
ATOM 5296 C CA . ALA A 1 693 ? -23.385 -6.311 7.256 1.00 78.00 693 ALA A CA 1
ATOM 5297 C C . ALA A 1 693 ? -21.965 -6.615 6.756 1.00 78.00 693 ALA A C 1
ATOM 5299 O O . ALA A 1 693 ? -21.793 -7.544 5.979 1.00 78.00 693 ALA A O 1
ATOM 5300 N N . GLY A 1 694 ? -20.958 -5.837 7.165 1.00 72.31 694 GLY A N 1
ATOM 5301 C CA . GLY A 1 694 ? -19.560 -6.083 6.802 1.00 72.31 694 GLY A CA 1
ATOM 5302 C C . GLY A 1 694 ? -18.852 -7.123 7.676 1.00 72.31 694 GLY A C 1
ATOM 5303 O O . GLY A 1 694 ? -17.798 -7.624 7.285 1.00 72.31 694 GLY A O 1
ATOM 5304 N N . TRP A 1 695 ? -19.382 -7.410 8.869 1.00 75.50 695 TRP A N 1
ATOM 5305 C CA . TRP A 1 695 ? -18.861 -8.446 9.765 1.00 75.50 695 TRP A CA 1
ATOM 5306 C C . TRP A 1 695 ? -19.352 -9.853 9.401 1.00 75.50 695 TRP A C 1
ATOM 5308 O O . TRP A 1 695 ? -18.609 -10.818 9.590 1.00 75.50 695 TRP A O 1
ATOM 5318 N N . GLN A 1 696 ? -20.595 -9.957 8.923 1.00 68.75 696 GLN A N 1
ATOM 5319 C CA . GLN A 1 696 ? -21.174 -11.185 8.367 1.00 68.75 696 GLN A CA 1
ATOM 5320 C C . GLN A 1 696 ? -20.528 -11.535 7.026 1.00 68.75 696 GLN A C 1
ATOM 5322 O O . GLN A 1 696 ? -20.303 -12.748 6.806 1.00 68.75 696 GLN A O 1
#

Radius of gyration: 39.59 Å; chains: 1; bounding box: 114×92×120 Å

Organism: Plasmodiophora brassicae (NCBI:txid37360)

pLDDT: mean 76.42, std 20.08, range [30.38, 98.0]